Protein AF-0000000078650978 (afdb_homodimer)

Sequence (496 aa):
MYQEQRLNKILELLAEKRQLSAKEMVDYFHVSKDTIRRDFAILSERKLVQRTHGGILPLENKQQILSFNDRSKKFTKEKRKIAQKAYELIEEEQLLYFDVSTIILQLAQLMNQKNTIYSHSLDNAIMISGHEQVDFHLLGGKFYPKNRFYYSLNEAELLEHLQFDIAFFGAASLKNGQVSYEDAEDAYIKKLVMQHSQTKVLLAEQEKWQKNSNYILSDISSFDYWITDQKPTTEIKALLSDTLKILYMYQEQRLNKILELLAEKRQLSAKEMVDYFHVSKDTIRRDFAILSERKLVQRTHGGILPLENKQQILSFNDRSKKFTKEKRKIAQKAYELIEEEQLLYFDVSTIILQLAQLMNQKNTIYSHSLDNAIMISGHEQVDFHLLGGKFYPKNRFYYSLNEAELLEHLQFDIAFFGAASLKNGQVSYEDAEDAYIKKLVMQHSQTKVLLAEQEKWQKNSNYILSDISSFDYWITDQKPTTEIKALLSDTLKILY

Structure (mmCIF, N/CA/C/O backbone):
data_AF-0000000078650978-model_v1
#
loop_
_entity.id
_entity.type
_entity.pdbx_description
1 polymer 'Putative DeoR family transcriptional regulator'
#
loop_
_atom_site.group_PDB
_atom_site.id
_atom_site.type_symbol
_atom_site.label_atom_id
_atom_site.label_alt_id
_atom_site.label_comp_id
_atom_site.label_asym_id
_atom_site.label_entity_id
_atom_site.label_seq_id
_atom_site.pdbx_PDB_ins_code
_atom_site.Cartn_x
_atom_site.Cartn_y
_atom_site.Cartn_z
_atom_site.occupancy
_atom_site.B_iso_or_equiv
_atom_site.auth_seq_id
_atom_site.auth_comp_id
_atom_site.auth_asym_id
_atom_site.auth_atom_id
_atom_site.pdbx_PDB_model_num
ATOM 1 N N . MET A 1 1 ? 0.115 16.391 -36.156 1 66.88 1 MET A N 1
ATOM 2 C CA . MET A 1 1 ? -0.247 15.859 -34.844 1 66.88 1 MET A CA 1
ATOM 3 C C . MET A 1 1 ? -0.655 16.984 -33.906 1 66.88 1 MET A C 1
ATOM 5 O O . MET A 1 1 ? -0.055 18.047 -33.906 1 66.88 1 MET A O 1
ATOM 9 N N . TYR A 1 2 ? -1.814 16.969 -33.344 1 74.06 2 TYR A N 1
ATOM 10 C CA . TYR A 1 2 ? -2.238 17.984 -32.406 1 74.06 2 TYR A CA 1
ATOM 11 C C . TYR A 1 2 ? -1.357 17.969 -31.156 1 74.06 2 TYR A C 1
ATOM 13 O O . TYR A 1 2 ? -0.855 16.922 -30.75 1 74.06 2 TYR A O 1
ATOM 21 N N . GLN A 1 3 ? -1.176 19.297 -30.594 1 81.75 3 GLN A N 1
ATOM 22 C CA . GLN A 1 3 ? -0.234 19.453 -29.484 1 81.75 3 GLN A CA 1
ATOM 23 C C . GLN A 1 3 ? -0.567 18.5 -28.344 1 81.75 3 GLN A C 1
ATOM 25 O O . GLN A 1 3 ? 0.324 17.844 -27.781 1 81.75 3 GLN A O 1
ATOM 30 N N . GLU A 1 4 ? -1.812 18.344 -28.047 1 75.56 4 GLU A N 1
ATOM 31 C CA . GLU A 1 4 ? -2.207 17.5 -26.922 1 75.56 4 GLU A CA 1
ATOM 32 C C . GLU A 1 4 ? -1.889 16.031 -27.188 1 75.56 4 GLU A C 1
ATOM 34 O O . GLU A 1 4 ? -1.498 15.289 -26.281 1 75.56 4 GLU A O 1
ATOM 39 N N . GLN A 1 5 ? -1.983 15.625 -28.375 1 73.38 5 GLN A N 1
ATOM 40 C CA . GLN A 1 5 ? -1.593 14.273 -28.766 1 73.38 5 GLN A CA 1
ATOM 41 C C . GLN A 1 5 ? -0.09 14.07 -28.609 1 73.38 5 GLN A C 1
ATOM 43 O O . GLN A 1 5 ? 0.352 13.008 -28.156 1 73.38 5 GLN A O 1
ATOM 48 N N . ARG A 1 6 ? 0.557 15.078 -29.094 1 85.38 6 ARG A N 1
ATOM 49 C CA . ARG A 1 6 ? 2.01 15.023 -28.984 1 85.38 6 ARG A CA 1
ATOM 50 C C . ARG A 1 6 ? 2.443 14.961 -27.516 1 85.38 6 ARG A C 1
ATOM 52 O O . ARG A 1 6 ? 3.318 14.172 -27.156 1 85.38 6 ARG A O 1
ATOM 59 N N . LEU A 1 7 ? 1.786 15.727 -26.688 1 82.94 7 LEU A N 1
ATOM 60 C CA . LEU A 1 7 ? 2.084 15.727 -25.25 1 82.94 7 LEU A CA 1
ATOM 61 C C . LEU A 1 7 ? 1.846 14.344 -24.656 1 82.94 7 LEU A C 1
ATOM 63 O O . LEU A 1 7 ? 2.678 13.844 -23.891 1 82.94 7 LEU A O 1
ATOM 67 N N . ASN A 1 8 ? 0.839 13.703 -25.016 1 72.5 8 ASN A N 1
ATOM 68 C CA . ASN A 1 8 ? 0.529 12.367 -24.516 1 72.5 8 ASN A CA 1
ATOM 69 C C . ASN A 1 8 ? 1.549 11.336 -24.984 1 72.5 8 ASN A C 1
ATOM 71 O O . ASN A 1 8 ? 1.961 10.461 -24.234 1 72.5 8 ASN A O 1
ATOM 75 N N . LYS A 1 9 ? 1.841 11.461 -26.188 1 80.38 9 LYS A N 1
ATOM 76 C CA . LYS A 1 9 ? 2.834 10.547 -26.734 1 80.38 9 LYS A CA 1
ATOM 77 C C . LYS A 1 9 ? 4.188 10.727 -26.062 1 80.38 9 LYS A C 1
ATOM 79 O O . LYS A 1 9 ? 4.895 9.75 -25.797 1 80.38 9 LYS A O 1
ATOM 84 N N . ILE A 1 10 ? 4.582 11.977 -25.781 1 85.94 10 ILE A N 1
ATOM 85 C CA . ILE A 1 10 ? 5.816 12.258 -25.062 1 85.94 10 ILE A CA 1
ATOM 86 C C . ILE A 1 10 ? 5.793 11.547 -23.719 1 85.94 10 ILE A C 1
ATOM 88 O O . ILE A 1 10 ? 6.777 10.914 -23.312 1 85.94 10 ILE A O 1
ATOM 92 N N . LEU A 1 11 ? 4.602 11.641 -23.109 1 77.38 11 LEU A N 1
ATOM 93 C CA . LEU A 1 11 ? 4.48 11.016 -21.797 1 77.38 11 LEU A CA 1
ATOM 94 C C . LEU A 1 11 ? 4.586 9.492 -21.906 1 77.38 11 LEU A C 1
ATOM 96 O O . LEU A 1 11 ? 5.219 8.852 -21.078 1 77.38 11 LEU A O 1
ATOM 100 N N . GLU A 1 12 ? 4.082 8.953 -22.891 1 70.56 12 GLU A N 1
ATOM 101 C CA . GLU A 1 12 ? 4.188 7.52 -23.156 1 70.56 12 GLU A CA 1
ATOM 102 C C . GLU A 1 12 ? 5.637 7.105 -23.375 1 70.56 12 GLU A C 1
ATOM 104 O O . GLU A 1 12 ? 6.105 6.125 -22.797 1 70.56 12 GLU A O 1
ATOM 109 N N . LEU A 1 13 ? 6.215 7.871 -24.234 1 79.88 13 LEU A N 1
ATOM 110 C CA . LEU A 1 13 ? 7.609 7.57 -24.547 1 79.88 13 LEU A CA 1
ATOM 111 C C . LEU A 1 13 ? 8.492 7.742 -23.312 1 79.88 13 LEU A C 1
ATOM 113 O O . LEU A 1 13 ? 9.414 6.957 -23.094 1 79.88 13 LEU A O 1
ATOM 117 N N . LEU A 1 14 ? 8.164 8.766 -22.547 1 78.69 14 LEU A N 1
ATOM 118 C CA . LEU A 1 14 ? 8.93 9.023 -21.344 1 78.69 14 LEU A CA 1
ATOM 119 C C . LEU A 1 14 ? 8.781 7.879 -20.344 1 78.69 14 LEU A C 1
ATOM 121 O O . LEU A 1 14 ? 9.742 7.512 -19.672 1 78.69 14 LEU A O 1
ATOM 125 N N . ALA A 1 15 ? 7.598 7.375 -20.328 1 65.19 15 ALA A N 1
ATOM 126 C CA . ALA A 1 15 ? 7.34 6.246 -19.438 1 65.19 15 ALA A CA 1
ATOM 127 C C . ALA A 1 15 ? 8.164 5.027 -19.844 1 65.19 15 ALA A C 1
ATOM 129 O O . ALA A 1 15 ? 8.625 4.266 -19 1 65.19 15 ALA A O 1
ATOM 130 N N . GLU A 1 16 ? 8.438 4.93 -21.016 1 64.62 16 GLU A N 1
ATOM 131 C CA . GLU A 1 16 ? 9.18 3.807 -21.578 1 64.62 16 GLU A CA 1
ATOM 132 C C . GLU A 1 16 ? 10.68 4.027 -21.469 1 64.62 16 GLU A C 1
ATOM 134 O O . GLU A 1 16 ? 11.422 3.121 -21.062 1 64.62 16 GLU A O 1
ATOM 139 N N . LYS A 1 17 ? 11.086 5.191 -21.781 1 69.62 17 LYS A N 1
ATOM 140 C CA . LYS A 1 17 ? 12.516 5.445 -21.953 1 69.62 17 LYS A CA 1
ATOM 141 C C . LYS A 1 17 ? 13.125 6.062 -20.703 1 69.62 17 LYS A C 1
ATOM 143 O O . LYS A 1 17 ? 14.344 6.184 -20.594 1 69.62 17 LYS A O 1
ATOM 148 N N . ARG A 1 18 ? 12.234 6.52 -19.812 1 68.19 18 ARG A N 1
ATOM 149 C CA . ARG A 1 18 ? 12.57 7.102 -18.516 1 68.19 18 ARG A CA 1
ATOM 150 C C . ARG A 1 18 ? 13.312 8.43 -18.688 1 68.19 18 ARG A C 1
ATOM 152 O O . ARG A 1 18 ? 13.633 9.094 -17.703 1 68.19 18 ARG A O 1
ATOM 159 N N . GLN A 1 19 ? 13.75 8.68 -19.844 1 79.31 19 GLN A N 1
ATOM 160 C CA . GLN A 1 19 ? 14.305 9.984 -20.203 1 79.31 19 GLN A CA 1
ATOM 161 C C . GLN A 1 19 ? 14.094 10.281 -21.688 1 79.31 19 GLN A C 1
ATOM 163 O O . GLN A 1 19 ? 14.141 9.383 -22.531 1 79.31 19 GLN A O 1
ATOM 168 N N . LEU A 1 20 ? 13.742 11.578 -21.938 1 88.75 20 LEU A N 1
ATOM 169 C CA . LEU A 1 20 ? 13.633 12.008 -23.328 1 88.75 20 LEU A CA 1
ATOM 170 C C . LEU A 1 20 ? 14.422 13.297 -23.562 1 88.75 20 LEU A C 1
ATOM 172 O O . LEU A 1 20 ? 14.352 14.227 -22.75 1 88.75 20 LEU A O 1
ATOM 176 N N . SER A 1 21 ? 15.297 13.289 -24.578 1 89.44 21 SER A N 1
ATOM 177 C CA . SER A 1 21 ? 15.977 14.516 -24.984 1 89.44 21 SER A CA 1
ATOM 178 C C . SER A 1 21 ? 15.164 15.273 -26.031 1 89.44 21 SER A C 1
ATOM 180 O O . SER A 1 21 ? 14.383 14.68 -26.766 1 89.44 21 SER A O 1
ATOM 182 N N . ALA A 1 22 ? 15.352 16.609 -26.031 1 92.06 22 ALA A N 1
ATOM 183 C CA . ALA A 1 22 ? 14.688 17.438 -27.031 1 92.06 22 ALA A CA 1
ATOM 184 C C . ALA A 1 22 ? 15.062 16.984 -28.438 1 92.06 22 ALA A C 1
ATOM 186 O O . ALA A 1 22 ? 14.203 16.922 -29.328 1 92.06 22 ALA A O 1
ATOM 187 N N . LYS A 1 23 ? 16.328 16.609 -28.578 1 90.88 23 LYS A N 1
ATOM 188 C CA . LYS A 1 23 ? 16.812 16.172 -29.891 1 90.88 23 LYS A CA 1
ATOM 189 C C . LYS A 1 23 ? 16.078 14.914 -30.359 1 90.88 23 LYS A C 1
ATOM 191 O O . LYS A 1 23 ? 15.633 14.836 -31.5 1 90.88 23 LYS A O 1
ATOM 196 N N . GLU A 1 24 ? 15.969 13.93 -29.5 1 89.44 24 GLU A N 1
ATOM 197 C CA . GLU A 1 24 ? 15.281 12.672 -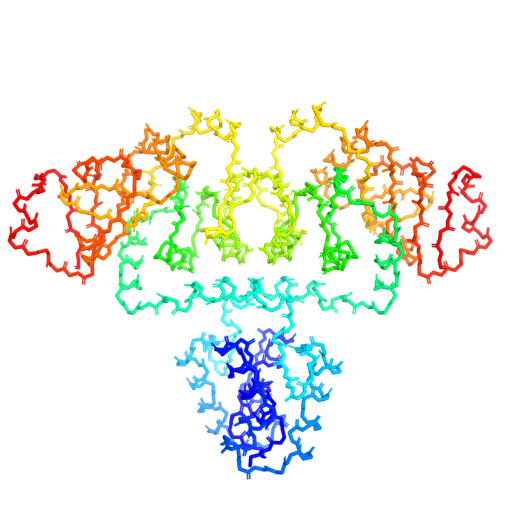29.797 1 89.44 24 GLU A CA 1
ATOM 198 C C . GLU A 1 24 ? 13.836 12.922 -30.203 1 89.44 24 GLU A C 1
ATOM 200 O O . GLU A 1 24 ? 13.32 12.273 -31.125 1 89.44 24 GLU A O 1
ATOM 205 N N . MET A 1 25 ? 13.203 13.836 -29.516 1 92.81 25 MET A N 1
ATOM 206 C CA . MET A 1 25 ? 11.781 14.086 -29.766 1 92.81 25 MET A CA 1
ATOM 207 C C . MET A 1 25 ? 11.586 14.875 -31.047 1 92.81 25 MET A C 1
ATOM 209 O O . MET A 1 25 ? 10.586 14.688 -31.75 1 92.81 25 MET A O 1
ATOM 213 N N . VAL A 1 26 ? 12.523 15.727 -31.391 1 91.94 26 VAL A N 1
ATOM 214 C CA . VAL A 1 26 ? 12.516 16.422 -32.656 1 91.94 26 VAL A CA 1
ATOM 215 C C . VAL A 1 26 ? 12.57 15.414 -33.812 1 91.94 26 VAL A C 1
ATOM 217 O O . VAL A 1 26 ? 11.805 15.508 -34.781 1 91.94 26 VAL A O 1
ATOM 220 N N . ASP A 1 27 ? 13.438 14.445 -33.625 1 90.69 27 ASP A N 1
ATOM 221 C CA . ASP A 1 27 ? 13.617 13.422 -34.656 1 90.69 27 ASP A CA 1
ATOM 222 C C . ASP A 1 27 ? 12.391 12.523 -34.75 1 90.69 27 ASP A C 1
ATOM 224 O O . ASP A 1 27 ? 12 12.109 -35.844 1 90.69 27 ASP A O 1
ATOM 228 N N . TYR A 1 28 ? 11.805 12.234 -33.594 1 88.38 28 TYR A N 1
ATOM 229 C CA . TYR A 1 28 ? 10.68 11.312 -33.531 1 88.38 28 TYR A CA 1
ATOM 230 C C . TYR A 1 28 ? 9.43 11.922 -34.156 1 88.38 28 TYR A C 1
ATOM 232 O O . TYR A 1 28 ? 8.727 11.258 -34.906 1 88.38 28 TYR A O 1
ATOM 240 N N . PHE A 1 29 ? 9.18 13.227 -33.844 1 90.62 29 PHE A N 1
ATOM 241 C CA . PHE A 1 29 ? 7.93 13.859 -34.25 1 90.62 29 PHE A CA 1
ATOM 242 C C . PHE A 1 29 ? 8.117 14.68 -35.5 1 90.62 29 PHE A C 1
ATOM 244 O O . PHE A 1 29 ? 7.141 15.156 -36.094 1 90.62 29 PHE A O 1
ATOM 251 N N . HIS A 1 30 ? 9.359 14.867 -35.875 1 90.56 30 HIS A N 1
ATOM 252 C CA . HIS A 1 30 ? 9.695 15.68 -37.031 1 90.56 30 HIS A CA 1
ATOM 253 C C . HIS A 1 30 ? 9.125 17.094 -36.906 1 90.56 30 HIS A C 1
ATOM 255 O O . HIS A 1 30 ? 8.477 17.594 -37.812 1 90.56 30 HIS A O 1
ATOM 261 N N . VAL A 1 31 ? 9.336 17.719 -35.781 1 91.62 31 VAL A N 1
ATOM 262 C CA . VAL A 1 31 ? 8.969 19.094 -35.5 1 91.62 31 VAL A CA 1
ATOM 263 C C . VAL A 1 31 ? 10.195 19.875 -35.031 1 91.62 31 VAL A C 1
ATOM 265 O O . VAL A 1 31 ? 11.258 19.297 -34.812 1 91.62 31 VAL A O 1
ATOM 268 N N . SER A 1 32 ? 10.023 21.188 -34.906 1 91.06 32 SER A N 1
ATOM 269 C CA . SER A 1 32 ? 11.148 22.047 -34.531 1 91.06 32 SER A CA 1
ATOM 270 C C . SER A 1 32 ? 11.555 21.828 -33.094 1 91.06 32 SER A C 1
ATOM 272 O O . SER A 1 32 ? 10.75 21.375 -32.281 1 91.06 32 SER A O 1
ATOM 274 N N . LYS A 1 33 ? 12.836 22.188 -32.781 1 91.75 33 LYS A N 1
ATOM 275 C CA . LYS A 1 33 ? 13.328 22.141 -31.406 1 91.75 33 LYS A CA 1
ATOM 276 C C . LYS A 1 33 ? 12.492 23.031 -30.484 1 91.75 33 LYS A C 1
ATOM 278 O O . LYS A 1 33 ? 12.234 22.688 -29.328 1 91.75 33 LYS A O 1
ATOM 283 N N . ASP A 1 34 ? 12.047 24.156 -31.094 1 90.06 34 ASP A N 1
ATOM 284 C CA . ASP A 1 34 ? 11.25 25.109 -30.328 1 90.06 34 ASP A CA 1
ATOM 285 C C . ASP A 1 34 ? 9.891 24.531 -29.969 1 90.06 34 ASP A C 1
ATOM 287 O O . ASP A 1 34 ? 9.383 24.734 -28.859 1 90.06 34 ASP A O 1
ATOM 291 N N . THR A 1 35 ? 9.344 23.812 -30.797 1 89.31 35 THR A N 1
ATOM 292 C CA . THR A 1 35 ? 8.07 23.141 -30.562 1 89.31 35 THR A CA 1
ATOM 293 C C . THR A 1 35 ? 8.195 22.141 -29.422 1 89.31 35 THR A C 1
ATOM 295 O O . THR A 1 35 ? 7.363 22.109 -28.516 1 89.31 35 THR A O 1
ATOM 298 N N . ILE A 1 36 ? 9.281 21.312 -29.406 1 92.5 36 ILE A N 1
ATOM 299 C CA . ILE A 1 36 ? 9.5 20.297 -28.391 1 92.5 36 ILE A CA 1
ATOM 300 C C . ILE A 1 36 ? 9.781 20.969 -27.047 1 92.5 36 ILE A C 1
ATOM 302 O O . IL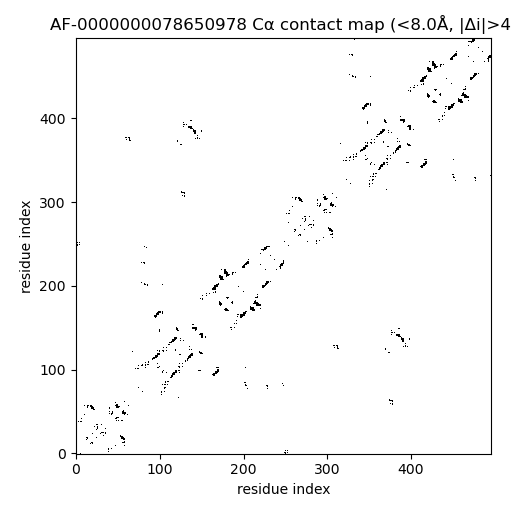E A 1 36 ? 9.281 20.531 -26.016 1 92.5 36 ILE A O 1
ATOM 306 N N . ARG A 1 37 ? 10.539 22.016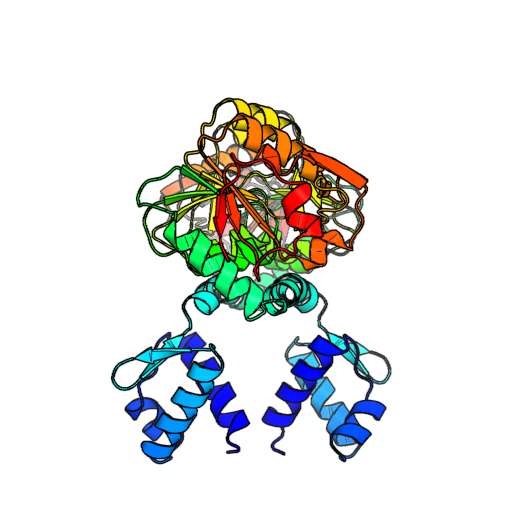 -27.109 1 89.25 37 ARG A N 1
ATOM 307 C CA . ARG A 1 37 ? 10.836 22.75 -25.891 1 89.25 37 ARG A CA 1
ATOM 308 C C . ARG A 1 37 ? 9.562 23.297 -25.25 1 89.25 37 ARG A C 1
ATOM 310 O O . ARG A 1 37 ? 9.414 23.281 -24.031 1 89.25 37 ARG A O 1
ATOM 317 N N . ARG A 1 38 ? 8.672 23.766 -26.062 1 89 38 ARG A N 1
ATOM 318 C CA . ARG A 1 38 ? 7.395 24.266 -25.578 1 89 38 ARG A CA 1
ATOM 319 C C . ARG A 1 38 ? 6.559 23.141 -24.984 1 89 38 ARG A C 1
ATOM 321 O O . ARG A 1 38 ? 5.934 23.297 -23.938 1 89 38 ARG A O 1
ATOM 328 N N . ASP A 1 39 ? 6.574 22.031 -25.641 1 89.56 39 ASP A N 1
ATOM 329 C CA . ASP A 1 39 ? 5.859 20.859 -25.125 1 89.56 39 ASP A CA 1
ATOM 330 C C . ASP A 1 39 ? 6.418 20.438 -23.781 1 89.56 39 ASP A C 1
ATOM 332 O O . ASP A 1 39 ? 5.66 20.156 -22.844 1 89.56 39 ASP A O 1
ATOM 336 N N . PHE A 1 40 ? 7.766 20.375 -23.688 1 88.94 40 PHE A N 1
ATOM 337 C CA . PHE A 1 40 ? 8.414 20 -22.438 1 88.94 40 PHE A CA 1
ATOM 338 C C . PHE A 1 40 ? 8.055 20.984 -21.328 1 88.94 40 PHE A C 1
ATOM 340 O O . PHE A 1 40 ? 7.824 20.578 -20.188 1 88.94 40 PHE A O 1
ATOM 347 N N . ALA A 1 41 ? 7.965 22.234 -21.703 1 84.19 41 ALA A N 1
ATOM 348 C CA . ALA A 1 41 ? 7.609 23.266 -20.734 1 84.19 41 ALA A CA 1
ATOM 349 C C . ALA A 1 41 ? 6.176 23.094 -20.25 1 84.19 41 ALA A C 1
ATOM 351 O O . ALA A 1 41 ? 5.902 23.203 -19.047 1 84.19 41 ALA A O 1
ATOM 352 N N . ILE A 1 42 ? 5.344 22.797 -21.141 1 80.38 42 ILE A N 1
ATOM 353 C CA . ILE A 1 42 ? 3.939 22.578 -20.812 1 80.38 42 ILE A CA 1
ATOM 354 C C . ILE A 1 42 ? 3.82 21.375 -19.875 1 80.38 42 ILE A C 1
ATOM 356 O O . ILE A 1 42 ? 3.145 21.453 -18.844 1 80.38 42 ILE A O 1
ATOM 360 N N . LEU A 1 43 ? 4.457 20.328 -20.172 1 79.31 43 LEU A N 1
ATOM 361 C CA . LEU A 1 43 ? 4.422 19.109 -19.359 1 79.31 43 LEU A CA 1
ATOM 362 C C . LEU A 1 43 ? 5.035 19.359 -17.984 1 79.31 43 LEU A C 1
ATOM 364 O O . LEU A 1 43 ? 4.543 18.859 -16.984 1 79.31 43 LEU A O 1
ATOM 368 N N . SER A 1 44 ? 6.09 20.172 -17.953 1 77.19 44 SER A N 1
ATOM 369 C CA . SER A 1 44 ? 6.727 20.531 -16.703 1 77.19 44 SER A CA 1
ATOM 370 C C . SER A 1 44 ? 5.809 21.422 -15.859 1 77.19 44 SER A C 1
ATOM 372 O O . SER A 1 44 ? 5.699 21.219 -14.641 1 77.19 44 SER A O 1
ATOM 374 N N . GLU A 1 45 ? 5.164 22.312 -16.562 1 71.44 45 GLU A N 1
ATOM 375 C CA . GLU A 1 45 ? 4.23 23.203 -15.875 1 71.44 45 GLU A CA 1
ATOM 376 C C . GLU A 1 45 ? 3.051 22.422 -15.297 1 71.44 45 GLU A C 1
ATOM 378 O O . GLU A 1 45 ? 2.555 22.75 -14.219 1 71.44 45 GLU A O 1
ATOM 383 N N . ARG A 1 46 ? 2.805 21.344 -16.016 1 62.5 46 ARG A N 1
ATOM 384 C CA . ARG A 1 46 ? 1.707 20.5 -15.578 1 62.5 46 ARG A CA 1
ATOM 385 C C . ARG A 1 46 ? 2.184 19.469 -14.547 1 62.5 46 ARG A C 1
ATOM 387 O O . ARG A 1 46 ? 1.429 18.578 -14.148 1 62.5 46 ARG A O 1
ATOM 394 N N . LYS A 1 47 ? 3.439 19.641 -14.211 1 62.22 47 LYS A N 1
ATOM 395 C CA . LYS A 1 47 ? 4.09 18.781 -13.219 1 62.22 47 LYS A CA 1
ATOM 396 C C . LYS A 1 47 ? 3.984 17.312 -13.617 1 62.22 47 LYS A C 1
ATOM 398 O O . LYS A 1 47 ? 3.768 16.438 -12.766 1 62.22 47 LYS A O 1
ATOM 403 N N . LEU A 1 48 ? 4.117 17.078 -14.859 1 64.69 48 LEU A N 1
ATOM 404 C CA . LEU A 1 48 ? 4.066 15.719 -15.375 1 64.69 48 LEU A CA 1
ATOM 405 C C . LEU A 1 48 ? 5.469 15.188 -15.664 1 64.69 48 LEU A C 1
ATOM 407 O O . LEU A 1 48 ? 5.672 13.977 -15.773 1 64.69 48 LEU A O 1
ATOM 411 N N . VAL A 1 49 ? 6.348 16.109 -15.766 1 73 49 VAL A N 1
ATOM 412 C CA . VAL A 1 49 ? 7.723 15.727 -16.062 1 73 49 VAL A CA 1
ATOM 413 C C . VAL A 1 49 ? 8.688 16.672 -15.352 1 73 49 VAL A C 1
ATOM 415 O O . VAL A 1 49 ? 8.289 17.75 -14.891 1 73 49 VAL A O 1
ATOM 418 N N . GLN A 1 50 ? 9.844 16.141 -15.094 1 75.75 50 GLN A N 1
ATOM 419 C CA . GLN A 1 50 ? 10.953 17 -14.656 1 75.75 50 GLN A CA 1
ATOM 420 C C . GLN A 1 50 ? 11.805 17.438 -15.844 1 75.75 50 GLN A C 1
ATOM 422 O O . GLN A 1 50 ? 12.305 16.594 -16.594 1 75.75 50 GLN A O 1
ATOM 427 N N . ARG A 1 51 ? 11.961 18.844 -15.953 1 78 51 ARG A N 1
ATOM 428 C CA . ARG A 1 51 ? 12.797 19.359 -17.031 1 78 51 ARG A CA 1
ATOM 429 C C . ARG A 1 51 ? 14.273 19.25 -16.688 1 78 51 ARG A C 1
ATOM 431 O O . ARG A 1 51 ? 14.656 19.469 -15.531 1 78 51 ARG A O 1
ATOM 438 N N . THR A 1 52 ? 15.062 18.672 -17.609 1 77.44 52 THR A N 1
ATOM 439 C CA . THR A 1 52 ? 16.516 18.688 -17.516 1 77.44 52 THR A CA 1
ATOM 440 C C . THR A 1 52 ? 17.125 19.562 -18.609 1 77.44 52 THR A C 1
ATOM 442 O O . THR A 1 52 ? 16.406 20.125 -19.438 1 77.44 52 THR A O 1
ATOM 445 N N . HIS A 1 53 ? 18.562 19.688 -18.453 1 75.94 53 HIS A N 1
ATOM 446 C CA . HIS A 1 53 ? 19.281 20.359 -19.531 1 75.94 53 HIS A CA 1
ATOM 447 C C . HIS A 1 53 ? 19.109 19.625 -20.844 1 75.94 53 HIS A C 1
ATOM 449 O O . HIS A 1 53 ? 19.547 18.484 -21 1 75.94 53 HIS A O 1
ATOM 455 N N . GLY A 1 54 ? 18.188 20.094 -21.688 1 79 54 GLY A N 1
ATOM 456 C CA . GLY A 1 54 ? 18.016 19.578 -23.047 1 79 54 GLY A CA 1
ATOM 457 C C . GLY A 1 54 ? 16.922 18.531 -23.141 1 79 54 GLY A C 1
ATOM 458 O O . GLY A 1 54 ? 16.766 17.906 -24.203 1 79 54 GLY A O 1
ATOM 459 N N . GLY A 1 55 ? 16.297 18.141 -21.938 1 85.38 55 GLY A N 1
ATOM 460 C CA . GLY A 1 55 ? 15.297 17.078 -22.016 1 85.38 55 GLY A CA 1
ATOM 461 C C . GLY A 1 55 ? 14.344 17.047 -20.844 1 85.38 55 GLY A C 1
ATOM 462 O O . GLY A 1 55 ? 14.133 18.078 -20.188 1 85.38 55 GLY A O 1
ATOM 463 N N . ILE A 1 56 ? 13.539 15.977 -20.781 1 82.75 56 ILE A N 1
ATOM 464 C CA . ILE A 1 56 ? 12.602 15.797 -19.672 1 82.75 56 ILE A CA 1
ATOM 465 C C . ILE A 1 56 ? 12.797 14.422 -19.047 1 82.75 56 ILE A C 1
ATOM 467 O O . ILE A 1 56 ? 13.266 13.492 -19.703 1 82.75 56 ILE A O 1
ATOM 471 N N . LEU A 1 57 ? 12.602 14.383 -17.781 1 73.44 57 LEU A N 1
ATOM 472 C CA . LEU A 1 57 ? 12.562 13.18 -16.953 1 73.44 57 LEU A CA 1
ATOM 473 C C . LEU A 1 57 ? 11.172 12.969 -16.359 1 73.44 57 LEU A C 1
ATOM 475 O O . LEU A 1 57 ? 10.414 13.93 -16.188 1 73.44 57 LEU A O 1
ATOM 479 N N . PRO A 1 58 ? 10.703 11.68 -16.391 1 60.97 58 PRO A N 1
ATOM 480 C CA . PRO A 1 58 ? 9.469 11.484 -15.633 1 60.97 58 PRO A CA 1
ATOM 481 C C . PRO A 1 58 ? 9.516 12.141 -14.25 1 60.97 58 PRO A C 1
ATOM 483 O O . PRO A 1 58 ? 10.594 12.281 -13.672 1 60.97 58 PRO A O 1
ATOM 486 N N . LEU A 1 59 ? 8.375 12.812 -13.992 1 53.31 59 LEU A N 1
ATOM 487 C CA . LEU A 1 59 ? 8.359 13.273 -12.609 1 53.31 59 LEU A CA 1
ATOM 488 C C . LEU A 1 59 ? 8.562 12.109 -11.648 1 53.31 59 LEU A C 1
ATOM 490 O O . LEU A 1 59 ? 8.078 11 -11.891 1 53.31 59 LEU A O 1
ATOM 494 N N . GLU A 1 60 ? 9.516 12.289 -10.883 1 47.78 60 GLU A N 1
ATOM 495 C CA . GLU A 1 60 ? 9.828 11.258 -9.898 1 47.78 60 GLU A CA 1
ATOM 496 C C . GLU A 1 60 ? 8.562 10.625 -9.336 1 47.78 60 GLU A C 1
ATOM 498 O O . GLU A 1 60 ? 8.531 9.422 -9.055 1 47.78 60 GLU A O 1
ATOM 503 N N . ASN A 1 61 ? 7.578 11.359 -9.148 1 43.28 61 ASN A N 1
ATOM 504 C CA . ASN A 1 61 ? 6.383 10.805 -8.516 1 43.28 61 ASN A CA 1
ATOM 505 C C . ASN A 1 61 ? 5.738 9.734 -9.391 1 43.28 61 ASN A C 1
ATOM 507 O O . ASN A 1 61 ? 5.18 8.758 -8.883 1 43.28 61 ASN A O 1
ATOM 511 N N . LYS A 1 62 ? 5.848 9.789 -10.781 1 45.16 62 LYS A N 1
ATOM 512 C CA . LYS A 1 62 ? 5.312 8.898 -11.805 1 45.16 62 LYS A CA 1
ATOM 513 C C . LYS A 1 62 ? 6.062 7.57 -11.828 1 45.16 62 LYS A C 1
ATOM 515 O O . LYS A 1 62 ? 5.555 6.57 -12.344 1 45.16 62 LYS A O 1
ATOM 520 N N . GLN A 1 63 ? 7.316 7.664 -11.43 1 40.69 63 GLN A N 1
ATOM 521 C CA . GLN A 1 63 ? 8.062 6.414 -11.406 1 40.69 63 GLN A CA 1
ATOM 522 C C . GLN A 1 63 ? 7.348 5.355 -10.57 1 40.69 63 GLN A C 1
ATOM 524 O O . GLN A 1 63 ? 7.383 4.168 -10.898 1 40.69 63 GLN A O 1
ATOM 529 N N . GLN A 1 64 ? 6.852 5.805 -9.359 1 45.59 64 GLN A N 1
ATOM 530 C CA . GLN A 1 64 ? 6.293 4.914 -8.344 1 45.59 64 GLN A CA 1
ATOM 531 C C . GLN A 1 64 ? 5.012 4.25 -8.852 1 45.59 64 GLN A C 1
ATOM 533 O O . GLN A 1 64 ? 4.824 3.043 -8.672 1 45.59 64 GLN A O 1
ATOM 538 N N . ILE A 1 65 ? 4.133 5.07 -9.43 1 45.78 65 ILE A N 1
ATOM 539 C CA . ILE A 1 65 ? 2.996 4.586 -10.203 1 45.78 65 ILE A CA 1
ATOM 540 C C . ILE A 1 65 ? 3.49 3.797 -11.414 1 45.78 65 ILE A C 1
ATOM 542 O O . ILE A 1 65 ? 2.91 2.768 -11.766 1 45.78 65 ILE A O 1
ATOM 546 N N . LEU A 1 66 ? 4.668 4.078 -11.586 1 44.69 66 LEU A N 1
ATOM 547 C CA . LEU A 1 66 ? 5.289 3.438 -12.742 1 44.69 66 LEU A CA 1
ATOM 548 C C . LEU A 1 66 ? 5.668 1.994 -12.422 1 44.69 66 LEU A C 1
ATOM 550 O O . LEU A 1 66 ? 5.453 1.098 -13.242 1 44.69 66 LEU A O 1
ATOM 554 N N . SER A 1 67 ? 6.215 1.826 -11.062 1 56.88 67 SER A N 1
ATOM 555 C CA . SER A 1 67 ? 6.66 0.465 -10.781 1 56.88 67 SER A CA 1
ATOM 556 C C . SER A 1 67 ? 5.48 -0.501 -10.727 1 56.88 67 SER A C 1
ATOM 558 O O . SER A 1 67 ? 5.531 -1.59 -11.297 1 56.88 67 SER A O 1
ATOM 560 N N . PHE A 1 68 ? 4.457 0.065 -10.109 1 58.09 68 PHE A N 1
ATOM 561 C CA . PHE A 1 68 ? 3.244 -0.744 -10.141 1 58.09 68 PHE A CA 1
ATOM 562 C C . PHE A 1 68 ? 2.764 -0.94 -11.578 1 58.09 68 PHE A C 1
ATOM 564 O O . PHE A 1 68 ? 2.447 -2.061 -11.984 1 58.09 68 PHE A O 1
ATOM 571 N N . ASN A 1 69 ? 2.826 0.104 -12.219 1 53.22 69 ASN A N 1
ATOM 572 C CA . ASN A 1 69 ? 2.385 0.05 -13.609 1 53.22 69 ASN A CA 1
ATOM 573 C C . ASN A 1 69 ? 3.303 -0.828 -14.453 1 53.22 69 ASN A C 1
ATOM 575 O O . ASN A 1 69 ? 2.834 -1.583 -15.305 1 53.22 69 ASN A O 1
ATOM 579 N N . ASP A 1 70 ? 4.496 -0.69 -14.117 1 59.69 70 ASP A N 1
ATOM 580 C CA . ASP A 1 70 ? 5.445 -1.524 -14.844 1 59.69 70 ASP A CA 1
ATOM 581 C C . ASP A 1 70 ? 5.211 -3.006 -14.562 1 59.69 70 ASP A C 1
ATOM 583 O O . ASP A 1 70 ? 5.305 -3.84 -15.469 1 59.69 70 ASP A O 1
ATOM 587 N N . ARG A 1 71 ? 4.863 -3.254 -13.414 1 66.5 71 ARG A N 1
ATOM 588 C CA . ARG A 1 71 ? 4.598 -4.637 -13.031 1 66.5 71 ARG A CA 1
ATOM 589 C C . ARG A 1 71 ? 3.264 -5.113 -13.594 1 66.5 71 ARG A C 1
ATOM 591 O O . ARG A 1 71 ? 3.143 -6.266 -14.023 1 66.5 71 ARG A O 1
ATOM 598 N N . SER A 1 72 ? 2.408 -4.238 -13.734 1 60.16 72 SER A N 1
ATOM 599 C CA . SER A 1 72 ? 1.101 -4.602 -14.266 1 60.16 72 SER A CA 1
ATOM 600 C C . SER A 1 72 ? 1.151 -4.762 -15.781 1 60.16 72 SER A C 1
ATOM 602 O O . SER A 1 72 ? 0.337 -5.484 -16.359 1 60.16 72 SER A O 1
ATOM 604 N N . LYS A 1 73 ? 2.014 -4.117 -16.344 1 56.78 73 LYS A N 1
ATOM 605 C CA . LYS A 1 73 ? 2.213 -4.273 -17.781 1 56.78 73 LYS A CA 1
ATOM 606 C C . LYS A 1 73 ? 2.795 -5.645 -18.109 1 56.78 73 LYS A C 1
ATOM 608 O O . LYS A 1 73 ? 2.77 -6.074 -19.266 1 56.78 73 LYS A O 1
ATOM 613 N N . LYS A 1 74 ? 3.23 -6.25 -17.125 1 63.72 74 LYS A N 1
ATOM 614 C CA . LYS A 1 74 ? 3.762 -7.594 -17.344 1 63.72 74 LYS A CA 1
ATOM 615 C C . LYS A 1 74 ? 2.637 -8.617 -17.453 1 63.72 74 LYS A C 1
ATOM 617 O O . LYS A 1 74 ? 2.877 -9.82 -17.344 1 63.72 74 LYS A O 1
ATOM 622 N N . PHE A 1 75 ? 1.565 -8.039 -17.734 1 65.19 75 PHE A N 1
ATOM 623 C CA . PHE A 1 75 ? 0.408 -8.891 -17.969 1 65.19 75 PHE A CA 1
ATOM 624 C C . PHE A 1 75 ? 0.433 -9.477 -19.375 1 65.19 75 PHE A C 1
ATOM 626 O O . PHE A 1 75 ? 0.342 -8.734 -20.359 1 65.19 75 PHE A O 1
ATOM 633 N N . THR A 1 76 ? 0.755 -10.773 -19.359 1 73.38 76 THR A N 1
ATOM 634 C CA . THR A 1 76 ? 0.709 -11.508 -20.625 1 73.38 76 THR A CA 1
ATOM 635 C C . THR A 1 76 ? -0.545 -12.375 -20.688 1 73.38 76 THR A C 1
ATOM 637 O O . THR A 1 76 ? -1.23 -12.57 -19.688 1 73.38 76 THR A O 1
ATOM 640 N N . LYS A 1 77 ? -0.822 -12.719 -21.906 1 77.44 77 LYS A N 1
ATOM 641 C CA . LYS A 1 77 ? -1.945 -13.633 -22.109 1 77.44 77 LYS A CA 1
ATOM 642 C C . LYS A 1 77 ? -1.772 -14.898 -21.266 1 77.44 77 LYS A C 1
ATOM 644 O O . LYS A 1 77 ? -2.74 -15.414 -20.703 1 77.44 77 LYS A O 1
ATOM 649 N N . GLU A 1 78 ? -0.584 -15.297 -21.203 1 86.5 78 GLU A N 1
ATOM 650 C CA . GLU A 1 78 ? -0.261 -16.5 -20.438 1 86.5 78 GLU A CA 1
ATOM 651 C C . GLU A 1 78 ? -0.546 -16.297 -18.953 1 86.5 78 GLU A C 1
ATOM 653 O O . GLU A 1 78 ? -1.16 -17.141 -18.312 1 86.5 78 GLU A O 1
ATOM 658 N N . LYS A 1 79 ? -0.164 -15.172 -18.391 1 89 79 LYS A N 1
ATOM 659 C CA . LYS A 1 79 ? -0.389 -14.883 -16.984 1 89 79 LYS A CA 1
ATOM 660 C C . LYS A 1 79 ? -1.877 -14.727 -16.688 1 89 79 LYS A C 1
ATOM 662 O O . LYS A 1 79 ? -2.352 -15.156 -15.625 1 89 79 LYS A O 1
ATOM 667 N N . ARG A 1 80 ? -2.557 -14.203 -17.609 1 86.69 80 ARG A N 1
ATOM 668 C CA . ARG A 1 80 ? -3.996 -14.023 -17.438 1 86.69 80 ARG A CA 1
ATOM 669 C C . ARG A 1 80 ? -4.707 -15.375 -17.375 1 86.69 80 ARG A C 1
ATOM 671 O O . ARG A 1 80 ? -5.629 -15.555 -16.562 1 86.69 80 ARG A O 1
ATOM 678 N N . LYS A 1 81 ? -4.309 -16.234 -18.25 1 90.31 81 LYS A N 1
ATOM 679 C CA . LYS A 1 81 ? -4.902 -17.562 -18.266 1 90.31 81 LYS A CA 1
ATOM 680 C C . LYS A 1 81 ? -4.641 -18.281 -16.938 1 90.31 81 LYS A C 1
ATOM 682 O O . LYS A 1 81 ? -5.535 -18.938 -16.391 1 90.31 81 LYS A O 1
ATOM 687 N N . ILE A 1 82 ? -3.445 -18.188 -16.484 1 96.88 82 ILE A N 1
ATOM 688 C CA . ILE A 1 82 ? -3.08 -18.797 -15.219 1 96.88 82 ILE A CA 1
ATOM 689 C C . ILE A 1 82 ? -3.932 -18.219 -14.094 1 96.88 82 ILE A C 1
ATOM 691 O O . ILE A 1 82 ? -4.492 -18.953 -13.281 1 96.88 82 ILE A O 1
ATOM 695 N N . ALA A 1 83 ? -4.062 -16.906 -14.078 1 95.5 83 ALA A N 1
ATOM 696 C CA . ALA A 1 83 ? -4.832 -16.203 -13.055 1 95.5 83 ALA A CA 1
ATOM 697 C C . ALA A 1 83 ? -6.297 -16.625 -13.086 1 95.5 83 ALA A C 1
ATOM 699 O O . ALA A 1 83 ? -6.918 -16.812 -12.039 1 95.5 83 ALA A O 1
ATOM 700 N N . GLN A 1 84 ? -6.812 -16.781 -14.242 1 93.12 84 GLN A N 1
ATOM 701 C CA . GLN A 1 84 ? -8.203 -17.188 -14.398 1 93.12 84 GLN A CA 1
ATOM 702 C C . GLN A 1 84 ? -8.438 -18.578 -13.812 1 93.12 84 GLN A C 1
ATOM 704 O O . GLN A 1 84 ? -9.422 -18.812 -13.109 1 93.12 84 GLN A O 1
ATOM 709 N N . LYS A 1 85 ? -7.59 -19.484 -14.141 1 96.94 85 LYS A N 1
ATOM 710 C CA . LYS A 1 85 ? -7.699 -20.828 -13.594 1 96.94 85 LYS A CA 1
ATOM 711 C C . LYS A 1 85 ? -7.582 -20.828 -12.07 1 96.94 85 LYS A C 1
ATOM 713 O O . LYS A 1 85 ? -8.25 -21.594 -11.391 1 96.94 85 LYS A O 1
ATOM 718 N N . ALA A 1 86 ? -6.656 -20.047 -11.586 1 98.5 86 ALA A N 1
ATOM 719 C CA . ALA A 1 86 ? -6.512 -19.891 -10.141 1 98.5 86 ALA A CA 1
ATOM 720 C C . ALA A 1 86 ? -7.797 -19.359 -9.508 1 98.5 86 ALA A C 1
ATOM 722 O O . ALA A 1 86 ? -8.242 -19.859 -8.469 1 98.5 86 ALA A O 1
ATOM 723 N N . TYR A 1 87 ? -8.398 -18.359 -10.141 1 96.44 87 TYR A N 1
ATOM 724 C CA . TYR A 1 87 ? -9.633 -17.75 -9.656 1 96.44 87 TYR A CA 1
ATOM 725 C C . TYR A 1 87 ? -10.742 -18.781 -9.523 1 96.44 87 TYR A C 1
ATOM 727 O O . TYR A 1 87 ? -11.547 -18.719 -8.594 1 96.44 87 TYR A O 1
ATOM 735 N N . GLU A 1 88 ? -10.758 -19.703 -10.422 1 97 88 GLU A N 1
ATOM 736 C CA . GLU A 1 88 ? -11.797 -20.734 -10.461 1 97 88 GLU A CA 1
ATOM 737 C C . GLU A 1 88 ? -11.719 -21.641 -9.242 1 97 88 GLU A C 1
ATOM 739 O O . GLU A 1 88 ? -12.688 -22.344 -8.922 1 97 88 GLU A O 1
ATOM 744 N N . LEU A 1 89 ? -10.586 -21.672 -8.578 1 98.38 89 LEU A N 1
ATOM 745 C CA . LEU A 1 89 ? -10.414 -22.516 -7.398 1 98.38 89 LEU A CA 1
ATOM 746 C C . LEU A 1 89 ? -11 -21.844 -6.16 1 98.38 89 LEU A C 1
ATOM 748 O O . LEU A 1 89 ? -11.18 -22.484 -5.121 1 98.38 89 LEU A O 1
ATOM 752 N N . ILE A 1 90 ? -11.305 -20.562 -6.191 1 98.44 90 ILE A N 1
ATOM 753 C CA . ILE A 1 90 ? -11.656 -19.766 -5.02 1 98.44 90 ILE A CA 1
ATOM 754 C C . ILE A 1 90 ? -13.164 -19.812 -4.801 1 98.44 90 ILE A C 1
ATOM 756 O O . ILE A 1 90 ? -13.938 -19.625 -5.742 1 98.44 90 ILE A O 1
ATOM 760 N N . GLU A 1 91 ? -13.57 -19.984 -3.617 1 98.12 91 GLU A N 1
ATOM 761 C CA . GLU A 1 91 ? -14.969 -19.906 -3.195 1 98.12 91 GLU A CA 1
ATOM 762 C C . GLU A 1 91 ? -15.203 -18.703 -2.295 1 98.12 91 GLU A C 1
ATOM 764 O O . GLU A 1 91 ? -14.273 -18.203 -1.65 1 98.12 91 GLU A O 1
ATOM 769 N N . GLU A 1 92 ? -16.422 -18.312 -2.166 1 96.5 92 GLU A N 1
ATOM 770 C CA . GLU A 1 92 ? -16.766 -17.172 -1.327 1 96.5 92 GLU A CA 1
ATOM 771 C C . GLU A 1 92 ? -16.469 -17.453 0.143 1 96.5 92 GLU A C 1
ATOM 773 O O . GLU A 1 92 ? -16.547 -18.609 0.587 1 96.5 92 GLU A O 1
ATOM 778 N N . GLU A 1 93 ? -16.062 -16.438 0.901 1 97.94 93 GLU A N 1
ATOM 779 C CA . GLU A 1 93 ? -15.906 -16.406 2.354 1 97.94 93 GLU A CA 1
ATOM 780 C C . GLU A 1 93 ? -14.648 -17.156 2.793 1 97.94 93 GLU A C 1
ATOM 782 O O . GLU A 1 93 ? -14.445 -17.375 3.986 1 97.94 93 GLU A O 1
ATOM 787 N N . GLN A 1 94 ? -13.828 -17.562 1.812 1 98.56 94 GLN A N 1
ATOM 788 C CA . GLN A 1 94 ? -12.57 -18.219 2.152 1 98.56 94 GLN A CA 1
ATOM 789 C C . GLN A 1 94 ? -11.531 -17.219 2.623 1 98.56 94 GLN A C 1
ATOM 791 O O . GLN A 1 94 ? -11.57 -16.047 2.236 1 98.56 94 GLN A O 1
ATOM 796 N N . LEU A 1 95 ? -10.695 -17.719 3.504 1 98.75 95 LEU A N 1
ATOM 797 C CA . LEU A 1 95 ? -9.484 -16.984 3.895 1 98.75 95 LEU A CA 1
ATOM 798 C C . LEU A 1 95 ? -8.336 -17.297 2.947 1 98.75 95 LEU A C 1
ATOM 800 O O . LEU A 1 95 ? -7.863 -18.438 2.887 1 98.75 95 LEU A O 1
ATOM 804 N N . LEU A 1 96 ? -7.863 -16.25 2.262 1 98.88 96 LEU A N 1
ATOM 805 C CA . LEU A 1 96 ? -6.895 -16.438 1.189 1 98.88 96 LEU A CA 1
ATOM 806 C C . LEU A 1 96 ? -5.594 -15.703 1.494 1 98.88 96 LEU A C 1
ATOM 808 O O . LEU A 1 96 ? -5.59 -14.727 2.238 1 98.88 96 LEU A O 1
ATOM 812 N N . TYR A 1 97 ? -4.5 -16.234 0.934 1 98.81 97 TYR A N 1
ATOM 813 C CA . TYR A 1 97 ? -3.225 -15.531 0.91 1 98.81 97 TYR A CA 1
ATOM 814 C C . TYR A 1 97 ? -2.762 -15.289 -0.522 1 98.81 97 TYR A C 1
ATOM 816 O O . TYR A 1 97 ? -2.756 -16.203 -1.343 1 98.81 97 TYR A O 1
ATOM 824 N N . PHE A 1 98 ? -2.416 -14.039 -0.823 1 98.75 98 PHE A N 1
ATOM 825 C CA . PHE A 1 98 ? -1.88 -13.648 -2.121 1 98.75 98 PHE A CA 1
ATOM 826 C C . PHE A 1 98 ? -0.414 -13.25 -2.002 1 98.75 98 PHE A C 1
ATOM 828 O O . PHE A 1 98 ? -0.095 -12.211 -1.422 1 98.75 98 PHE A O 1
ATOM 835 N N . ASP A 1 99 ? 0.439 -13.977 -2.639 1 98.19 99 ASP A N 1
ATOM 836 C CA . ASP A 1 99 ? 1.884 -13.766 -2.643 1 98.19 99 ASP A CA 1
ATOM 837 C C . ASP A 1 99 ? 2.266 -12.586 -3.527 1 98.19 99 ASP A C 1
ATOM 839 O O . ASP A 1 99 ? 1.41 -12.008 -4.203 1 98.19 99 ASP A O 1
ATOM 843 N N . VAL A 1 100 ? 3.523 -12.234 -3.389 1 96.81 100 VAL A N 1
ATOM 844 C CA . VAL A 1 100 ? 4.129 -11.195 -4.223 1 96.81 100 VAL A CA 1
ATOM 845 C C . VAL A 1 100 ? 4.492 -11.781 -5.586 1 96.81 100 VAL A C 1
ATOM 847 O O . VAL A 1 100 ? 5.535 -12.422 -5.738 1 96.81 100 VAL A O 1
ATOM 850 N N . SER A 1 101 ? 3.672 -11.453 -6.574 1 95.38 101 SER A N 1
ATOM 851 C CA . SER A 1 101 ? 3.873 -11.969 -7.922 1 95.38 101 SER A CA 1
ATOM 852 C C . SER A 1 101 ? 3.018 -11.219 -8.938 1 95.38 101 SER A C 1
ATOM 854 O O . SER A 1 101 ? 1.884 -10.836 -8.641 1 95.38 101 SER A O 1
ATOM 856 N N . THR A 1 102 ? 3.543 -11.086 -10.109 1 92.06 102 THR A N 1
ATOM 857 C CA . THR A 1 102 ? 2.791 -10.398 -11.156 1 92.06 102 THR A CA 1
ATOM 858 C C . THR A 1 102 ? 1.583 -11.234 -11.578 1 92.06 102 THR A C 1
ATOM 860 O O . THR A 1 102 ? 0.54 -10.68 -11.938 1 92.06 102 THR A O 1
ATOM 863 N N . ILE A 1 103 ? 1.665 -12.539 -11.578 1 94.75 103 ILE A N 1
ATOM 864 C CA . ILE A 1 103 ? 0.525 -13.391 -11.906 1 94.75 103 ILE A CA 1
ATOM 865 C C . ILE A 1 103 ? -0.552 -13.25 -10.836 1 94.75 103 ILE A C 1
ATOM 867 O O . ILE A 1 103 ? -1.742 -13.172 -11.148 1 94.75 103 ILE A O 1
ATOM 871 N N . ILE A 1 104 ? -0.13 -13.219 -9.648 1 96.94 104 ILE A N 1
ATOM 872 C CA . ILE A 1 104 ? -1.077 -13.109 -8.547 1 96.94 104 ILE A CA 1
ATOM 873 C C . ILE A 1 104 ? -1.706 -11.711 -8.539 1 96.94 104 ILE A C 1
ATOM 875 O O . ILE A 1 104 ? -2.865 -11.555 -8.156 1 96.94 104 ILE A O 1
ATOM 879 N N . LEU A 1 105 ? -0.955 -10.758 -8.992 1 92.69 105 LEU A N 1
ATOM 880 C CA . LEU A 1 105 ? -1.544 -9.438 -9.18 1 92.69 105 LEU A CA 1
ATOM 881 C C . LEU A 1 105 ? -2.719 -9.5 -10.156 1 92.69 105 LEU A C 1
ATOM 883 O O . LEU A 1 105 ? -3.736 -8.836 -9.945 1 92.69 105 LEU A O 1
ATOM 887 N N . GLN A 1 106 ? -2.566 -10.258 -11.195 1 89.44 106 GLN A N 1
ATOM 888 C CA . GLN A 1 106 ? -3.672 -10.477 -12.125 1 89.44 106 GLN A CA 1
ATOM 889 C C . GLN A 1 106 ? -4.836 -11.188 -11.445 1 89.44 106 GLN A C 1
ATOM 891 O O . GLN A 1 106 ? -6 -10.875 -11.703 1 89.44 106 GLN A O 1
ATOM 896 N N . LEU A 1 107 ? -4.496 -12.125 -10.672 1 94.56 107 LEU A N 1
ATOM 897 C CA . LEU A 1 107 ? -5.531 -12.805 -9.891 1 94.56 107 LEU A CA 1
ATOM 898 C C . LEU A 1 107 ? -6.27 -11.82 -9 1 94.56 107 LEU A C 1
ATOM 900 O O . LEU A 1 107 ? -7.5 -11.852 -8.914 1 94.56 107 LEU A O 1
ATOM 904 N N . ALA A 1 108 ? -5.523 -10.984 -8.312 1 94.12 108 ALA A N 1
ATOM 905 C CA . ALA A 1 108 ? -6.109 -9.953 -7.461 1 94.12 108 ALA A CA 1
ATOM 906 C C . ALA A 1 108 ? -7.09 -9.086 -8.242 1 94.12 108 ALA A C 1
ATOM 908 O O . ALA A 1 108 ? -8.148 -8.727 -7.73 1 94.12 108 ALA A O 1
ATOM 909 N N . GLN A 1 109 ? -6.719 -8.797 -9.406 1 86.94 109 GLN A N 1
ATOM 910 C CA . GLN A 1 109 ? -7.555 -7.973 -10.273 1 86.94 109 GLN A CA 1
ATOM 911 C C . GLN A 1 109 ? -8.891 -8.648 -10.547 1 86.94 109 GLN A C 1
ATOM 913 O O . GLN A 1 109 ? -9.922 -7.973 -10.68 1 86.94 109 GLN A O 1
ATOM 918 N N . LEU A 1 110 ? -8.891 -9.883 -10.609 1 87.31 110 LEU A N 1
ATOM 919 C CA . LEU A 1 110 ? -10.078 -10.648 -10.977 1 87.31 110 LEU A CA 1
ATOM 920 C C . LEU A 1 110 ? -11.031 -10.773 -9.797 1 87.31 110 LEU A C 1
ATOM 922 O O . LEU A 1 110 ? -12.203 -11.125 -9.969 1 87.31 110 LEU A O 1
ATOM 926 N N . MET A 1 111 ? -10.531 -10.531 -8.586 1 91.06 111 MET A N 1
ATOM 927 C CA . MET A 1 111 ? -11.336 -10.789 -7.391 1 91.06 111 MET A CA 1
ATOM 928 C C . MET A 1 111 ? -12.586 -9.922 -7.379 1 91.06 111 MET A C 1
ATOM 930 O O . MET A 1 111 ? -12.5 -8.703 -7.555 1 91.06 111 MET A O 1
ATOM 934 N N . ASN A 1 112 ? -13.766 -10.531 -7.145 1 83.06 112 ASN A N 1
ATOM 935 C CA . ASN A 1 112 ? -15.039 -9.82 -7.156 1 83.06 112 ASN A CA 1
ATOM 936 C C . ASN A 1 112 ? -16.047 -10.461 -6.203 1 83.06 112 ASN A C 1
ATOM 938 O O . ASN A 1 112 ? -17.25 -10.328 -6.391 1 83.06 112 ASN A O 1
ATOM 942 N N . GLN A 1 113 ? -15.562 -11.195 -5.34 1 88 113 GLN A N 1
ATOM 943 C CA . GLN A 1 113 ? -16.422 -11.883 -4.391 1 88 113 GLN A CA 1
ATOM 944 C C . GLN A 1 113 ? -15.961 -11.656 -2.955 1 88 113 GLN A C 1
ATOM 946 O O . GLN A 1 113 ? -14.875 -11.109 -2.729 1 88 113 GLN A O 1
ATOM 951 N N . LYS A 1 114 ? -16.859 -12.125 -2.025 1 95.62 114 LYS A N 1
ATOM 952 C CA . LYS A 1 114 ? -16.594 -11.922 -0.603 1 95.62 114 LYS A CA 1
ATOM 953 C C . LYS A 1 114 ? -15.523 -12.891 -0.102 1 95.62 114 LYS A C 1
ATOM 955 O O . LYS A 1 114 ? -15.812 -14.07 0.133 1 95.62 114 LYS A O 1
ATOM 960 N N . ASN A 1 115 ? -14.328 -12.367 0.05 1 98.19 115 ASN A N 1
ATOM 961 C CA . ASN A 1 115 ? -13.219 -13.117 0.627 1 98.19 115 ASN A CA 1
ATOM 962 C C . ASN A 1 115 ? -12.383 -12.25 1.565 1 98.19 115 ASN A C 1
ATOM 964 O O . ASN A 1 115 ? -12.484 -11.016 1.538 1 98.19 115 ASN A O 1
ATOM 968 N N . THR A 1 116 ? -11.797 -12.906 2.457 1 98.56 116 THR A N 1
ATOM 969 C CA . THR A 1 116 ? -10.734 -12.281 3.234 1 98.56 116 THR A CA 1
ATOM 970 C C . THR A 1 116 ? -9.367 -12.617 2.65 1 98.56 116 THR A C 1
ATOM 972 O O . THR A 1 116 ? -9.047 -13.789 2.426 1 98.56 116 THR A O 1
ATOM 975 N N . ILE A 1 117 ? -8.594 -11.594 2.348 1 98.62 117 ILE A N 1
ATOM 976 C CA . ILE A 1 117 ? -7.309 -11.805 1.694 1 98.62 117 ILE A CA 1
ATOM 977 C C . ILE A 1 117 ? -6.199 -11.164 2.525 1 98.62 117 ILE A C 1
ATOM 979 O O . ILE A 1 117 ? -6.301 -10 2.922 1 98.62 117 ILE A O 1
ATOM 983 N N . TYR A 1 118 ? -5.188 -11.945 2.828 1 98.31 118 TYR A N 1
ATOM 984 C CA . TYR A 1 118 ? -3.943 -11.445 3.396 1 98.31 118 TYR A CA 1
ATOM 985 C C . TYR A 1 118 ? -2.852 -11.367 2.336 1 98.31 118 TYR A C 1
ATOM 987 O O . TYR A 1 118 ? -2.781 -12.219 1.446 1 98.31 118 TYR A O 1
ATOM 995 N N . SER A 1 119 ? -1.999 -10.398 2.416 1 98.06 119 SER A N 1
ATOM 996 C CA . SER A 1 119 ? -0.835 -10.25 1.549 1 98.06 119 SER A CA 1
ATOM 997 C C . SER A 1 119 ? 0.226 -9.359 2.193 1 98.06 119 SER A C 1
ATOM 999 O O . SER A 1 119 ? -0.08 -8.562 3.084 1 98.06 119 SER A O 1
ATOM 1001 N N . HIS A 1 120 ? 1.451 -9.57 1.737 1 97.5 120 HIS A N 1
ATOM 1002 C CA . HIS A 1 120 ? 2.51 -8.648 2.139 1 97.5 120 HIS A CA 1
ATOM 1003 C C . HIS A 1 120 ? 3.018 -7.844 0.95 1 97.5 120 HIS A C 1
ATOM 1005 O O . HIS A 1 120 ? 4.113 -7.281 0.998 1 97.5 120 HIS A O 1
ATOM 1011 N N . SER A 1 121 ? 2.26 -7.801 -0.111 1 97.25 121 SER A N 1
ATOM 1012 C CA . SER A 1 121 ? 2.59 -7.121 -1.361 1 97.25 121 SER A CA 1
ATOM 1013 C C . SER A 1 121 ? 1.948 -5.742 -1.429 1 97.25 121 SER A C 1
ATOM 1015 O O . SER A 1 121 ? 0.727 -5.613 -1.315 1 97.25 121 SER A O 1
ATOM 1017 N N . LEU A 1 122 ? 2.764 -4.742 -1.695 1 96.38 122 LEU A N 1
ATOM 1018 C CA . LEU A 1 122 ? 2.213 -3.414 -1.935 1 96.38 122 LEU A CA 1
ATOM 1019 C C . LEU A 1 122 ? 1.315 -3.412 -3.168 1 96.38 122 LEU A C 1
ATOM 1021 O O . LEU A 1 122 ? 0.251 -2.789 -3.164 1 96.38 122 LEU A O 1
ATOM 1025 N N . ASP A 1 123 ? 1.673 -4.098 -4.16 1 92.94 123 ASP A N 1
ATOM 1026 C CA . ASP A 1 123 ? 0.934 -4.078 -5.418 1 92.94 123 ASP A CA 1
ATOM 1027 C C . ASP A 1 123 ? -0.432 -4.742 -5.266 1 92.94 123 ASP A C 1
ATOM 1029 O O . ASP A 1 123 ? -1.432 -4.25 -5.793 1 92.94 123 ASP A O 1
ATOM 1033 N N . ASN A 1 124 ? -0.434 -5.84 -4.551 1 95.62 124 ASN A N 1
ATOM 1034 C CA . ASN A 1 124 ? -1.73 -6.438 -4.25 1 95.62 124 ASN A CA 1
ATOM 1035 C C . ASN A 1 124 ? -2.621 -5.48 -3.463 1 95.62 124 ASN A C 1
ATOM 1037 O O . ASN A 1 124 ? -3.826 -5.41 -3.705 1 95.62 124 ASN A O 1
ATOM 1041 N N . ALA A 1 125 ? -2.014 -4.836 -2.488 1 95.94 125 ALA A N 1
ATOM 1042 C CA . ALA A 1 125 ? -2.756 -3.875 -1.675 1 95.94 125 ALA A CA 1
ATOM 1043 C C . ALA A 1 125 ? -3.395 -2.799 -2.545 1 95.94 125 ALA A C 1
ATOM 1045 O O . ALA A 1 125 ? -4.574 -2.473 -2.377 1 95.94 125 ALA A O 1
ATOM 1046 N N . ILE A 1 126 ? -2.602 -2.312 -3.445 1 89.62 126 ILE A N 1
ATOM 1047 C CA . ILE A 1 126 ? -3.076 -1.276 -4.355 1 89.62 126 ILE A CA 1
ATOM 1048 C C . ILE A 1 126 ? -4.223 -1.823 -5.207 1 89.62 126 ILE A C 1
ATOM 1050 O O . ILE A 1 126 ? -5.289 -1.211 -5.289 1 89.62 126 ILE A O 1
ATOM 1054 N N . MET A 1 127 ? -4.035 -2.963 -5.746 1 87.25 127 MET A N 1
ATOM 1055 C CA . MET A 1 127 ? -5 -3.555 -6.672 1 87.25 127 MET A CA 1
ATOM 1056 C C . MET A 1 127 ? -6.324 -3.842 -5.969 1 87.25 127 MET A C 1
ATOM 1058 O O . MET A 1 127 ? -7.395 -3.557 -6.508 1 87.25 127 MET A O 1
ATOM 1062 N N . ILE A 1 128 ? -6.234 -4.309 -4.781 1 92.44 128 ILE A N 1
ATOM 1063 C CA . ILE A 1 128 ? -7.418 -4.805 -4.078 1 92.44 128 ILE A CA 1
ATOM 1064 C C . ILE A 1 128 ? -8.125 -3.645 -3.375 1 92.44 128 ILE A C 1
ATOM 1066 O O . ILE A 1 128 ? -9.281 -3.768 -2.975 1 92.44 128 ILE A O 1
ATOM 1070 N N . SER A 1 129 ? -7.445 -2.549 -3.166 1 89.31 129 SER A N 1
ATOM 1071 C CA . SER A 1 129 ? -7.98 -1.411 -2.426 1 89.31 129 SER A CA 1
ATOM 1072 C C . SER A 1 129 ? -9.281 -0.911 -3.043 1 89.31 129 SER A C 1
ATOM 1074 O O . SER A 1 129 ? -10.094 -0.279 -2.363 1 89.31 129 SER A O 1
ATOM 1076 N N . GLY A 1 130 ? -9.508 -1.273 -4.25 1 82.06 130 GLY A N 1
ATOM 1077 C CA . GLY A 1 130 ? -10.719 -0.837 -4.93 1 82.06 130 GLY A CA 1
ATOM 1078 C C . GLY A 1 130 ? -11.828 -1.868 -4.887 1 82.06 130 GLY A C 1
ATOM 1079 O O . GLY A 1 130 ? -12.922 -1.629 -5.398 1 82.06 130 GLY A O 1
ATOM 1080 N N . HIS A 1 131 ? -11.531 -2.93 -4.312 1 84.5 131 HIS A N 1
ATOM 1081 C CA . HIS A 1 131 ? -12.492 -4.02 -4.262 1 84.5 131 HIS A CA 1
ATOM 1082 C C . HIS A 1 131 ? -13.289 -3.994 -2.961 1 84.5 131 HIS A C 1
ATOM 1084 O O . HIS A 1 131 ? -12.836 -4.508 -1.939 1 84.5 131 HIS A O 1
ATOM 1090 N N . GLU A 1 132 ? -14.508 -3.582 -2.963 1 82.5 132 GLU A N 1
ATOM 1091 C CA . GLU A 1 132 ? -15.312 -3.332 -1.772 1 82.5 132 GLU A CA 1
ATOM 1092 C C . GLU A 1 132 ? -15.734 -4.637 -1.103 1 82.5 132 GLU A C 1
ATOM 1094 O O . GLU A 1 132 ? -15.977 -4.672 0.105 1 82.5 132 GLU A O 1
ATOM 1099 N N . GLN A 1 133 ? -15.781 -5.672 -1.877 1 89.06 133 GLN A N 1
ATOM 1100 C CA . GLN A 1 133 ? -16.281 -6.93 -1.333 1 89.06 133 GLN A CA 1
ATOM 1101 C C . GLN A 1 133 ? -15.18 -7.707 -0.622 1 89.06 133 GLN A C 1
ATOM 1103 O O . GLN A 1 133 ? -15.461 -8.664 0.105 1 89.06 133 GLN A O 1
ATOM 1108 N N . VAL A 1 134 ? -13.961 -7.301 -0.827 1 94.75 134 VAL A N 1
ATOM 1109 C CA . VAL A 1 134 ? -12.828 -8.039 -0.272 1 94.75 134 VAL A CA 1
ATOM 1110 C C . VAL A 1 134 ? -12.422 -7.426 1.065 1 94.75 134 VAL A C 1
ATOM 1112 O O . VAL A 1 134 ? -12.273 -6.207 1.177 1 94.75 134 VAL A O 1
ATOM 1115 N N . ASP A 1 135 ? -12.422 -8.234 2.086 1 97.5 135 ASP A N 1
ATOM 1116 C CA . ASP A 1 135 ? -11.805 -7.875 3.357 1 97.5 135 ASP A CA 1
ATOM 1117 C C . ASP A 1 135 ? -10.289 -8.078 3.309 1 97.5 135 ASP A C 1
ATOM 1119 O O . ASP A 1 135 ? -9.805 -9.195 3.488 1 97.5 135 ASP A O 1
ATOM 1123 N N . PHE A 1 136 ? -9.586 -6.984 3.113 1 97.75 136 PHE A N 1
ATOM 1124 C CA . PHE A 1 136 ? -8.156 -7.082 2.83 1 97.75 136 PHE A CA 1
ATOM 1125 C C . PHE A 1 136 ? -7.336 -6.762 4.074 1 97.75 136 PHE A C 1
ATOM 1127 O O . PHE A 1 136 ? -7.652 -5.824 4.809 1 97.75 136 PHE A O 1
ATOM 1134 N N . HIS A 1 137 ? -6.316 -7.586 4.332 1 96.94 137 HIS A N 1
ATOM 1135 C CA . HIS A 1 137 ? -5.359 -7.426 5.422 1 96.94 137 HIS A CA 1
ATOM 1136 C C . HIS A 1 137 ? -3.928 -7.406 4.895 1 96.94 137 HIS A C 1
ATOM 1138 O O . HIS A 1 137 ? -3.492 -8.352 4.23 1 96.94 137 HIS A O 1
ATOM 1144 N N . LEU A 1 138 ? -3.205 -6.375 5.23 1 96.75 138 LEU A N 1
ATOM 1145 C CA . LEU A 1 138 ? -1.819 -6.27 4.785 1 96.75 138 LEU A CA 1
ATOM 1146 C C . LEU A 1 138 ? -0.856 -6.613 5.914 1 96.75 138 LEU A C 1
ATOM 1148 O O . LEU A 1 138 ? -0.989 -6.102 7.027 1 96.75 138 LEU A O 1
ATOM 1152 N N . LEU A 1 139 ? 0.034 -7.535 5.613 1 96.25 139 LEU A N 1
ATOM 1153 C CA . LEU A 1 139 ? 1.178 -7.77 6.488 1 96.25 139 LEU A CA 1
ATOM 1154 C C . LEU A 1 139 ? 2.256 -6.715 6.27 1 96.25 139 LEU A C 1
ATOM 1156 O O . LEU A 1 139 ? 2.953 -6.73 5.254 1 96.25 139 LEU A O 1
ATOM 1160 N N . GLY A 1 140 ? 2.381 -5.84 7.262 1 94.94 140 GLY A N 1
ATOM 1161 C CA . GLY A 1 140 ? 3.23 -4.668 7.109 1 94.94 140 GLY A CA 1
ATOM 1162 C C . GLY A 1 140 ? 4.656 -4.902 7.57 1 94.94 140 GLY A C 1
ATOM 1163 O O . GLY A 1 140 ? 5.117 -6.043 7.633 1 94.94 140 GLY A O 1
ATOM 1164 N N . GLY A 1 141 ? 5.391 -3.77 7.77 1 95.12 141 GLY A N 1
ATOM 1165 C CA . GLY A 1 141 ? 6.797 -3.789 8.141 1 95.12 141 GLY A CA 1
ATOM 1166 C C . GLY A 1 141 ? 7.664 -2.939 7.234 1 95.12 141 GLY A C 1
ATOM 1167 O O . GLY A 1 141 ? 7.203 -1.939 6.684 1 95.12 141 GLY A O 1
ATOM 1168 N N . LYS A 1 142 ? 8.945 -3.359 7.238 1 96.44 142 LYS A N 1
ATOM 1169 C CA . LYS A 1 142 ? 9.898 -2.668 6.375 1 96.44 142 LYS A CA 1
ATOM 1170 C C . LYS A 1 142 ? 9.602 -2.943 4.902 1 96.44 142 LYS A C 1
ATOM 1172 O O . LYS A 1 142 ? 9.312 -4.082 4.523 1 96.44 142 LYS A O 1
ATOM 1177 N N . PHE A 1 143 ? 9.68 -1.845 4.137 1 96.94 143 PHE A N 1
ATOM 1178 C CA . PHE A 1 143 ? 9.414 -1.972 2.709 1 96.94 143 PHE A CA 1
ATOM 1179 C C . PHE A 1 143 ? 10.664 -2.42 1.963 1 96.94 143 PHE A C 1
ATOM 1181 O O . PHE A 1 143 ? 11.75 -1.894 2.195 1 96.94 143 PHE A O 1
ATOM 1188 N N . TYR A 1 144 ? 10.5 -3.398 1.058 1 95.06 144 TYR A N 1
ATOM 1189 C CA . TYR A 1 144 ? 11.531 -3.854 0.129 1 95.06 144 TYR A CA 1
ATOM 1190 C C . TYR A 1 144 ? 11.203 -3.42 -1.297 1 95.06 144 TYR A C 1
ATOM 1192 O O . TYR A 1 144 ? 10.344 -4.012 -1.952 1 95.06 144 TYR A O 1
ATOM 1200 N N . PRO A 1 145 ? 11.945 -2.467 -1.813 1 91.38 145 PRO A N 1
ATOM 1201 C CA . PRO A 1 145 ? 11.508 -1.773 -3.029 1 91.38 145 PRO A CA 1
ATOM 1202 C C . PRO A 1 145 ? 11.68 -2.623 -4.285 1 91.38 145 PRO A C 1
ATOM 1204 O O . PRO A 1 145 ? 10.914 -2.479 -5.242 1 91.38 145 PRO A O 1
ATOM 1207 N N . LYS A 1 146 ? 12.609 -3.48 -4.34 1 88.12 146 LYS A N 1
ATOM 1208 C CA . LYS A 1 146 ? 12.891 -4.23 -5.559 1 88.12 146 LYS A CA 1
ATOM 1209 C C . LYS A 1 146 ? 11.688 -5.082 -5.969 1 88.12 146 LYS A C 1
ATOM 1211 O O . LYS A 1 146 ? 11.219 -4.992 -7.105 1 88.12 146 LYS A O 1
ATOM 1216 N N . ASN A 1 147 ? 11.195 -5.848 -5 1 92.06 147 ASN A N 1
ATOM 1217 C CA . ASN A 1 147 ? 10.07 -6.723 -5.297 1 92.06 147 ASN A CA 1
ATOM 1218 C C . ASN A 1 147 ? 8.789 -6.227 -4.633 1 92.06 147 ASN A C 1
ATOM 1220 O O . ASN A 1 147 ? 7.742 -6.879 -4.723 1 92.06 147 ASN A O 1
ATOM 1224 N N . ARG A 1 148 ? 8.883 -5.082 -3.988 1 94.56 148 ARG A N 1
ATOM 1225 C CA . ARG A 1 148 ? 7.77 -4.266 -3.516 1 94.56 148 ARG A CA 1
ATOM 1226 C C . ARG A 1 148 ? 6.902 -5.039 -2.527 1 94.56 148 ARG A C 1
ATOM 1228 O O . ARG A 1 148 ? 5.68 -5.105 -2.686 1 94.56 148 ARG A O 1
ATOM 1235 N N . PHE A 1 149 ? 7.555 -5.496 -1.482 1 96.19 149 PHE A N 1
ATOM 1236 C CA . PHE A 1 149 ? 6.863 -6.215 -0.419 1 96.19 149 PHE A CA 1
ATOM 1237 C C . PHE A 1 149 ? 7.309 -5.711 0.95 1 96.19 149 PHE A C 1
ATOM 1239 O O . PHE A 1 149 ? 8.242 -4.914 1.053 1 96.19 149 PHE A O 1
ATOM 1246 N N . TYR A 1 150 ? 6.547 -6.105 1.961 1 96.69 150 TYR A N 1
ATOM 1247 C CA . TYR A 1 150 ? 6.855 -5.746 3.34 1 96.69 150 TYR A CA 1
ATOM 1248 C C . TYR A 1 150 ? 7.301 -6.965 4.137 1 96.69 150 TYR A C 1
ATOM 1250 O O . TYR A 1 150 ? 6.887 -8.086 3.846 1 96.69 150 TYR A O 1
ATOM 1258 N N . TYR A 1 151 ? 8.156 -6.684 5.125 1 95.81 151 TYR A N 1
ATOM 1259 C CA . TYR A 1 151 ? 8.578 -7.738 6.043 1 95.81 151 TYR A CA 1
ATOM 1260 C C . TYR A 1 151 ? 8.828 -7.18 7.438 1 95.81 151 TYR A C 1
ATOM 1262 O O . TYR A 1 151 ? 9.391 -6.098 7.59 1 95.81 151 TYR A O 1
ATOM 1270 N N . SER A 1 152 ? 8.312 -7.91 8.438 1 92.56 152 SER A N 1
ATOM 1271 C CA . SER A 1 152 ? 8.695 -7.711 9.836 1 92.56 152 SER A CA 1
ATOM 1272 C C . SER A 1 152 ? 8.727 -9.031 10.594 1 92.56 152 SER A C 1
ATOM 1274 O O . SER A 1 152 ? 8.078 -10 10.195 1 92.56 152 SER A O 1
ATOM 1276 N N . LEU A 1 153 ? 9.477 -9.016 11.641 1 85.19 153 LEU A N 1
ATOM 1277 C CA . LEU A 1 153 ? 9.531 -10.203 12.492 1 85.19 153 LEU A CA 1
ATOM 1278 C C . LEU A 1 153 ? 8.188 -10.469 13.141 1 85.19 153 LEU A C 1
ATOM 1280 O O . LEU A 1 153 ? 7.816 -11.625 13.367 1 85.19 153 LEU A O 1
ATOM 1284 N N . ASN A 1 154 ? 7.5 -9.43 13.359 1 82.38 154 ASN A N 1
ATOM 1285 C CA . ASN A 1 154 ? 6.207 -9.562 14.023 1 82.38 154 ASN A CA 1
ATOM 1286 C C . ASN A 1 154 ? 5.188 -10.266 13.141 1 82.38 154 ASN A C 1
ATOM 1288 O O . ASN A 1 154 ? 4.211 -10.828 13.641 1 82.38 154 ASN A O 1
ATOM 1292 N N . GLU A 1 155 ? 5.363 -10.148 11.844 1 80.38 155 GLU A N 1
ATOM 1293 C CA . GLU A 1 155 ? 4.434 -10.789 10.914 1 80.38 155 GLU A CA 1
ATOM 1294 C C . GLU A 1 155 ? 4.449 -12.305 11.07 1 80.38 155 GLU A C 1
ATOM 1296 O O . GLU A 1 155 ? 3.414 -12.961 10.922 1 80.38 155 GLU A O 1
ATOM 1301 N N . ALA A 1 156 ? 5.645 -12.734 11.352 1 75 156 ALA A N 1
ATOM 1302 C CA . ALA A 1 156 ? 5.801 -14.18 11.523 1 75 156 ALA A CA 1
ATOM 1303 C C . ALA A 1 156 ? 4.902 -14.695 12.641 1 75 156 ALA A C 1
ATOM 1305 O O . ALA A 1 156 ? 4.262 -15.734 12.5 1 75 156 ALA A O 1
ATOM 1306 N N . GLU A 1 157 ? 4.84 -13.93 13.68 1 80.94 157 GLU A N 1
ATOM 1307 C CA . GLU A 1 157 ? 4.008 -14.32 14.812 1 80.94 157 GLU A CA 1
ATOM 1308 C C . GLU A 1 157 ? 2.529 -14.328 14.43 1 80.94 157 GLU A C 1
ATOM 1310 O O . GLU A 1 157 ? 1.79 -15.242 14.805 1 80.94 157 GLU A O 1
ATOM 1315 N N . LEU A 1 158 ? 2.135 -13.398 13.688 1 87.62 158 LEU A N 1
ATOM 1316 C CA . LEU A 1 158 ? 0.75 -13.312 13.234 1 87.62 158 LEU A CA 1
ATOM 1317 C C . LEU A 1 158 ? 0.382 -14.508 12.367 1 87.62 158 LEU A C 1
ATOM 1319 O O . LEU A 1 158 ? -0.692 -15.094 12.523 1 87.62 158 LEU A O 1
ATOM 1323 N N . LEU A 1 159 ? 1.249 -14.875 11.531 1 93.19 159 LEU A N 1
ATOM 1324 C CA . LEU A 1 159 ? 0.995 -15.938 10.57 1 93.19 159 LEU A CA 1
ATOM 1325 C C . LEU A 1 159 ? 0.87 -17.297 11.266 1 93.19 159 LEU A C 1
ATOM 1327 O O . LEU A 1 159 ? 0.173 -18.188 10.781 1 93.19 159 LEU A O 1
ATOM 1331 N N . GLU A 1 160 ? 1.473 -17.391 12.383 1 90.19 160 GLU A N 1
ATOM 1332 C CA . GLU A 1 160 ? 1.398 -18.625 13.148 1 90.19 160 GLU A CA 1
ATOM 1333 C C . GLU A 1 160 ? -0.01 -18.859 13.695 1 90.19 160 GLU A C 1
ATOM 1335 O O . GLU A 1 160 ? -0.37 -19.984 14.047 1 90.19 160 GLU A O 1
ATOM 1340 N N . HIS A 1 161 ? -0.755 -17.875 13.695 1 91.44 161 HIS A N 1
ATOM 1341 C CA . HIS A 1 161 ? -2.092 -17.969 14.266 1 91.44 161 HIS A CA 1
ATOM 1342 C C . HIS A 1 161 ? -3.162 -17.922 13.18 1 91.44 161 HIS A C 1
ATOM 1344 O O . HIS A 1 161 ? -4.348 -17.75 13.477 1 91.44 161 HIS A O 1
ATOM 1350 N N . LEU A 1 162 ? -2.822 -18.047 12.016 1 95.38 162 LEU A N 1
ATOM 1351 C CA . LEU A 1 162 ? -3.74 -18.062 10.883 1 95.38 162 LEU A CA 1
ATOM 1352 C C . LEU A 1 162 ? -3.721 -19.406 10.172 1 95.38 162 LEU A C 1
ATOM 1354 O O . LEU A 1 162 ? -2.717 -20.125 10.219 1 95.38 162 LEU A O 1
ATOM 1358 N N . GLN A 1 163 ? -4.859 -19.719 9.664 1 97.81 163 GLN A N 1
ATOM 1359 C CA . GLN A 1 163 ? -4.977 -20.875 8.789 1 97.81 163 GLN A CA 1
ATOM 1360 C C . GLN A 1 163 ? -5.699 -20.531 7.496 1 97.81 163 GLN A C 1
ATOM 1362 O O . GLN A 1 163 ? -6.922 -20.359 7.488 1 97.81 163 GLN A O 1
ATOM 1367 N N . PHE A 1 164 ? -4.969 -20.547 6.461 1 98.69 164 PHE A N 1
ATOM 1368 C CA . PHE A 1 164 ? -5.555 -20.156 5.184 1 98.69 164 PHE A CA 1
ATOM 1369 C C . PHE A 1 164 ? -6.254 -21.344 4.523 1 98.69 164 PHE A C 1
ATOM 1371 O O . PHE A 1 164 ? -5.758 -22.469 4.566 1 98.69 164 PHE A O 1
ATOM 1378 N N . ASP A 1 165 ? -7.422 -21.016 3.908 1 98.88 165 ASP A N 1
ATOM 1379 C CA . ASP A 1 165 ? -8.062 -22.031 3.076 1 98.88 165 ASP A CA 1
ATOM 1380 C C . ASP A 1 165 ? -7.234 -22.328 1.828 1 98.88 165 ASP A C 1
ATOM 1382 O O . ASP A 1 165 ? -6.992 -23.484 1.493 1 98.88 165 ASP A O 1
ATOM 1386 N N . ILE A 1 166 ? -6.828 -21.266 1.179 1 98.88 166 ILE A N 1
ATOM 1387 C CA . ILE A 1 166 ? -5.98 -21.375 -0.003 1 98.88 166 ILE A CA 1
ATOM 1388 C C . ILE A 1 166 ? -4.902 -20.297 0.025 1 98.88 166 ILE A C 1
ATOM 1390 O O . ILE A 1 166 ? -5.176 -19.141 0.358 1 98.88 166 ILE A O 1
ATOM 1394 N N . ALA A 1 167 ? -3.695 -20.719 -0.286 1 98.94 167 ALA A N 1
ATOM 1395 C CA . ALA A 1 167 ? -2.6 -19.766 -0.513 1 98.94 167 ALA A CA 1
ATOM 1396 C C . ALA A 1 167 ? -2.062 -19.891 -1.937 1 98.94 167 ALA A C 1
ATOM 1398 O O . ALA A 1 167 ? -1.796 -21 -2.418 1 98.94 167 ALA A O 1
ATOM 1399 N N . PHE A 1 168 ? -1.931 -18.719 -2.572 1 98.94 168 PHE A N 1
ATOM 1400 C CA . PHE A 1 168 ? -1.382 -18.656 -3.922 1 98.94 168 PHE A CA 1
ATOM 1401 C C . PHE A 1 168 ? 0.047 -18.125 -3.9 1 98.94 168 PHE A C 1
ATOM 1403 O O . PHE A 1 168 ? 0.314 -17.062 -3.328 1 98.94 168 PHE A O 1
ATOM 1410 N N . PHE A 1 169 ? 0.929 -18.844 -4.539 1 98.88 169 PHE A N 1
ATOM 1411 C CA . PHE A 1 169 ? 2.352 -18.531 -4.543 1 98.88 169 PHE A CA 1
ATOM 1412 C C . PHE A 1 169 ? 2.857 -18.312 -5.965 1 98.88 169 PHE A C 1
ATOM 1414 O O . PHE A 1 169 ? 2.447 -19.031 -6.887 1 98.88 169 PHE A O 1
ATOM 1421 N N . GLY A 1 170 ? 3.686 -17.312 -6.098 1 98.25 170 GLY A N 1
ATOM 1422 C CA . GLY A 1 170 ? 4.504 -17.234 -7.297 1 98.25 170 GLY A CA 1
ATOM 1423 C C . GLY A 1 170 ? 5.836 -17.953 -7.156 1 98.25 170 GLY A C 1
ATOM 1424 O O . GLY A 1 170 ? 6.027 -18.75 -6.234 1 98.25 170 GLY A O 1
ATOM 1425 N N . ALA A 1 171 ? 6.73 -17.734 -8.188 1 97.62 171 ALA A N 1
ATOM 1426 C CA . ALA A 1 171 ? 8.086 -18.281 -8.141 1 97.62 171 ALA A CA 1
ATOM 1427 C C . ALA A 1 171 ? 9.055 -17.438 -8.961 1 97.62 171 ALA A C 1
ATOM 1429 O O . ALA A 1 171 ? 8.703 -16.969 -10.047 1 97.62 171 ALA A O 1
ATOM 1430 N N . ALA A 1 172 ? 10.234 -17.266 -8.375 1 97 172 ALA A N 1
ATOM 1431 C CA . ALA A 1 172 ? 11.312 -16.672 -9.164 1 97 172 ALA A CA 1
ATOM 1432 C C . ALA A 1 172 ? 11.984 -17.719 -10.047 1 97 172 ALA A C 1
ATOM 1434 O O . ALA A 1 172 ? 12.422 -17.406 -11.156 1 97 172 ALA A O 1
ATOM 1435 N N . SER A 1 173 ? 12.031 -18.922 -9.523 1 97.44 173 SER A N 1
ATOM 1436 C CA . SER A 1 173 ? 12.633 -20.031 -10.266 1 97.44 173 SER A CA 1
ATOM 1437 C C . SER A 1 173 ? 12.008 -21.359 -9.875 1 97.44 173 SER A C 1
ATOM 1439 O O . SER A 1 173 ? 11.516 -21.531 -8.758 1 97.44 173 SER A O 1
ATOM 1441 N N . LEU A 1 174 ? 12.031 -22.266 -10.867 1 97.88 174 LEU A N 1
ATOM 1442 C CA . LEU A 1 174 ? 11.602 -23.656 -10.648 1 97.88 174 LEU A CA 1
ATOM 1443 C C . LEU A 1 174 ? 12.711 -24.625 -11.031 1 97.88 174 LEU A C 1
ATOM 1445 O O . LEU A 1 174 ? 12.445 -25.812 -11.25 1 97.88 174 LEU A O 1
ATOM 1449 N N . LYS A 1 175 ? 13.844 -24.156 -11.039 1 95.38 175 LYS A N 1
ATOM 1450 C CA . LYS A 1 175 ? 14.977 -24.984 -11.469 1 95.38 175 LYS A CA 1
ATOM 1451 C C . LYS A 1 175 ? 15.078 -26.25 -10.633 1 95.38 175 LYS A C 1
ATOM 1453 O O . LYS A 1 175 ? 14.938 -26.203 -9.406 1 95.38 175 LYS A O 1
ATOM 1458 N N . ASN A 1 176 ? 15.258 -27.453 -11.352 1 93.5 176 ASN A N 1
ATOM 1459 C CA . ASN A 1 176 ? 15.43 -28.766 -10.727 1 93.5 176 ASN A CA 1
ATOM 1460 C C . ASN A 1 176 ? 14.211 -29.156 -9.898 1 93.5 176 ASN A C 1
ATOM 1462 O O . ASN A 1 176 ? 14.328 -29.938 -8.953 1 93.5 176 ASN A O 1
ATOM 1466 N N . GLY A 1 177 ? 13.062 -28.5 -10.117 1 95.19 177 GLY A N 1
ATOM 1467 C CA . GLY A 1 177 ? 11.844 -28.812 -9.383 1 95.19 177 GLY A CA 1
ATOM 1468 C C . GLY A 1 177 ? 11.781 -28.141 -8.031 1 95.19 177 GLY A C 1
ATOM 1469 O O . GLY A 1 177 ? 10.961 -28.5 -7.188 1 95.19 177 GLY A O 1
ATOM 1470 N N . GLN A 1 178 ? 12.672 -27.188 -7.844 1 96.75 178 GLN A N 1
ATOM 1471 C CA . GLN A 1 178 ? 12.703 -26.438 -6.594 1 96.75 178 GLN A CA 1
ATOM 1472 C C . GLN A 1 178 ? 12.102 -25.047 -6.781 1 96.75 178 GLN A C 1
ATOM 1474 O O . GLN A 1 178 ? 12.453 -24.344 -7.727 1 96.75 178 GLN A O 1
ATOM 1479 N N . VAL A 1 179 ? 11.219 -24.672 -5.836 1 98.38 179 VAL A N 1
ATOM 1480 C CA . VAL A 1 179 ? 10.641 -23.344 -5.844 1 98.38 179 VAL A CA 1
ATOM 1481 C C . VAL A 1 179 ? 11.523 -22.391 -5.035 1 98.38 179 VAL A C 1
ATOM 1483 O O . VAL A 1 179 ? 11.758 -22.609 -3.848 1 98.38 179 VAL A O 1
ATOM 1486 N N . SER A 1 180 ? 12.016 -21.297 -5.746 1 98.12 180 SER A N 1
ATOM 1487 C CA . SER A 1 180 ? 12.953 -20.422 -5.055 1 98.12 180 SER A CA 1
ATOM 1488 C C . SER A 1 180 ? 12.656 -18.953 -5.355 1 98.12 180 SER A C 1
ATOM 1490 O O . SER A 1 180 ? 11.859 -18.641 -6.242 1 98.12 180 SER A O 1
ATOM 1492 N N . TYR A 1 181 ? 13.25 -18.109 -4.512 1 97.62 181 TYR A N 1
ATOM 1493 C CA . TYR A 1 181 ? 12.992 -16.672 -4.531 1 97.62 181 TYR A CA 1
ATOM 1494 C C . TYR A 1 181 ? 14.297 -15.883 -4.418 1 97.62 181 TYR A C 1
ATOM 1496 O O . TYR A 1 181 ? 15.359 -16.469 -4.188 1 97.62 181 TYR A O 1
ATOM 1504 N N . GLU A 1 182 ? 14.172 -14.586 -4.574 1 95.38 182 GLU A N 1
ATOM 1505 C CA . GLU A 1 182 ? 15.359 -13.734 -4.625 1 95.38 182 GLU A CA 1
ATOM 1506 C C . GLU A 1 182 ? 15.688 -13.164 -3.25 1 95.38 182 GLU A C 1
ATOM 1508 O O . GLU A 1 182 ? 16.844 -12.852 -2.963 1 95.38 182 GLU A O 1
ATOM 1513 N N . ASP A 1 183 ? 14.656 -13.016 -2.451 1 95.81 183 ASP A N 1
ATOM 1514 C CA . ASP A 1 183 ? 14.82 -12.383 -1.148 1 95.81 183 ASP A CA 1
ATOM 1515 C C . ASP A 1 183 ? 14.602 -13.375 -0.014 1 95.81 183 ASP A C 1
ATOM 1517 O O . ASP A 1 183 ? 13.586 -14.078 0.011 1 95.81 183 ASP A O 1
ATOM 1521 N N . ALA A 1 184 ? 15.539 -13.344 0.935 1 96.5 184 ALA A N 1
ATOM 1522 C CA . ALA A 1 184 ? 15.422 -14.25 2.074 1 96.5 184 ALA A CA 1
ATOM 1523 C C . ALA A 1 184 ? 14.164 -13.945 2.891 1 96.5 184 ALA A C 1
ATOM 1525 O O . ALA A 1 184 ? 13.453 -14.859 3.311 1 96.5 184 ALA A O 1
ATOM 1526 N N . GLU A 1 185 ? 13.922 -12.656 3.152 1 95.38 185 GLU A N 1
ATOM 1527 C CA . GLU A 1 185 ? 12.766 -12.219 3.922 1 95.38 185 GLU A CA 1
ATOM 1528 C C . GLU A 1 185 ? 11.461 -12.664 3.262 1 95.38 185 GLU A C 1
ATOM 1530 O O . GLU A 1 185 ? 10.547 -13.141 3.938 1 95.38 185 GLU A O 1
ATOM 1535 N N . ASP A 1 186 ? 11.43 -12.531 1.992 1 96 186 ASP A N 1
ATOM 1536 C CA . ASP A 1 186 ? 10.258 -12.93 1.209 1 96 186 ASP A CA 1
ATOM 1537 C C . ASP A 1 186 ? 10.031 -14.438 1.289 1 96 186 ASP A C 1
ATOM 1539 O O . ASP A 1 186 ? 8.906 -14.883 1.536 1 96 186 ASP A O 1
ATOM 1543 N N . ALA A 1 187 ? 11.086 -15.195 1.119 1 97 187 ALA A N 1
ATOM 1544 C CA . ALA A 1 187 ? 11.016 -16.656 1.182 1 97 187 ALA A CA 1
ATOM 1545 C C . ALA A 1 187 ? 10.562 -17.125 2.561 1 97 187 ALA A C 1
ATOM 1547 O O . A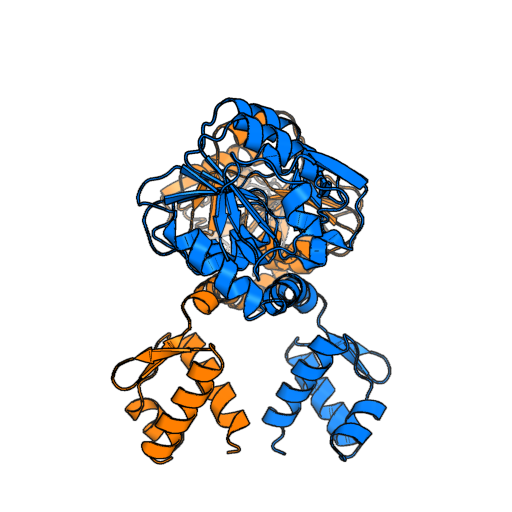LA A 1 187 ? 9.805 -18.094 2.678 1 97 187 ALA A O 1
ATOM 1548 N N . TYR A 1 188 ? 10.992 -16.422 3.521 1 95.94 188 TYR A N 1
ATOM 1549 C CA . TYR A 1 188 ? 10.648 -16.797 4.887 1 95.94 188 TYR A CA 1
ATOM 1550 C C . TYR A 1 188 ? 9.156 -16.625 5.137 1 95.94 188 TYR A C 1
ATOM 1552 O O . TYR A 1 188 ? 8.516 -17.5 5.734 1 95.94 188 TYR A O 1
ATOM 1560 N N . ILE A 1 189 ? 8.562 -15.531 4.73 1 96.31 189 ILE A N 1
ATOM 1561 C CA . ILE A 1 189 ? 7.125 -15.312 4.875 1 96.31 189 ILE A CA 1
ATOM 1562 C C . ILE A 1 189 ? 6.359 -16.422 4.164 1 96.31 189 ILE A C 1
ATOM 1564 O O . ILE A 1 189 ? 5.41 -16.984 4.715 1 96.31 189 ILE A O 1
ATOM 1568 N N . LYS A 1 190 ? 6.797 -16.734 3.014 1 97.44 190 LYS A N 1
ATOM 1569 C CA . LYS A 1 190 ? 6.129 -17.75 2.209 1 97.44 190 LYS A CA 1
ATOM 1570 C C . LYS A 1 190 ? 6.23 -19.125 2.865 1 97.44 190 LYS A C 1
ATOM 1572 O O . LYS A 1 190 ? 5.316 -19.938 2.752 1 97.44 190 LYS A O 1
ATOM 1577 N N . LYS A 1 191 ? 7.355 -19.359 3.498 1 96.94 191 LYS A N 1
ATOM 1578 C CA . LYS A 1 191 ? 7.512 -20.594 4.246 1 96.94 191 LYS A CA 1
ATOM 1579 C C . LYS A 1 191 ? 6.469 -20.703 5.355 1 96.94 191 LYS A C 1
ATOM 1581 O O . LYS A 1 191 ? 5.836 -21.75 5.523 1 96.94 191 LYS A O 1
ATOM 1586 N N . LEU A 1 192 ? 6.316 -19.656 6.078 1 96.81 192 LEU A N 1
ATOM 1587 C CA . LEU A 1 192 ? 5.332 -19.625 7.152 1 96.81 192 LEU A CA 1
ATOM 1588 C C . LEU A 1 192 ? 3.92 -19.812 6.598 1 96.81 192 LEU A C 1
ATOM 1590 O O . LEU A 1 192 ? 3.127 -20.578 7.148 1 96.81 192 LEU A O 1
ATOM 1594 N N . VAL A 1 193 ? 3.588 -19.172 5.516 1 98.06 193 VAL A N 1
ATOM 1595 C CA . VAL A 1 193 ? 2.268 -19.266 4.902 1 98.06 193 VAL A CA 1
ATOM 1596 C C . VAL A 1 193 ? 2.01 -20.703 4.441 1 98.06 193 VAL A C 1
ATOM 1598 O O . VAL A 1 193 ? 0.922 -21.25 4.656 1 98.06 193 VAL A O 1
ATOM 1601 N N . MET A 1 194 ? 3.018 -21.25 3.83 1 97.94 194 MET A N 1
ATOM 1602 C CA . MET A 1 194 ? 2.881 -22.625 3.338 1 97.94 194 MET A CA 1
ATOM 1603 C C . MET A 1 194 ? 2.543 -23.578 4.477 1 97.94 194 MET A C 1
ATOM 1605 O O . MET A 1 194 ? 1.727 -24.484 4.309 1 97.94 194 MET A O 1
ATOM 1609 N N . GLN A 1 195 ? 3.146 -23.328 5.629 1 96.75 195 GLN A N 1
ATOM 1610 C CA . GLN A 1 195 ? 2.951 -24.188 6.793 1 96.75 195 GLN A CA 1
ATOM 1611 C C . GLN A 1 195 ? 1.546 -24.031 7.367 1 96.75 195 GLN A C 1
ATOM 1613 O O . GLN A 1 195 ? 1.057 -24.906 8.078 1 96.75 195 GLN A O 1
ATOM 1618 N N . HIS A 1 196 ? 0.904 -22.984 7.004 1 97.62 196 HIS A N 1
ATOM 1619 C CA . HIS A 1 196 ? -0.386 -22.672 7.609 1 97.62 196 HIS A CA 1
ATOM 1620 C C . HIS A 1 196 ? -1.468 -22.516 6.547 1 97.62 196 HIS A C 1
ATOM 1622 O O . HIS A 1 196 ? -2.287 -21.594 6.625 1 97.62 196 HIS A O 1
ATOM 1628 N N . SER A 1 197 ? -1.41 -23.297 5.527 1 98.56 197 SER A N 1
ATOM 1629 C CA . SER A 1 197 ? -2.404 -23.281 4.457 1 98.56 197 SER A CA 1
ATOM 1630 C C . SER A 1 197 ? -2.959 -24.672 4.195 1 98.56 197 SER A C 1
ATOM 1632 O O . SER A 1 197 ? -2.207 -25.641 4.168 1 98.56 197 SER A O 1
ATOM 1634 N N . GLN A 1 198 ? -4.254 -24.719 4.055 1 98.62 198 GLN A N 1
ATOM 1635 C CA . GLN A 1 198 ? -4.887 -26 3.734 1 98.62 198 GLN A CA 1
ATOM 1636 C C . GLN A 1 198 ? -4.578 -26.422 2.301 1 98.62 198 GLN A C 1
ATOM 1638 O O . GLN A 1 198 ? -4.227 -27.562 2.049 1 98.62 198 GLN A O 1
ATOM 1643 N N . THR A 1 199 ? -4.75 -25.531 1.433 1 98.81 199 THR A N 1
ATOM 1644 C CA . THR A 1 199 ? -4.453 -25.766 0.024 1 98.81 199 THR A CA 1
ATOM 1645 C C . THR A 1 199 ? -3.371 -24.812 -0.47 1 98.81 199 THR A C 1
ATOM 1647 O O . THR A 1 199 ? -3.471 -23.594 -0.272 1 98.81 199 THR A O 1
ATOM 1650 N N . LYS A 1 200 ? -2.318 -25.344 -1.068 1 98.88 200 LYS A N 1
ATOM 1651 C CA . LYS A 1 200 ? -1.192 -24.562 -1.592 1 98.88 200 LYS A CA 1
ATOM 1652 C C . LYS A 1 200 ? -1.158 -24.609 -3.117 1 98.88 200 LYS A C 1
ATOM 1654 O O . LYS A 1 200 ? -1.01 -25.688 -3.709 1 98.88 200 LYS A O 1
ATOM 1659 N N . VAL A 1 201 ? -1.267 -23.391 -3.752 1 98.94 201 VAL A N 1
ATOM 1660 C CA . VAL A 1 201 ? -1.347 -23.312 -5.207 1 98.94 201 VAL A CA 1
ATOM 1661 C C . VAL A 1 201 ? -0.172 -22.5 -5.746 1 98.94 201 VAL A C 1
ATOM 1663 O O . VAL A 1 201 ? -0.005 -21.328 -5.395 1 98.94 201 VAL A O 1
ATOM 1666 N N . LEU A 1 202 ? 0.619 -23.109 -6.602 1 98.88 202 LEU A N 1
ATOM 1667 C CA . LEU A 1 202 ? 1.73 -22.438 -7.266 1 98.88 202 LEU A CA 1
ATOM 1668 C C . LEU A 1 202 ? 1.312 -21.922 -8.641 1 98.88 202 LEU A C 1
ATOM 1670 O O . LEU A 1 202 ? 0.796 -22.672 -9.461 1 98.88 202 LEU A O 1
ATOM 1674 N N . LEU A 1 203 ? 1.45 -20.609 -8.812 1 98.75 203 LEU A N 1
ATOM 1675 C CA . LEU A 1 203 ? 1.223 -19.969 -10.102 1 98.75 203 LEU A CA 1
ATOM 1676 C C . LEU A 1 203 ? 2.543 -19.578 -10.75 1 98.75 203 LEU A C 1
ATOM 1678 O O . LEU A 1 203 ? 3.148 -18.562 -10.367 1 98.75 203 LEU A O 1
ATOM 1682 N N . ALA A 1 204 ? 2.953 -20.281 -11.812 1 98 204 ALA A N 1
ATOM 1683 C CA . ALA A 1 204 ? 4.238 -20.016 -12.445 1 98 204 ALA A CA 1
ATOM 1684 C C . ALA A 1 204 ? 4.285 -20.578 -13.859 1 98 204 ALA A C 1
ATOM 1686 O O . ALA A 1 204 ? 3.869 -21.719 -14.094 1 98 204 ALA A O 1
ATOM 1687 N N . GLU A 1 205 ? 4.836 -19.797 -14.727 1 96.31 205 GLU A N 1
ATOM 1688 C CA . GLU A 1 205 ? 5.055 -20.266 -16.094 1 96.31 205 GLU A CA 1
ATOM 1689 C C . GLU A 1 205 ? 6.188 -21.281 -16.156 1 96.31 205 GLU A C 1
ATOM 1691 O O . GLU A 1 205 ? 7.066 -21.297 -15.289 1 96.31 205 GLU A O 1
ATOM 1696 N N . GLN A 1 206 ? 6.137 -22.047 -17.219 1 94.88 206 GLN A N 1
ATOM 1697 C CA . GLN A 1 206 ? 7.152 -23.094 -17.375 1 94.88 206 GLN A CA 1
ATOM 1698 C C . GLN A 1 206 ? 8.539 -22.469 -17.578 1 94.88 206 GLN A C 1
ATOM 1700 O O . GLN A 1 206 ? 9.547 -23.094 -17.25 1 94.88 206 GLN A O 1
ATOM 1705 N N . GLU A 1 207 ? 8.609 -21.25 -18.062 1 93.62 207 GLU A N 1
ATOM 1706 C CA . GLU A 1 207 ? 9.891 -20.594 -18.328 1 93.62 207 GLU A CA 1
ATOM 1707 C C . GLU A 1 207 ? 10.695 -20.438 -17.031 1 93.62 207 GLU A C 1
ATOM 1709 O O . GLU A 1 207 ? 11.922 -20.312 -17.078 1 93.62 207 GLU A O 1
ATOM 1714 N N . LYS A 1 208 ? 10.062 -20.516 -15.898 1 96 208 LYS A N 1
ATOM 1715 C CA . LYS A 1 208 ? 10.734 -20.375 -14.609 1 96 208 LYS A CA 1
ATOM 1716 C C . LYS A 1 208 ? 11.688 -21.547 -14.359 1 96 208 LYS A C 1
ATOM 1718 O O . LYS A 1 208 ? 12.555 -21.469 -13.492 1 96 208 LYS A O 1
ATOM 1723 N N . TRP A 1 209 ? 11.562 -22.625 -15.148 1 95.62 209 TRP A N 1
ATOM 1724 C CA . TRP A 1 209 ? 12.469 -23.766 -15.023 1 95.62 209 TRP A CA 1
ATOM 1725 C C . TRP A 1 209 ? 13.875 -23.391 -15.492 1 95.62 209 TRP A C 1
ATOM 1727 O O . TRP A 1 209 ? 14.836 -24.094 -15.18 1 95.62 209 TRP A O 1
ATOM 1737 N N . GLN A 1 210 ? 13.945 -22.312 -16.266 1 93.81 210 GLN A N 1
ATOM 1738 C CA . GLN A 1 210 ? 15.211 -21.906 -16.859 1 93.81 210 GLN A CA 1
ATOM 1739 C C . GLN A 1 210 ? 15.836 -20.75 -16.078 1 93.81 210 GLN A C 1
ATOM 1741 O O . GLN A 1 210 ? 16.875 -20.203 -16.484 1 93.81 210 GLN A O 1
ATOM 1746 N N . LYS A 1 211 ? 15.211 -20.359 -15.023 1 93.94 211 LYS A N 1
ATOM 1747 C CA . LYS A 1 211 ? 15.688 -19.25 -14.211 1 93.94 211 LYS A CA 1
ATOM 1748 C C . LYS A 1 211 ? 16.391 -19.75 -12.945 1 93.94 211 LYS A C 1
ATOM 1750 O O . LYS A 1 211 ? 16.219 -20.906 -12.555 1 93.94 211 LYS A O 1
ATOM 1755 N N . ASN A 1 212 ? 17.203 -18.828 -12.414 1 93.25 212 ASN A N 1
ATOM 1756 C CA . ASN A 1 212 ? 17.906 -19.109 -11.164 1 93.25 212 ASN A CA 1
ATOM 1757 C C . ASN A 1 212 ? 17.531 -18.109 -10.07 1 93.25 212 ASN A C 1
ATOM 1759 O O . ASN A 1 212 ? 17.203 -16.969 -10.367 1 93.25 212 ASN A O 1
ATOM 1763 N N . SER A 1 213 ? 17.453 -18.641 -8.906 1 93.75 213 SER A N 1
ATOM 1764 C CA . SER A 1 213 ? 17.297 -17.797 -7.723 1 93.75 213 SER A CA 1
ATOM 1765 C C . SER A 1 213 ? 17.906 -18.453 -6.488 1 93.75 213 SER A C 1
ATOM 1767 O O . SER A 1 213 ? 18.25 -19.641 -6.512 1 93.75 213 SER A O 1
ATOM 1769 N N . ASN A 1 214 ? 18 -17.703 -5.398 1 93.38 214 ASN A N 1
ATOM 1770 C CA . ASN A 1 214 ? 18.938 -18.109 -4.355 1 93.38 214 ASN A CA 1
ATOM 1771 C C . ASN A 1 214 ? 18.219 -18.75 -3.174 1 93.38 214 ASN A C 1
ATOM 1773 O O . ASN A 1 214 ? 18.781 -19.594 -2.469 1 93.38 214 ASN A O 1
ATOM 1777 N N . TYR A 1 215 ? 17.078 -18.406 -2.836 1 97.5 215 TYR A N 1
ATOM 1778 C CA . TYR A 1 215 ? 16.438 -18.844 -1.597 1 97.5 215 TYR A CA 1
ATOM 1779 C C . TYR A 1 215 ? 15.336 -19.859 -1.876 1 97.5 215 TYR A C 1
ATOM 1781 O O . TYR A 1 215 ? 14.258 -19.484 -2.344 1 97.5 215 TYR A O 1
ATOM 1789 N N . ILE A 1 216 ? 15.625 -21.094 -1.493 1 97.56 216 ILE A N 1
ATOM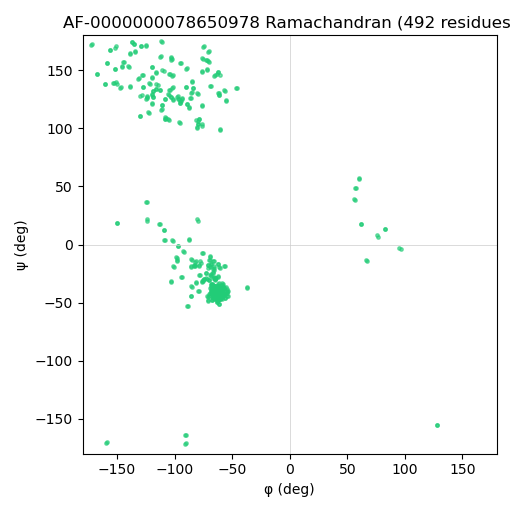 1790 C CA . ILE A 1 216 ? 14.727 -22.188 -1.811 1 97.56 216 ILE A CA 1
ATOM 1791 C C . ILE A 1 216 ? 13.625 -22.281 -0.76 1 97.56 216 ILE A C 1
ATOM 1793 O O . ILE A 1 216 ? 13.898 -22.281 0.442 1 97.56 216 ILE A O 1
ATOM 1797 N N . LEU A 1 217 ? 12.383 -22.375 -1.24 1 98.06 217 LEU A N 1
ATOM 1798 C CA . LEU A 1 217 ? 11.242 -22.578 -0.357 1 98.06 217 LEU A CA 1
ATOM 1799 C C . LEU A 1 217 ? 10.977 -24.062 -0.139 1 98.06 217 LEU A C 1
ATOM 1801 O O . LEU A 1 217 ? 10.898 -24.516 1.002 1 98.06 217 LEU A O 1
ATOM 1805 N N . SER A 1 218 ? 10.859 -24.75 -1.213 1 97.31 218 SER A N 1
ATOM 1806 C CA . SER A 1 218 ? 10.469 -26.156 -1.175 1 97.31 218 SER A CA 1
ATOM 1807 C C . SER A 1 218 ? 10.578 -26.812 -2.553 1 97.31 218 SER A C 1
ATOM 1809 O O . SER A 1 218 ? 10.844 -26.125 -3.543 1 97.31 218 SER A O 1
ATOM 1811 N N . ASP A 1 219 ? 10.375 -28.141 -2.422 1 96.5 219 ASP A N 1
ATOM 1812 C CA . ASP A 1 219 ? 10.094 -28.828 -3.672 1 96.5 219 ASP A CA 1
ATOM 1813 C C . ASP A 1 219 ? 8.695 -28.484 -4.188 1 96.5 219 ASP A C 1
ATOM 1815 O O . ASP A 1 219 ? 7.781 -28.25 -3.402 1 96.5 219 ASP A O 1
ATOM 1819 N N . ILE A 1 220 ? 8.555 -28.531 -5.516 1 97.06 220 ILE A N 1
ATOM 1820 C CA . ILE A 1 220 ? 7.273 -28.219 -6.129 1 97.06 220 ILE A CA 1
ATOM 1821 C C . ILE A 1 220 ? 6.219 -29.219 -5.668 1 97.06 220 ILE A C 1
ATOM 1823 O O . ILE A 1 220 ? 5.031 -28.906 -5.602 1 97.06 220 ILE A O 1
ATOM 1827 N N . SER A 1 221 ? 6.641 -30.359 -5.34 1 93.88 221 SER A N 1
ATOM 1828 C CA . SER A 1 221 ? 5.738 -31.422 -4.926 1 93.88 221 SER A CA 1
ATOM 1829 C C . SER A 1 221 ? 5.113 -31.125 -3.568 1 93.88 221 SER A C 1
ATOM 1831 O O . SER A 1 221 ? 4.168 -31.797 -3.152 1 93.88 221 SER A O 1
ATOM 1833 N N . SER A 1 222 ? 5.59 -30.125 -2.852 1 96.56 222 SER A N 1
ATOM 1834 C CA . SER A 1 222 ? 4.992 -29.688 -1.593 1 96.56 222 SER A CA 1
ATOM 1835 C C . SER A 1 222 ? 3.707 -28.906 -1.83 1 96.56 222 SER A C 1
ATOM 1837 O O . SER A 1 222 ? 2.959 -28.625 -0.889 1 96.56 222 SER A O 1
ATOM 1839 N N . PHE A 1 223 ? 3.393 -28.609 -3.035 1 98.5 223 PHE A N 1
ATOM 1840 C CA . PHE A 1 223 ? 2.176 -27.906 -3.406 1 98.5 223 PHE A CA 1
ATOM 1841 C C . PHE A 1 223 ? 1.075 -28.875 -3.799 1 98.5 223 PHE A C 1
ATOM 1843 O O . PHE A 1 223 ? 1.355 -30.016 -4.195 1 98.5 223 PHE A O 1
ATOM 1850 N N . ASP A 1 224 ? -0.102 -28.422 -3.674 1 98.56 224 ASP A N 1
ATOM 1851 C CA . ASP A 1 224 ? -1.248 -29.219 -4.109 1 98.56 224 ASP A CA 1
ATOM 1852 C C . ASP A 1 224 ? -1.523 -29.016 -5.598 1 98.56 224 ASP A C 1
ATOM 1854 O O . ASP A 1 224 ? -1.928 -29.953 -6.289 1 98.56 224 ASP A O 1
ATOM 1858 N N . TYR A 1 225 ? -1.309 -27.797 -6.055 1 98.62 225 TYR A N 1
ATOM 1859 C CA . TYR A 1 225 ? -1.533 -27.438 -7.449 1 98.62 225 TYR A CA 1
ATOM 1860 C C . TYR A 1 225 ? -0.342 -26.672 -8.016 1 98.62 225 TYR A C 1
ATOM 1862 O O . TYR A 1 225 ? 0.265 -25.859 -7.324 1 98.62 225 TYR A O 1
ATOM 1870 N N . TRP A 1 226 ? -0.073 -26.953 -9.227 1 98.69 226 TRP A N 1
ATOM 1871 C CA . TRP A 1 226 ? 0.734 -26.094 -10.078 1 98.69 226 TRP A CA 1
ATOM 1872 C C . TRP A 1 226 ? -0.04 -25.672 -11.328 1 98.69 226 TRP A C 1
ATOM 1874 O O . TRP A 1 226 ? -0.419 -26.531 -12.141 1 98.69 226 TRP A O 1
ATOM 1884 N N . ILE A 1 227 ? -0.327 -24.406 -11.391 1 98.75 227 ILE A N 1
ATOM 1885 C CA . ILE A 1 227 ? -0.985 -23.875 -12.578 1 98.75 227 ILE A CA 1
ATOM 1886 C C . ILE A 1 227 ? 0.042 -23.172 -13.461 1 98.75 227 ILE A C 1
ATOM 1888 O O . ILE A 1 227 ? 0.758 -22.266 -13.008 1 98.75 227 ILE A O 1
ATOM 1892 N N . THR A 1 228 ? 0.121 -23.578 -14.734 1 98.12 228 THR A N 1
ATOM 1893 C CA . THR A 1 228 ? 1.172 -23.094 -15.625 1 98.12 228 THR A CA 1
ATOM 1894 C C . THR A 1 228 ? 0.605 -22.766 -17 1 98.12 228 THR A C 1
ATOM 1896 O O . THR A 1 228 ? -0.605 -22.859 -17.219 1 98.12 228 THR A O 1
ATOM 1899 N N . ASP A 1 229 ? 1.452 -22.219 -17.828 1 95.69 229 ASP A N 1
ATOM 1900 C CA . ASP A 1 229 ? 1.008 -21.609 -19.094 1 95.69 229 ASP A CA 1
ATOM 1901 C C . ASP A 1 229 ? 0.839 -22.672 -20.172 1 95.69 229 ASP A C 1
ATOM 1903 O O . ASP A 1 229 ? 0.17 -22.438 -21.188 1 95.69 229 ASP A O 1
ATOM 1907 N N . GLN A 1 230 ? 1.424 -23.859 -19.984 1 95.56 230 GLN A N 1
ATOM 1908 C CA . GLN A 1 230 ? 1.37 -24.906 -20.984 1 95.56 230 GLN A CA 1
ATOM 1909 C C . GLN A 1 230 ? 1.57 -26.281 -20.359 1 95.56 230 GLN A C 1
ATOM 1911 O O . GLN A 1 230 ? 1.979 -26.391 -19.203 1 95.56 230 GLN A O 1
ATOM 1916 N N . LYS A 1 231 ? 1.26 -27.297 -21.188 1 96.19 231 LYS A N 1
ATOM 1917 C CA . LYS A 1 231 ? 1.5 -28.672 -20.734 1 96.19 231 LYS A CA 1
ATOM 1918 C C . LYS A 1 231 ? 2.982 -28.906 -20.453 1 96.19 231 LYS A C 1
ATOM 1920 O O . LYS A 1 231 ? 3.834 -28.609 -21.297 1 96.19 231 LYS A O 1
ATOM 1925 N N . PRO A 1 232 ? 3.271 -29.422 -19.297 1 95.56 232 PRO A N 1
ATOM 1926 C CA . PRO A 1 232 ? 4.688 -29.672 -19 1 95.56 232 PRO A CA 1
ATOM 1927 C C . PRO A 1 232 ? 5.32 -30.688 -19.953 1 95.56 232 PRO A C 1
ATOM 1929 O O . PRO A 1 232 ? 4.672 -31.656 -20.359 1 95.56 232 PRO A O 1
ATOM 1932 N N . THR A 1 233 ? 6.57 -30.5 -20.188 1 94.19 233 THR A N 1
ATOM 1933 C CA . THR A 1 233 ? 7.316 -31.438 -21 1 94.19 233 THR A CA 1
ATOM 1934 C C . THR A 1 233 ? 7.516 -32.75 -20.25 1 94.19 233 THR A C 1
ATOM 1936 O O . THR A 1 233 ? 7.348 -32.812 -19.031 1 94.19 233 THR A O 1
ATOM 1939 N N . THR A 1 234 ? 7.922 -33.75 -21 1 93.69 234 THR A N 1
ATOM 1940 C CA . THR A 1 234 ? 8.18 -35.062 -20.391 1 93.69 234 THR A CA 1
ATOM 1941 C C . THR A 1 234 ? 9.297 -34.969 -19.359 1 93.69 234 THR A C 1
ATOM 1943 O O . THR A 1 234 ? 9.25 -35.625 -18.328 1 93.69 234 THR A O 1
ATOM 1946 N N . GLU A 1 235 ? 10.266 -34.156 -19.672 1 92.75 235 GLU A N 1
ATOM 1947 C CA . GLU A 1 235 ? 11.398 -33.969 -18.781 1 92.75 235 GLU A CA 1
ATOM 1948 C C . GLU A 1 235 ? 10.953 -33.375 -17.453 1 92.75 235 GLU A C 1
ATOM 1950 O O . GLU A 1 235 ? 11.398 -33.781 -16.375 1 92.75 235 GLU A O 1
ATOM 1955 N N . ILE A 1 236 ? 10.086 -32.438 -17.547 1 94.25 236 ILE A N 1
ATOM 1956 C CA . ILE A 1 236 ? 9.578 -31.766 -16.359 1 94.25 236 ILE A CA 1
ATOM 1957 C C . ILE A 1 236 ? 8.672 -32.719 -15.57 1 94.25 236 ILE A C 1
ATOM 1959 O O . ILE A 1 236 ? 8.789 -32.812 -14.352 1 94.25 236 ILE A O 1
ATOM 1963 N N . LYS A 1 237 ? 7.836 -33.375 -16.266 1 92.69 237 LYS A N 1
ATOM 1964 C CA . LYS A 1 237 ? 6.883 -34.281 -15.625 1 92.69 237 LYS A CA 1
ATOM 1965 C C . LYS A 1 237 ? 7.602 -35.375 -14.828 1 92.69 237 LYS A C 1
ATOM 1967 O O . LYS A 1 237 ? 7.109 -35.812 -13.781 1 92.69 237 LYS A O 1
ATOM 1972 N N . ALA A 1 238 ? 8.703 -35.781 -15.266 1 91.94 238 ALA A N 1
ATOM 1973 C CA . ALA A 1 238 ? 9.469 -36.844 -14.625 1 91.94 238 ALA A CA 1
ATOM 1974 C C . ALA A 1 238 ? 9.953 -36.406 -13.242 1 91.94 238 ALA A C 1
ATOM 1976 O O . ALA A 1 238 ? 10.219 -37.25 -12.383 1 91.94 238 ALA A O 1
ATOM 1977 N N . LEU A 1 239 ? 10.008 -35.125 -13.055 1 90.94 239 LEU A N 1
ATOM 1978 C CA . LEU A 1 239 ? 10.523 -34.594 -11.797 1 90.94 239 LEU A CA 1
ATOM 1979 C C . LEU A 1 239 ? 9.391 -34.375 -10.805 1 90.94 239 LEU A C 1
ATOM 1981 O O . LEU A 1 239 ? 9.641 -34.062 -9.633 1 90.94 239 LEU A O 1
ATOM 1985 N N . LEU A 1 240 ? 8.211 -34.531 -11.188 1 92.62 240 LEU A N 1
ATOM 1986 C CA . LEU A 1 240 ? 7.07 -34.125 -10.383 1 92.62 240 LEU A CA 1
ATOM 1987 C C . LEU A 1 240 ? 6.391 -35.312 -9.727 1 92.62 240 LEU A C 1
ATOM 1989 O O . LEU A 1 240 ? 6.406 -36.438 -10.281 1 92.62 240 LEU A O 1
ATOM 1993 N N . SER A 1 241 ? 5.879 -35.062 -8.578 1 91.75 241 SER A N 1
ATOM 1994 C CA . SER A 1 241 ? 5.137 -36.094 -7.875 1 91.75 241 SER A CA 1
ATOM 1995 C C . SER A 1 241 ? 3.748 -36.312 -8.469 1 91.75 241 SER A C 1
ATOM 1997 O O . SER A 1 241 ? 3.174 -35.375 -9.031 1 91.75 241 SER A O 1
ATOM 1999 N N . ASP A 1 242 ? 3.125 -37.469 -8.211 1 89.88 242 ASP A N 1
ATOM 2000 C CA . ASP A 1 242 ? 1.785 -37.781 -8.695 1 89.88 242 ASP A CA 1
ATOM 2001 C C . ASP A 1 242 ? 0.72 -37.062 -7.867 1 89.88 242 ASP A C 1
ATOM 2003 O O . ASP A 1 242 ? -0.433 -36.969 -8.289 1 89.88 242 ASP A O 1
ATOM 2007 N N . THR A 1 243 ? 1.148 -36.594 -6.734 1 93.94 243 THR A N 1
ATOM 2008 C CA . THR A 1 243 ? 0.182 -35.969 -5.855 1 93.94 243 THR A CA 1
ATOM 2009 C C . THR A 1 243 ? -0.04 -34.5 -6.273 1 93.94 243 THR A C 1
ATOM 2011 O O . THR A 1 243 ? -1.02 -33.875 -5.863 1 93.94 243 THR A O 1
ATOM 2014 N N . LEU A 1 244 ? 0.855 -33.969 -7.004 1 97.19 244 LEU A N 1
ATOM 2015 C CA . LEU A 1 244 ? 0.729 -32.625 -7.512 1 97.19 244 LEU A CA 1
ATOM 2016 C C . LEU A 1 244 ? -0.258 -32.562 -8.672 1 97.19 244 LEU A C 1
ATOM 2018 O O . LEU A 1 244 ? -0.081 -33.25 -9.68 1 97.19 244 LEU A O 1
ATOM 2022 N N . LYS A 1 245 ? -1.3 -31.797 -8.547 1 98 245 LYS A N 1
ATOM 2023 C CA . LYS A 1 245 ? -2.227 -31.578 -9.648 1 98 245 LYS A CA 1
ATOM 2024 C C . LYS A 1 245 ? -1.755 -30.422 -10.539 1 98 245 LYS A C 1
ATOM 2026 O O . LYS A 1 245 ? -1.525 -29.312 -10.062 1 98 245 LYS A O 1
ATOM 2031 N N . ILE A 1 246 ? -1.649 -30.719 -11.82 1 97.75 246 ILE A N 1
ATOM 2032 C CA . ILE A 1 246 ? -1.156 -29.719 -12.758 1 97.75 246 ILE A CA 1
ATOM 2033 C C . ILE A 1 246 ? -2.301 -29.234 -13.641 1 97.75 246 ILE A C 1
ATOM 2035 O O . ILE A 1 246 ? -2.994 -30.047 -14.266 1 97.75 246 ILE A O 1
ATOM 2039 N N . LEU A 1 247 ? -2.494 -27.906 -13.648 1 97.81 247 LEU A N 1
ATOM 2040 C CA . LEU A 1 247 ? -3.494 -27.297 -14.516 1 97.81 247 LEU A CA 1
ATOM 2041 C C . LEU A 1 247 ? -2.834 -26.375 -15.539 1 97.81 247 LEU A C 1
ATOM 2043 O O . LEU A 1 247 ? -1.882 -25.656 -15.219 1 97.81 247 LEU A O 1
ATOM 2047 N N . TYR A 1 248 ? -3.27 -26.516 -16.812 1 95.5 248 TYR A N 1
ATOM 2048 C CA . TYR A 1 248 ? -2.729 -25.656 -17.859 1 95.5 248 TYR A CA 1
ATOM 2049 C C . TYR A 1 248 ? -3.787 -25.359 -18.922 1 95.5 248 TYR A C 1
ATOM 2051 O O . TYR A 1 248 ? -4.766 -26.094 -19.047 1 95.5 248 TYR A O 1
ATOM 2059 N N . MET B 1 1 ? -10.57 17.047 -34.188 1 67 1 MET B N 1
ATOM 2060 C CA . MET B 1 1 ? -9.836 16.422 -33.094 1 67 1 MET B CA 1
ATOM 2061 C C . MET B 1 1 ? -9.344 15.031 -33.469 1 67 1 MET B C 1
ATOM 2063 O O . MET B 1 1 ? -10.047 14.289 -34.156 1 67 1 MET B O 1
ATOM 2067 N N . TYR B 1 2 ? -8.094 14.773 -33.438 1 74.31 2 TYR B N 1
ATOM 2068 C CA . TYR B 1 2 ? -7.57 13.445 -33.75 1 74.31 2 TYR B CA 1
ATOM 2069 C C . TYR B 1 2 ? -8.109 12.398 -32.781 1 74.31 2 TYR B C 1
ATOM 2071 O O . TYR B 1 2 ? -8.367 12.703 -31.625 1 74.31 2 TYR B O 1
ATOM 2079 N N . GLN B 1 3 ? -8.305 11.109 -33.406 1 81.88 3 GLN B N 1
ATOM 2080 C CA . GLN B 1 3 ? -8.961 10.055 -32.656 1 81.88 3 GLN B CA 1
ATOM 2081 C C . GLN B 1 3 ? -8.242 9.82 -31.312 1 81.88 3 GLN B C 1
ATOM 2083 O O . GLN B 1 3 ? -8.891 9.695 -30.266 1 81.88 3 GLN B O 1
ATOM 2088 N N . GLU B 1 4 ? -6.961 9.836 -31.328 1 75.88 4 GLU B N 1
ATOM 2089 C CA . GLU B 1 4 ? -6.207 9.555 -30.109 1 75.88 4 GLU B CA 1
ATOM 2090 C C . GLU B 1 4 ? -6.41 10.656 -29.078 1 75.88 4 GLU B C 1
ATOM 2092 O O . GLU B 1 4 ? -6.48 10.383 -27.875 1 75.88 4 GLU B O 1
ATOM 2097 N N . GLN B 1 5 ? -6.551 11.836 -29.5 1 73.94 5 GLN B N 1
ATOM 2098 C CA . GLN B 1 5 ? -6.859 12.945 -28.609 1 73.94 5 GLN B CA 1
ATOM 2099 C C . GLN B 1 5 ? -8.242 12.773 -27.984 1 73.94 5 GLN B C 1
ATOM 2101 O O . GLN B 1 5 ? -8.43 13.047 -26.797 1 73.94 5 GLN B O 1
ATOM 2106 N N . ARG B 1 6 ? -9.102 12.43 -28.875 1 85.56 6 ARG B N 1
ATOM 2107 C CA . ARG B 1 6 ? -10.469 12.211 -28.406 1 85.56 6 ARG B CA 1
ATOM 2108 C C . ARG B 1 6 ? -10.523 11.078 -27.391 1 85.56 6 ARG B C 1
ATOM 2110 O O . ARG B 1 6 ? -11.188 11.203 -26.344 1 85.56 6 ARG B O 1
ATOM 2117 N N . LEU B 1 7 ? -9.781 10.039 -27.625 1 83.38 7 LEU B N 1
ATOM 2118 C CA . LEU B 1 7 ? -9.719 8.914 -26.703 1 83.38 7 LEU B CA 1
ATOM 2119 C C . LEU B 1 7 ? -9.18 9.352 -25.344 1 83.38 7 LEU B C 1
ATOM 2121 O O . LEU B 1 7 ? -9.734 8.992 -24.312 1 83.38 7 LEU B O 1
ATOM 2125 N N . ASN B 1 8 ? -8.219 10.141 -25.312 1 72.81 8 ASN B N 1
ATOM 2126 C CA . ASN B 1 8 ? -7.645 10.641 -24.078 1 72.81 8 ASN B CA 1
ATOM 2127 C C . ASN B 1 8 ? -8.625 11.539 -23.328 1 72.81 8 ASN B C 1
ATOM 2129 O O . ASN B 1 8 ? -8.734 11.461 -22.094 1 72.81 8 ASN B O 1
ATOM 2133 N N . LYS B 1 9 ? -9.219 12.336 -24.062 1 80.62 9 LYS B N 1
ATOM 2134 C CA . LYS B 1 9 ? -10.203 13.227 -23.453 1 80.62 9 LYS B CA 1
ATOM 2135 C C . LYS B 1 9 ? -11.359 12.43 -22.844 1 80.62 9 LYS B C 1
ATOM 2137 O O . LYS B 1 9 ? -11.859 12.766 -21.781 1 80.62 9 LYS B O 1
ATOM 2142 N N . ILE B 1 10 ? -11.82 11.383 -23.531 1 86.12 10 ILE B N 1
ATOM 2143 C CA . ILE B 1 10 ? -12.859 10.508 -23.016 1 86.12 10 ILE B CA 1
ATOM 2144 C C . ILE B 1 10 ? -12.43 9.93 -21.672 1 86.12 10 ILE B C 1
ATOM 2146 O O . ILE B 1 10 ? -13.203 9.914 -20.719 1 86.12 10 ILE B O 1
ATOM 2150 N N . LEU B 1 11 ? -11.148 9.555 -21.672 1 77.5 11 LEU B N 1
ATOM 2151 C CA . LEU B 1 11 ? -10.641 8.961 -20.453 1 77.5 11 LEU B CA 1
ATOM 2152 C C . LEU B 1 11 ? -10.586 9.992 -19.328 1 77.5 11 LEU B C 1
ATOM 2154 O O . LEU B 1 11 ? -10.914 9.688 -18.172 1 77.5 11 LEU B O 1
ATOM 2158 N N . GLU B 1 12 ? -10.281 11.141 -19.625 1 70.69 12 GLU B N 1
ATOM 2159 C CA . GLU B 1 12 ? -10.273 12.242 -18.656 1 70.69 12 GLU B CA 1
ATOM 2160 C C . GLU B 1 12 ? -11.68 12.5 -18.109 1 70.69 12 GLU B C 1
ATOM 2162 O O . GLU B 1 12 ? -11.867 12.617 -16.906 1 70.69 12 GLU B O 1
ATOM 2167 N N . LEU B 1 13 ? -12.523 12.602 -19.062 1 80 13 LEU B N 1
ATOM 2168 C CA . LEU B 1 13 ? -13.906 12.867 -18.688 1 80 13 LEU B CA 1
ATOM 2169 C C . LEU B 1 13 ? -14.477 11.711 -17.875 1 80 13 LEU B C 1
ATOM 2171 O O . LEU B 1 13 ? -15.219 11.938 -16.906 1 80 13 LEU B O 1
ATOM 2175 N N . LEU B 1 14 ? -14.094 10.531 -18.281 1 78.94 14 LEU B N 1
ATOM 2176 C CA . LEU B 1 14 ? -14.57 9.344 -17.562 1 78.94 14 LEU B CA 1
ATOM 2177 C C . LEU B 1 14 ? -14.047 9.328 -16.141 1 78.94 14 LEU B C 1
ATOM 2179 O O . LEU B 1 14 ? -14.766 8.93 -15.211 1 78.94 14 LEU B O 1
ATOM 2183 N N . ALA B 1 15 ? -12.852 9.773 -16.031 1 65.81 15 ALA B N 1
ATOM 2184 C CA . ALA B 1 15 ? -12.258 9.836 -14.695 1 65.81 15 ALA B CA 1
ATOM 2185 C C . ALA B 1 15 ? -13.008 10.828 -13.805 1 65.81 15 ALA B C 1
ATOM 2187 O O . ALA B 1 15 ? -13.156 10.594 -12.602 1 65.81 15 ALA B O 1
ATOM 2188 N N . GLU B 1 16 ? -13.539 11.75 -14.352 1 64.88 16 GLU B N 1
ATOM 2189 C CA . GLU B 1 16 ? -14.258 12.812 -13.648 1 64.88 16 GLU B CA 1
ATOM 2190 C C . GLU B 1 16 ? -15.711 12.414 -13.383 1 64.88 16 GLU B C 1
ATOM 2192 O O . GLU B 1 16 ? -16.219 12.594 -12.273 1 64.88 16 GLU B O 1
ATOM 2197 N N . LYS B 1 17 ? -16.297 11.867 -14.367 1 69.56 17 LYS B N 1
ATOM 2198 C CA . LYS B 1 17 ? -17.75 11.664 -14.32 1 69.56 17 LYS B CA 1
ATOM 2199 C C . LYS B 1 17 ? -18.094 10.242 -13.898 1 69.56 17 LYS B C 1
ATOM 2201 O O . LYS B 1 17 ? -19.266 9.938 -13.625 1 69.56 17 LYS B O 1
ATOM 2206 N N . ARG B 1 18 ? -17.078 9.375 -13.945 1 68.5 18 ARG B N 1
ATOM 2207 C CA . ARG B 1 18 ? -17.156 7.977 -13.539 1 68.5 18 ARG B CA 1
ATOM 2208 C C . ARG B 1 18 ? -18.062 7.188 -14.469 1 68.5 18 ARG B C 1
ATOM 2210 O O . ARG B 1 18 ? -18.219 5.969 -14.32 1 68.5 18 ARG B O 1
ATOM 2217 N N . GLN B 1 19 ? -18.812 7.867 -15.242 1 79 19 GLN B N 1
ATOM 2218 C CA . GLN B 1 19 ? -19.594 7.25 -16.312 1 79 19 GLN B CA 1
ATOM 2219 C C . GLN B 1 19 ? -19.781 8.219 -17.484 1 79 19 GLN B C 1
ATOM 2221 O O . GLN B 1 19 ? -19.922 9.422 -17.281 1 79 19 GLN B O 1
ATOM 2226 N N . LEU B 1 20 ? -19.641 7.629 -18.688 1 88.69 20 LEU B N 1
ATOM 2227 C CA . LEU B 1 20 ? -19.938 8.43 -19.891 1 88.69 20 LEU B CA 1
ATOM 2228 C C . LEU B 1 20 ? -20.906 7.695 -20.812 1 88.69 20 LEU B C 1
ATOM 2230 O O . LEU B 1 20 ? -20.75 6.496 -21.062 1 88.69 20 LEU B O 1
ATOM 2234 N N . SER B 1 21 ? -21.984 8.391 -21.203 1 89.19 21 SER B N 1
ATOM 2235 C CA . SER B 1 21 ? -22.875 7.84 -22.219 1 89.19 21 SER B CA 1
ATOM 2236 C C . SER B 1 21 ? -22.453 8.258 -23.625 1 89.19 21 SER B C 1
ATOM 2238 O O . SER B 1 21 ? -21.797 9.297 -23.797 1 89.19 21 SER B O 1
ATOM 2240 N N . ALA B 1 22 ? -22.781 7.379 -24.594 1 92.12 22 ALA B N 1
ATOM 2241 C CA . ALA B 1 22 ? -22.484 7.711 -25.984 1 92.12 22 ALA B CA 1
ATOM 2242 C C . ALA B 1 22 ? -23.141 9.031 -26.391 1 92.12 22 ALA B C 1
ATOM 2244 O O . ALA B 1 22 ? -22.516 9.852 -27.078 1 92.12 22 ALA B O 1
ATOM 2245 N N . LYS B 1 23 ? -24.344 9.219 -25.875 1 91.06 23 LYS B N 1
ATOM 2246 C CA . LYS B 1 23 ? -25.078 10.445 -26.188 1 91.06 23 LYS B CA 1
ATOM 2247 C C . LYS B 1 23 ? -24.344 11.68 -25.688 1 91.06 23 LYS B C 1
ATOM 2249 O O . LYS B 1 23 ? -24.172 12.648 -26.422 1 91.06 23 LYS B O 1
ATOM 2254 N N . GLU B 1 24 ? -23.906 11.656 -24.453 1 89.44 24 GLU B N 1
ATOM 2255 C CA . GLU B 1 24 ? -23.172 12.758 -23.844 1 89.44 24 GLU B CA 1
ATOM 2256 C C . GLU B 1 24 ? -21.906 13.086 -24.625 1 89.44 24 GLU B C 1
ATOM 2258 O O . GLU B 1 24 ? -21.547 14.258 -24.797 1 89.44 24 GLU B O 1
ATOM 2263 N N . MET B 1 25 ? -21.234 12.055 -25.078 1 92.75 25 MET B N 1
ATOM 2264 C CA . MET B 1 25 ? -19.953 12.25 -25.766 1 92.75 25 MET B CA 1
ATOM 2265 C C . MET B 1 25 ? -20.172 12.766 -27.188 1 92.75 25 MET B C 1
ATOM 2267 O O . MET B 1 25 ? -19.359 13.539 -27.703 1 92.75 25 MET B O 1
ATOM 2271 N N . VAL B 1 26 ? -21.25 12.375 -27.797 1 91.88 26 VAL B N 1
ATOM 2272 C CA . VAL B 1 26 ? -21.625 12.914 -29.094 1 91.88 26 VAL B CA 1
ATOM 2273 C C . VAL B 1 26 ? -21.844 14.422 -28.984 1 91.88 26 VAL B C 1
ATOM 2275 O O . VAL B 1 26 ? -21.359 15.188 -29.812 1 91.88 26 VAL B O 1
ATOM 2278 N N . ASP B 1 27 ? -22.547 14.789 -27.938 1 90.81 27 ASP B N 1
ATOM 2279 C CA . ASP B 1 27 ? -22.844 16.203 -27.719 1 90.81 27 ASP B CA 1
ATOM 2280 C C . ASP B 1 27 ? -21.578 16.984 -27.391 1 90.81 27 ASP B C 1
ATOM 2282 O O . ASP B 1 27 ? -21.422 18.125 -27.812 1 90.81 27 ASP B O 1
ATOM 2286 N N . TYR B 1 28 ? -20.703 16.359 -26.625 1 88.31 28 TYR B N 1
ATOM 2287 C CA . TYR B 1 28 ? -19.484 17.016 -26.141 1 88.31 28 TYR B CA 1
ATOM 2288 C C . TYR B 1 28 ? -18.516 17.25 -27.297 1 88.31 28 TYR B C 1
ATOM 2290 O O . TYR B 1 28 ? -17.938 18.344 -27.406 1 88.31 28 TYR B O 1
ATOM 2298 N N . PHE B 1 29 ? -18.344 16.219 -28.156 1 90.62 29 PHE B N 1
ATOM 2299 C CA . PHE B 1 29 ? -17.312 16.266 -29.188 1 90.62 29 PHE B CA 1
ATOM 2300 C C . PHE B 1 29 ? -17.906 16.688 -30.531 1 90.62 29 PHE B C 1
ATOM 2302 O O . PHE B 1 29 ? -17.156 16.953 -31.484 1 90.62 29 PHE B O 1
ATOM 2309 N N . HIS B 1 30 ? -19.203 16.703 -30.578 1 90.56 30 HIS B N 1
ATOM 2310 C CA . HIS B 1 30 ? -19.906 17.047 -31.812 1 90.56 30 HIS B CA 1
ATOM 2311 C C . HIS B 1 30 ? -19.5 16.109 -32.938 1 90.56 30 HIS B C 1
ATOM 2313 O O . HIS B 1 30 ? -19.156 16.578 -34.031 1 90.56 30 HIS B O 1
ATOM 2319 N N . VAL B 1 31 ? -19.5 14.836 -32.719 1 91.69 31 VAL B N 1
ATOM 2320 C CA . VAL B 1 31 ? -19.234 13.789 -33.688 1 91.69 31 VAL B CA 1
ATOM 2321 C C . VAL B 1 31 ? -20.391 12.789 -33.719 1 91.69 31 VAL B C 1
ATOM 2323 O O . VAL B 1 31 ? -21.297 12.867 -32.875 1 91.69 31 VAL B O 1
ATOM 2326 N N . SER B 1 32 ? -20.359 11.891 -34.688 1 90.94 32 SER B N 1
ATOM 2327 C CA . SER B 1 32 ? -21.453 10.945 -34.844 1 90.94 32 SER B CA 1
ATOM 2328 C C . SER B 1 32 ? -21.469 9.914 -33.719 1 90.94 32 SER B C 1
ATOM 2330 O O . SER B 1 32 ? -20.438 9.672 -33.094 1 90.94 32 SER B O 1
ATOM 2332 N N . LYS B 1 33 ? -22.656 9.305 -33.5 1 91.62 33 LYS B N 1
ATOM 2333 C CA . LYS B 1 33 ? -22.797 8.227 -32.531 1 91.62 33 LYS B CA 1
ATOM 2334 C C . LYS B 1 33 ? -21.875 7.055 -32.875 1 91.62 33 LYS B C 1
ATOM 2336 O O . LYS B 1 33 ? -21.312 6.426 -31.984 1 91.62 33 LYS B O 1
ATOM 2341 N N . ASP B 1 34 ? -21.719 6.863 -34.188 1 89.81 34 ASP B N 1
ATOM 2342 C CA . ASP B 1 34 ? -20.875 5.766 -34.656 1 89.81 34 ASP B CA 1
ATOM 2343 C C . ASP B 1 34 ? -19.406 6.023 -34.312 1 89.81 34 ASP B C 1
ATOM 2345 O O . ASP B 1 34 ? -18.672 5.102 -33.938 1 89.81 34 ASP B O 1
ATOM 2349 N N . THR B 1 35 ? -19 7.172 -34.406 1 89.06 35 THR B N 1
ATOM 2350 C CA . THR B 1 35 ? -17.641 7.562 -34.062 1 89.06 35 THR B CA 1
ATOM 2351 C C . THR B 1 35 ? -17.375 7.316 -32.594 1 89.06 35 THR B C 1
ATOM 2353 O O . THR B 1 35 ? -16.344 6.734 -32.219 1 89.06 35 THR B O 1
ATOM 2356 N N . ILE B 1 36 ? -18.312 7.703 -31.688 1 92.44 36 ILE B N 1
ATOM 2357 C CA . ILE B 1 36 ? -18.156 7.543 -30.25 1 92.44 36 ILE B CA 1
ATOM 2358 C C . ILE B 1 36 ? -18.188 6.059 -29.891 1 92.44 36 ILE B C 1
ATOM 2360 O O . ILE B 1 36 ? -17.391 5.598 -29.062 1 92.44 36 ILE B O 1
ATOM 2364 N N . ARG B 1 37 ? -19.047 5.352 -30.547 1 89.06 37 ARG B N 1
ATOM 2365 C CA . ARG B 1 37 ? -19.109 3.916 -30.312 1 89.06 37 ARG B CA 1
ATOM 2366 C C . ARG B 1 37 ? -17.797 3.23 -30.672 1 89.06 37 ARG B C 1
ATOM 2368 O O . ARG B 1 37 ? -17.359 2.324 -29.969 1 89.06 37 ARG B O 1
ATOM 2375 N N . ARG B 1 38 ? -17.219 3.66 -31.719 1 88.94 38 ARG B N 1
ATOM 2376 C CA . ARG B 1 38 ? -15.914 3.123 -32.125 1 88.94 38 ARG B CA 1
ATOM 2377 C C . ARG B 1 38 ? -14.836 3.482 -31.109 1 88.94 38 ARG B C 1
ATOM 2379 O O . ARG B 1 38 ? -14 2.648 -30.766 1 88.94 38 ARG B O 1
ATOM 2386 N N . ASP B 1 39 ? -14.891 4.688 -30.656 1 89.56 39 ASP B N 1
ATOM 2387 C CA . ASP B 1 39 ? -13.938 5.117 -29.641 1 89.56 39 ASP B CA 1
ATOM 2388 C C . ASP B 1 39 ? -14.094 4.293 -28.359 1 89.56 39 ASP B C 1
ATOM 2390 O O . ASP B 1 39 ? -13.102 3.836 -27.797 1 89.56 39 ASP B O 1
ATOM 2394 N N . PHE B 1 40 ? -15.352 4.098 -27.922 1 88.88 40 PHE B N 1
ATOM 2395 C CA . PHE B 1 40 ? -15.625 3.301 -26.734 1 88.88 40 PHE B CA 1
ATOM 2396 C C . PHE B 1 40 ? -15.125 1.873 -26.922 1 88.88 40 PHE B C 1
ATOM 2398 O O . PHE B 1 40 ? -14.578 1.279 -25.984 1 88.88 40 PHE B O 1
ATOM 2405 N N . ALA B 1 41 ? -15.273 1.384 -28.125 1 83.94 41 ALA B N 1
ATOM 2406 C CA . ALA B 1 41 ? -14.812 0.029 -28.422 1 83.94 41 ALA B CA 1
ATOM 2407 C C . ALA B 1 41 ? -13.297 -0.067 -28.359 1 83.94 41 ALA B C 1
ATOM 2409 O O . ALA B 1 41 ? -12.75 -1.025 -27.797 1 83.94 41 ALA B O 1
ATOM 2410 N N . ILE B 1 42 ? -12.688 0.899 -28.875 1 80.38 42 ILE B N 1
ATOM 2411 C CA . ILE B 1 42 ? -11.227 0.945 -28.844 1 80.38 42 ILE B CA 1
ATOM 2412 C C . ILE B 1 42 ? -10.742 1 -27.391 1 80.38 42 ILE B C 1
ATOM 2414 O O . ILE B 1 42 ? -9.852 0.243 -27 1 80.38 42 ILE B O 1
ATOM 2418 N N . LEU B 1 43 ? -11.305 1.815 -26.609 1 79.44 43 LEU B N 1
ATOM 2419 C CA . LEU B 1 43 ? -10.93 1.963 -25.203 1 79.44 43 LEU B CA 1
ATOM 2420 C C . LEU B 1 43 ? -11.219 0.682 -24.422 1 79.44 43 LEU B C 1
ATOM 2422 O O . LEU B 1 43 ? -10.438 0.291 -23.562 1 79.44 43 LEU B O 1
ATOM 2426 N N . SER B 1 44 ? -12.312 0.037 -24.766 1 77.19 44 SER B N 1
ATOM 2427 C CA . SER B 1 44 ? -12.664 -1.235 -24.141 1 77.19 44 SER B CA 1
ATOM 2428 C C . SER B 1 44 ? -11.688 -2.334 -24.531 1 77.19 44 SER B C 1
ATOM 2430 O O . SER B 1 44 ? -11.258 -3.127 -23.688 1 77.19 44 SER B O 1
ATOM 2432 N N . GLU B 1 45 ? -11.344 -2.283 -25.797 1 71.81 45 GLU B N 1
ATOM 2433 C CA . GLU B 1 45 ? -10.383 -3.264 -26.297 1 71.81 45 GLU B CA 1
ATOM 2434 C C . GLU B 1 45 ? -9.016 -3.076 -25.656 1 71.81 45 GLU B C 1
ATOM 2436 O O . GLU B 1 45 ? -8.312 -4.055 -25.375 1 71.81 45 GLU B O 1
ATOM 2441 N N . ARG B 1 46 ? -8.828 -1.821 -25.312 1 62.72 46 ARG B N 1
ATOM 2442 C CA . ARG B 1 46 ? -7.562 -1.485 -24.672 1 62.72 46 ARG B CA 1
ATOM 2443 C C . ARG B 1 46 ? -7.652 -1.687 -23.156 1 62.72 46 ARG B C 1
ATOM 2445 O O . ARG B 1 46 ? -6.723 -1.341 -22.422 1 62.72 46 ARG B O 1
ATOM 2452 N N . LYS B 1 47 ? -8.789 -2.184 -22.766 1 62.44 47 LYS B N 1
ATOM 2453 C CA . LYS B 1 47 ? -9.07 -2.471 -21.359 1 62.44 47 LYS B CA 1
ATOM 2454 C C . LYS B 1 47 ? -8.898 -1.224 -20.5 1 62.44 47 LYS B C 1
ATOM 2456 O O . LYS B 1 47 ? -8.375 -1.303 -19.391 1 62.44 47 LYS B O 1
ATOM 2461 N N . LEU B 1 48 ? -9.305 -0.154 -21.047 1 64.81 48 LEU B N 1
ATOM 2462 C CA . LEU B 1 48 ? -9.227 1.111 -20.328 1 64.81 48 LEU B CA 1
ATOM 2463 C C . LEU B 1 48 ? -10.586 1.494 -19.734 1 64.81 48 LEU B C 1
ATOM 2465 O O . LEU B 1 48 ? -10.664 2.32 -18.828 1 64.81 48 LEU B O 1
ATOM 2469 N N . VAL B 1 49 ? -11.562 0.9 -20.281 1 73.12 49 VAL B N 1
ATOM 2470 C CA . VAL B 1 49 ? -12.922 1.206 -19.828 1 73.12 49 VAL B CA 1
ATOM 2471 C C . VAL B 1 49 ? -13.781 -0.05 -19.906 1 73.12 49 VAL B C 1
ATOM 2473 O O . VAL B 1 49 ? -13.414 -1.032 -20.547 1 73.12 49 VAL B O 1
ATOM 2476 N N . GLN B 1 50 ? -14.766 -0.058 -19.062 1 75.69 50 GLN B N 1
ATOM 2477 C CA . GLN B 1 50 ? -15.82 -1.054 -19.188 1 75.69 50 GLN B CA 1
ATOM 2478 C C . GLN B 1 50 ? -16.984 -0.518 -20.016 1 75.69 50 GLN B C 1
ATOM 2480 O O . GLN B 1 50 ? -17.547 0.533 -19.703 1 75.69 50 GLN B O 1
ATOM 2485 N N . ARG B 1 51 ? -17.328 -1.362 -21.125 1 77.94 51 ARG B N 1
ATOM 2486 C CA . ARG B 1 51 ? -18.453 -0.951 -21.953 1 77.94 51 ARG B CA 1
ATOM 2487 C C . ARG B 1 51 ? -19.781 -1.338 -21.297 1 77.94 51 ARG B C 1
ATOM 2489 O O . ARG B 1 51 ? -19.891 -2.402 -20.688 1 77.94 51 ARG B O 1
ATOM 2496 N N . THR B 1 52 ? -20.688 -0.346 -21.219 1 77 52 THR B N 1
ATOM 2497 C CA . THR B 1 52 ? -22.062 -0.6 -20.812 1 77 52 THR B CA 1
ATOM 2498 C C . THR B 1 52 ? -23.031 -0.385 -21.984 1 77 52 THR B C 1
ATOM 2500 O O . THR B 1 52 ? -22.609 -0.016 -23.078 1 77 52 THR B O 1
ATOM 2503 N N . HIS B 1 53 ? -24.391 -0.745 -21.641 1 75.88 53 HIS B N 1
ATOM 2504 C CA . HIS B 1 53 ? -25.422 -0.433 -22.625 1 75.88 53 HIS B CA 1
ATOM 2505 C C . HIS B 1 53 ? -25.484 1.067 -22.891 1 75.88 53 HIS B C 1
ATOM 2507 O O . HIS B 1 53 ? -25.828 1.844 -22 1 75.88 53 HIS B O 1
ATOM 2513 N N . GLY B 1 54 ? -24.875 1.526 -23.984 1 78.94 54 GLY B N 1
ATOM 2514 C CA . GLY B 1 54 ? -24.969 2.904 -24.438 1 78.94 54 GLY B CA 1
ATOM 2515 C C . GLY B 1 54 ? -23.828 3.779 -23.953 1 78.94 54 GLY B C 1
ATOM 2516 O O . GLY B 1 54 ? -23.859 4.996 -24.141 1 78.94 54 GLY B O 1
ATOM 2517 N N . GLY B 1 55 ? -22.875 3.17 -23.078 1 85.06 55 GLY B N 1
ATOM 2518 C CA . GLY B 1 55 ? -21.812 4.023 -22.562 1 85.06 55 GLY B CA 1
ATOM 2519 C C . GLY B 1 55 ? -20.594 3.248 -22.078 1 85.06 55 GLY B C 1
ATOM 2520 O O . GLY B 1 55 ? -20.359 2.123 -22.516 1 85.06 55 GLY B O 1
ATOM 2521 N N . ILE B 1 56 ? -19.703 3.975 -21.406 1 82.81 56 ILE B N 1
ATOM 2522 C CA . ILE B 1 56 ? -18.5 3.352 -20.844 1 82.81 56 ILE B CA 1
ATOM 2523 C C . ILE B 1 56 ? -18.375 3.717 -19.375 1 82.81 56 ILE B C 1
ATOM 2525 O O . ILE B 1 56 ? -18.875 4.762 -18.938 1 82.81 56 ILE B O 1
ATOM 2529 N N . LEU B 1 57 ? -17.859 2.795 -18.641 1 73.19 57 LEU B N 1
ATOM 2530 C CA . LEU B 1 57 ? -17.484 2.938 -17.234 1 73.19 57 LEU B CA 1
ATOM 2531 C C . LEU B 1 57 ? -15.977 2.779 -17.062 1 73.19 57 LEU B C 1
ATOM 2533 O O . LEU B 1 57 ? -15.32 2.121 -17.875 1 73.19 57 LEU B O 1
ATOM 2537 N N . PRO B 1 58 ? -15.398 3.666 -16.203 1 60.72 58 PRO B N 1
ATOM 2538 C CA . PRO B 1 58 ? -14 3.348 -15.898 1 60.72 58 PRO B CA 1
ATOM 2539 C C . PRO B 1 58 ? -13.789 1.874 -15.562 1 60.72 58 PRO B C 1
ATOM 2541 O O . PRO B 1 58 ? -14.703 1.213 -15.062 1 60.72 58 PRO B O 1
ATOM 2544 N N . LEU B 1 59 ? -12.711 1.373 -16.188 1 53.28 59 LEU B N 1
ATOM 2545 C CA . LEU B 1 59 ? -12.414 0.026 -15.719 1 53.28 59 LEU B CA 1
ATOM 2546 C C . LEU B 1 59 ? -12.25 0.005 -14.203 1 53.28 59 LEU B C 1
ATOM 2548 O O . LEU B 1 59 ? -11.719 0.951 -13.617 1 53.28 59 LEU B O 1
ATOM 2552 N N . GLU B 1 60 ? -13.016 -0.791 -13.656 1 47.78 60 GLU B N 1
ATOM 2553 C CA . GLU B 1 60 ? -12.977 -0.926 -12.203 1 47.78 60 GLU B CA 1
ATOM 2554 C C . GLU B 1 60 ? -11.547 -0.812 -11.688 1 47.78 60 GLU B C 1
ATOM 2556 O O . GLU B 1 60 ? -11.312 -0.268 -10.602 1 47.78 60 GLU B O 1
ATOM 2561 N N . ASN B 1 61 ? -10.641 -1.302 -12.367 1 43.19 61 ASN B N 1
ATOM 2562 C CA . ASN B 1 61 ? -9.281 -1.294 -11.852 1 43.19 61 ASN B CA 1
ATOM 2563 C C . ASN B 1 61 ? -8.742 0.127 -11.703 1 43.19 61 ASN B C 1
ATOM 2565 O O . ASN B 1 61 ? -7.973 0.413 -10.781 1 43.19 61 ASN B O 1
ATOM 2569 N N . LYS B 1 62 ? -9.18 1.134 -12.539 1 44.97 62 LYS B N 1
ATOM 2570 C CA . LYS B 1 62 ? -8.805 2.543 -12.586 1 44.97 62 LYS B CA 1
ATOM 2571 C C . LYS B 1 62 ? -9.367 3.309 -11.391 1 44.97 62 LYS B C 1
ATOM 2573 O O . LYS B 1 62 ? -8.898 4.398 -11.07 1 44.97 62 LYS B O 1
ATOM 2578 N N . GLN B 1 63 ? -10.5 2.801 -10.93 1 40.59 63 GLN B N 1
ATOM 2579 C CA . GLN B 1 63 ? -11.062 3.492 -9.773 1 40.59 63 GLN B CA 1
ATOM 2580 C C . GLN B 1 63 ? -10.039 3.617 -8.648 1 40.59 63 GLN B C 1
ATOM 2582 O O . GLN B 1 63 ? -10.008 4.621 -7.938 1 40.59 63 GLN B O 1
ATOM 2587 N N . GLN B 1 64 ? -9.305 2.467 -8.383 1 45.28 64 GLN B N 1
ATOM 2588 C CA . GLN B 1 64 ? -8.414 2.332 -7.238 1 45.28 64 GLN B CA 1
ATOM 2589 C C . GLN B 1 64 ? -7.215 3.271 -7.352 1 45.28 64 GLN B C 1
ATOM 2591 O O . GLN B 1 64 ? -6.844 3.93 -6.379 1 45.28 64 GLN B O 1
ATOM 2596 N N . ILE B 1 65 ? -6.617 3.295 -8.555 1 45.47 65 ILE B N 1
ATOM 2597 C CA . ILE B 1 65 ? -5.652 4.32 -8.938 1 45.47 65 ILE B CA 1
ATOM 2598 C C . ILE B 1 65 ? -6.328 5.691 -8.938 1 45.47 65 ILE B C 1
ATOM 2600 O O . ILE B 1 65 ? -5.734 6.684 -8.516 1 45.47 65 ILE B O 1
ATOM 2604 N N . LEU B 1 66 ? -7.535 5.516 -8.953 1 43.97 66 LEU B N 1
ATOM 2605 C CA . LEU B 1 66 ? -8.344 6.73 -8.992 1 43.97 66 LEU B CA 1
ATOM 2606 C C . LEU B 1 66 ? -8.445 7.363 -7.609 1 43.97 66 LEU B C 1
ATOM 2608 O O . LEU B 1 66 ? -8.336 8.578 -7.469 1 43.97 66 LEU B O 1
ATOM 2612 N N . SER B 1 67 ? -8.617 6.348 -6.523 1 57 67 SER B N 1
ATOM 2613 C CA . SER B 1 67 ? -8.805 6.949 -5.207 1 57 67 SER B CA 1
ATOM 2614 C C . SER B 1 67 ? -7.535 7.656 -4.738 1 57 67 SER B C 1
ATOM 2616 O O . SER B 1 67 ? -7.594 8.781 -4.23 1 57 67 SER B O 1
ATOM 2618 N N . PHE B 1 68 ? -6.469 6.969 -5.066 1 59.03 68 PHE B N 1
ATOM 2619 C CA . PHE B 1 68 ? -5.211 7.648 -4.777 1 59.03 68 PHE B CA 1
ATOM 2620 C C . PHE B 1 68 ? -5.086 8.922 -5.598 1 59.03 68 PHE B C 1
ATOM 2622 O O . PHE B 1 68 ? -4.746 9.984 -5.062 1 59.03 68 PHE B O 1
ATOM 2629 N N . ASN B 1 69 ? -5.438 8.734 -6.766 1 53.09 69 ASN B N 1
ATOM 2630 C CA . ASN B 1 69 ? -5.363 9.883 -7.664 1 53.09 69 ASN B CA 1
ATOM 2631 C C . ASN B 1 69 ? -6.348 10.977 -7.262 1 53.09 69 ASN B C 1
ATOM 2633 O O . ASN B 1 69 ? -6.02 12.164 -7.32 1 53.09 69 ASN B O 1
ATOM 2637 N N . ASP B 1 70 ? -7.426 10.484 -6.855 1 59.94 70 ASP B N 1
ATOM 2638 C CA . ASP B 1 70 ? -8.414 11.453 -6.41 1 59.94 70 ASP B CA 1
ATOM 2639 C C . ASP B 1 70 ? -7.93 12.203 -5.172 1 59.94 70 ASP B C 1
ATOM 2641 O O . ASP B 1 70 ? -8.148 13.414 -5.047 1 59.94 70 ASP B O 1
ATOM 2645 N N . ARG B 1 71 ? -7.27 11.531 -4.391 1 66.75 71 ARG B N 1
ATOM 2646 C CA . ARG B 1 71 ? -6.746 12.141 -3.176 1 66.75 71 ARG B CA 1
ATOM 2647 C C . ARG B 1 71 ? -5.551 13.039 -3.488 1 66.75 71 ARG B C 1
ATOM 2649 O O . ARG B 1 71 ? -5.398 14.109 -2.9 1 66.75 71 ARG B O 1
ATOM 2656 N N . SER B 1 72 ? -4.871 12.68 -4.445 1 60.47 72 SER B N 1
ATOM 2657 C CA . SER B 1 72 ? -3.709 13.477 -4.82 1 60.47 72 SER B CA 1
ATOM 2658 C C . SER B 1 72 ? -4.121 14.734 -5.586 1 60.47 72 SER B C 1
ATOM 2660 O O . SER B 1 72 ? -3.398 15.727 -5.59 1 60.47 72 SER B O 1
ATOM 2662 N N . LYS B 1 73 ? -5.176 14.648 -6.188 1 56.56 73 LYS B N 1
ATOM 2663 C CA . LYS B 1 73 ? -5.715 15.82 -6.875 1 56.56 73 LYS B CA 1
ATOM 2664 C C . LYS B 1 73 ? -6.191 16.875 -5.875 1 56.56 73 LYS B C 1
ATOM 2666 O O . LYS B 1 73 ? -6.402 18.031 -6.238 1 56.56 73 LYS B O 1
ATOM 2671 N N . LYS B 1 74 ? -6.277 16.422 -4.711 1 63.53 74 LYS B N 1
ATOM 2672 C CA . LYS B 1 74 ? -6.684 17.391 -3.686 1 63.53 74 LYS B CA 1
ATOM 2673 C C . LYS B 1 74 ? -5.504 18.25 -3.248 1 63.53 74 LYS B C 1
ATOM 2675 O O . LYS B 1 74 ? -5.566 18.906 -2.207 1 63.53 74 LYS B O 1
ATOM 2680 N N . PHE B 1 75 ? -4.609 18.25 -4.129 1 65.31 75 PHE B N 1
ATOM 2681 C CA . PHE B 1 75 ? -3.455 19.109 -3.898 1 65.31 75 PHE B CA 1
ATOM 2682 C C . PHE B 1 75 ? -3.764 20.547 -4.285 1 65.31 75 PHE B C 1
ATOM 2684 O O . PHE B 1 75 ? -4.02 20.844 -5.453 1 65.31 75 PHE B O 1
ATOM 2691 N N . THR B 1 76 ? -3.912 21.312 -3.209 1 73.25 76 THR B N 1
ATOM 2692 C CA . THR B 1 76 ? -4.102 22.75 -3.406 1 73.25 76 THR B CA 1
ATOM 2693 C C . THR B 1 76 ? -2.812 23.516 -3.104 1 73.25 76 THR B C 1
ATOM 2695 O O . THR B 1 76 ? -1.876 22.953 -2.527 1 73.25 76 THR B O 1
ATOM 2698 N N . LYS B 1 77 ? -2.809 24.688 -3.629 1 77.56 77 LYS B N 1
ATOM 2699 C CA . LYS B 1 77 ? -1.671 25.547 -3.326 1 77.56 77 LYS B CA 1
ATOM 2700 C C . LYS B 1 77 ? -1.478 25.703 -1.82 1 77.56 77 LYS B C 1
ATOM 2702 O O . LYS B 1 77 ? -0.345 25.719 -1.333 1 77.56 77 LYS B O 1
ATOM 2707 N N . GLU B 1 78 ? -2.555 25.75 -1.179 1 86.31 78 GLU B N 1
ATOM 2708 C CA . GLU B 1 78 ? -2.527 25.891 0.275 1 86.31 78 GLU B CA 1
ATOM 2709 C C . GLU B 1 78 ? -1.904 24.656 0.929 1 86.31 78 GLU B C 1
ATOM 2711 O O . GLU B 1 78 ? -1.051 24.781 1.811 1 86.31 78 GLU B O 1
ATOM 2716 N N . LYS B 1 79 ? -2.262 23.469 0.497 1 88.94 79 LYS B N 1
ATOM 2717 C CA . LYS B 1 79 ? -1.726 22.234 1.062 1 88.94 79 LYS B CA 1
ATOM 2718 C C . LYS B 1 79 ? -0.241 22.094 0.744 1 88.94 79 LYS B C 1
ATOM 2720 O O . LYS B 1 79 ? 0.533 21.609 1.575 1 88.94 79 LYS B O 1
ATOM 2725 N N . ARG B 1 80 ? 0.113 22.547 -0.38 1 86.75 80 ARG B N 1
ATOM 2726 C CA . ARG B 1 80 ? 1.517 22.484 -0.775 1 86.75 80 ARG B CA 1
ATOM 2727 C C . ARG B 1 80 ? 2.381 23.359 0.118 1 86.75 80 ARG B C 1
ATOM 2729 O O . ARG B 1 80 ? 3.49 22.984 0.495 1 86.75 80 ARG B O 1
ATOM 2736 N N . LYS B 1 81 ? 1.878 24.531 0.344 1 90.5 81 LYS B N 1
ATOM 2737 C CA . LYS B 1 81 ? 2.609 25.453 1.209 1 90.5 81 LYS B CA 1
ATOM 2738 C C . LYS B 1 81 ? 2.773 24.875 2.611 1 90.5 81 LYS B C 1
ATOM 2740 O O . LYS B 1 81 ? 3.852 24.969 3.205 1 90.5 81 LYS B O 1
ATOM 2745 N N . ILE B 1 82 ? 1.732 24.312 3.111 1 96.88 82 ILE B N 1
ATOM 2746 C CA . ILE B 1 82 ? 1.775 23.688 4.43 1 96.88 82 ILE B CA 1
ATOM 2747 C C . ILE B 1 82 ? 2.803 22.562 4.43 1 96.88 82 ILE B C 1
ATOM 2749 O O . ILE B 1 82 ? 3.635 22.469 5.336 1 96.88 82 ILE B O 1
ATOM 2753 N N . ALA B 1 83 ? 2.777 21.734 3.396 1 95.56 83 ALA B N 1
ATOM 2754 C CA . ALA B 1 83 ? 3.688 20.594 3.275 1 95.56 83 ALA B CA 1
ATOM 2755 C C . ALA B 1 83 ? 5.141 21.062 3.211 1 95.56 83 ALA B C 1
ATOM 2757 O O . ALA B 1 83 ? 6.023 20.453 3.82 1 95.56 83 ALA B O 1
ATOM 2758 N N . GLN B 1 84 ? 5.359 22.109 2.512 1 93.19 84 GLN B N 1
ATOM 2759 C CA . GLN B 1 84 ? 6.707 22.656 2.383 1 93.19 84 GLN B CA 1
ATOM 2760 C C . GLN B 1 84 ? 7.246 23.125 3.732 1 93.19 84 GLN B C 1
ATOM 2762 O O . GLN B 1 84 ? 8.398 22.844 4.074 1 93.19 84 GLN B O 1
ATOM 2767 N N . LYS B 1 85 ? 6.453 23.828 4.445 1 96.94 85 LYS B N 1
ATOM 2768 C CA . LYS B 1 85 ? 6.859 24.281 5.77 1 96.94 85 LYS B CA 1
ATOM 2769 C C . LYS B 1 85 ? 7.129 23.094 6.699 1 96.94 85 LYS B C 1
ATOM 2771 O O . LYS B 1 85 ? 8.039 23.156 7.527 1 96.94 85 LYS B O 1
ATOM 2776 N N . ALA B 1 86 ? 6.273 22.125 6.625 1 98.5 86 ALA B N 1
ATOM 2777 C CA . ALA B 1 86 ? 6.48 20.906 7.41 1 98.5 86 ALA B CA 1
ATOM 2778 C C . ALA B 1 86 ? 7.809 20.25 7.051 1 98.5 86 ALA B C 1
ATOM 2780 O O . ALA B 1 86 ? 8.555 19.812 7.934 1 98.5 86 ALA B O 1
ATOM 2781 N N . TYR B 1 87 ? 8.109 20.172 5.754 1 96.56 87 TYR B N 1
ATOM 2782 C CA . TYR B 1 87 ? 9.336 19.562 5.258 1 96.56 87 TYR B CA 1
ATOM 2783 C C . TYR B 1 87 ? 10.562 20.234 5.848 1 96.56 87 TYR B C 1
ATOM 2785 O O . TYR B 1 87 ? 11.562 19.578 6.145 1 96.56 87 TYR B O 1
ATOM 2793 N N . GLU B 1 88 ? 10.461 21.531 6.02 1 97 88 GLU B N 1
ATOM 2794 C CA . GLU B 1 88 ? 11.57 22.328 6.516 1 97 88 GLU B CA 1
ATOM 2795 C C . GLU B 1 88 ? 11.914 21.969 7.957 1 97 88 GLU B C 1
ATOM 2797 O O . GLU B 1 88 ? 13.008 22.281 8.438 1 97 88 GLU B O 1
ATOM 2802 N N . LEU B 1 89 ? 11 21.328 8.664 1 98.38 89 LEU B N 1
ATOM 2803 C CA . LEU B 1 89 ? 11.234 20.938 10.047 1 98.38 89 LEU B CA 1
ATOM 2804 C C . LEU B 1 89 ? 12.031 19.641 10.117 1 98.38 89 LEU B C 1
ATOM 2806 O O . LEU B 1 89 ? 12.539 19.281 11.18 1 98.38 89 LEU B O 1
ATOM 2810 N N . ILE B 1 90 ? 12.148 18.906 9.047 1 98.44 90 ILE B N 1
ATOM 2811 C CA . ILE B 1 90 ? 12.688 17.547 9.039 1 98.44 90 ILE B CA 1
ATOM 2812 C C . ILE B 1 90 ? 14.195 17.594 8.82 1 98.44 90 ILE B C 1
ATOM 2814 O O . ILE B 1 90 ? 14.68 18.281 7.922 1 98.44 90 ILE B O 1
ATOM 2818 N N . GLU B 1 91 ? 14.914 16.844 9.555 1 98.19 91 GLU B N 1
ATOM 2819 C CA . GLU B 1 91 ? 16.344 16.641 9.383 1 98.19 91 GLU B CA 1
ATOM 2820 C C . GLU B 1 91 ? 16.656 15.219 8.938 1 98.19 91 GLU B C 1
ATOM 2822 O O . GLU B 1 91 ? 15.867 14.305 9.18 1 98.19 91 GLU B O 1
ATOM 2827 N N . GLU B 1 92 ? 17.797 15.031 8.422 1 96.62 92 GLU B N 1
ATOM 2828 C CA . GLU B 1 92 ? 18.219 13.711 7.949 1 96.62 92 GLU B CA 1
ATOM 2829 C C . GLU B 1 92 ? 18.344 12.727 9.109 1 96.62 92 GLU B C 1
ATOM 2831 O O . GLU B 1 92 ? 18.656 13.117 10.234 1 96.62 92 GLU B O 1
ATOM 2836 N N . GLU B 1 93 ? 18.016 11.461 8.883 1 97.94 93 GLU B N 1
ATOM 2837 C CA . GLU B 1 93 ? 18.234 10.312 9.758 1 97.94 93 GLU B CA 1
ATOM 2838 C C . GLU B 1 93 ? 17.219 10.289 10.906 1 97.94 93 GLU B C 1
ATOM 2840 O O . GLU B 1 93 ? 17.359 9.492 11.836 1 97.94 93 GLU B O 1
ATOM 2845 N N . GLN B 1 94 ? 16.25 11.195 10.852 1 98.56 94 GLN B N 1
ATOM 2846 C CA . GLN B 1 94 ? 15.211 11.203 11.883 1 98.56 94 GLN B CA 1
ATOM 2847 C C . GLN B 1 94 ? 14.203 10.07 11.648 1 98.56 94 GLN B C 1
ATOM 2849 O O . GLN B 1 94 ? 14.008 9.633 10.516 1 98.56 94 GLN B O 1
ATOM 2854 N N . LEU B 1 95 ? 13.672 9.617 12.766 1 98.75 95 LEU B N 1
ATOM 2855 C CA . LEU B 1 95 ? 12.531 8.711 12.75 1 98.75 95 LEU B CA 1
ATOM 2856 C C . LEU B 1 95 ? 11.219 9.492 12.719 1 98.75 95 LEU B C 1
ATOM 2858 O O . LEU B 1 95 ? 10.891 10.203 13.672 1 98.75 95 LEU B O 1
ATOM 2862 N N . LEU B 1 96 ? 10.477 9.289 11.633 1 98.88 96 LEU B N 1
ATOM 2863 C CA . LEU B 1 96 ? 9.297 10.117 11.383 1 98.88 96 LEU B CA 1
ATOM 2864 C C . LEU B 1 96 ? 8.039 9.258 11.328 1 98.88 96 LEU B C 1
ATOM 2866 O O . LEU B 1 96 ? 8.102 8.07 11.023 1 98.88 96 LEU B O 1
ATOM 2870 N N . TYR B 1 97 ? 6.906 9.898 11.672 1 98.81 97 TYR B N 1
ATOM 2871 C CA . TYR B 1 97 ? 5.594 9.305 11.438 1 98.81 97 TYR B CA 1
ATOM 2872 C C . TYR B 1 97 ? 4.754 10.188 10.516 1 98.81 97 TYR B C 1
ATOM 2874 O O . TYR B 1 97 ? 4.648 11.398 10.734 1 98.81 97 TYR B O 1
ATOM 2882 N N . PHE B 1 98 ? 4.203 9.586 9.484 1 98.75 98 PHE B N 1
ATOM 2883 C CA . PHE B 1 98 ? 3.314 10.266 8.547 1 98.75 98 PHE B CA 1
ATOM 2884 C C . PHE B 1 98 ? 1.89 9.742 8.68 1 98.75 98 PHE B C 1
ATOM 2886 O O . PHE B 1 98 ? 1.602 8.602 8.305 1 98.75 98 PHE B O 1
ATOM 2893 N N . ASP B 1 99 ? 1.001 10.586 9.086 1 98.19 99 ASP B N 1
ATOM 2894 C CA . ASP B 1 99 ? -0.413 10.281 9.281 1 98.19 99 ASP B CA 1
ATOM 2895 C C . ASP B 1 99 ? -1.144 10.164 7.949 1 98.19 99 ASP B C 1
ATOM 2897 O O . ASP B 1 99 ? -0.562 10.414 6.891 1 98.19 99 ASP B O 1
ATOM 2901 N N . VAL B 1 100 ? -2.367 9.695 8.078 1 96.81 100 VAL B N 1
ATOM 2902 C CA . VAL B 1 100 ? -3.281 9.609 6.941 1 96.81 100 VAL B CA 1
ATOM 2903 C C . VAL B 1 100 ? -3.9 10.977 6.668 1 96.81 100 VAL B C 1
ATOM 2905 O O . VAL B 1 100 ? -4.855 11.375 7.34 1 96.81 100 VAL B O 1
ATOM 2908 N N . SER B 1 101 ? -3.408 11.617 5.629 1 95.31 101 SER B N 1
ATOM 2909 C CA . SER B 1 101 ? -3.877 12.953 5.277 1 95.31 101 SER B CA 1
ATOM 2910 C C . SER B 1 101 ? -3.404 13.352 3.883 1 95.31 101 SER B C 1
ATOM 2912 O O . SER B 1 101 ? -2.289 13.023 3.479 1 95.31 101 SER B O 1
ATOM 2914 N N . THR B 1 102 ? -4.215 14.102 3.211 1 91.94 102 THR B N 1
ATOM 2915 C CA . THR B 1 102 ? -3.838 14.562 1.88 1 91.94 102 THR B CA 1
ATOM 2916 C C . THR B 1 102 ? -2.684 15.555 1.959 1 91.94 102 THR B C 1
ATOM 2918 O O . THR B 1 102 ? -1.839 15.609 1.063 1 91.94 102 THR B O 1
ATOM 2921 N N . ILE B 1 103 ? -2.611 16.375 2.982 1 94.81 103 ILE B N 1
ATOM 2922 C CA . ILE B 1 103 ? -1.497 17.297 3.15 1 94.81 103 ILE B CA 1
ATOM 2923 C C . ILE B 1 103 ? -0.21 16.516 3.408 1 94.81 103 ILE B C 1
ATOM 2925 O O . ILE B 1 103 ? 0.844 16.859 2.861 1 94.81 103 ILE B O 1
ATOM 2929 N N . ILE B 1 104 ? -0.317 15.539 4.195 1 97 104 ILE B N 1
ATOM 2930 C CA . ILE B 1 104 ? 0.859 14.742 4.527 1 97 104 ILE B CA 1
ATOM 2931 C C . ILE B 1 104 ? 1.296 13.938 3.307 1 97 104 ILE B C 1
ATOM 2933 O O . ILE B 1 104 ? 2.488 13.68 3.117 1 97 104 ILE B O 1
ATOM 2937 N N . LEU B 1 105 ? 0.341 13.578 2.492 1 92.81 105 LEU B N 1
ATOM 2938 C CA . LEU B 1 105 ? 0.698 12.961 1.22 1 92.81 105 LEU B CA 1
ATOM 2939 C C . LEU B 1 105 ? 1.587 13.891 0.396 1 92.81 105 LEU B C 1
ATOM 2941 O O . LEU B 1 105 ? 2.533 13.438 -0.251 1 92.81 105 LEU B O 1
ATOM 2945 N N . GLN B 1 106 ? 1.263 15.156 0.394 1 89.5 106 GLN B N 1
ATOM 2946 C CA . GLN B 1 106 ? 2.115 16.125 -0.274 1 89.5 106 GLN B CA 1
ATOM 2947 C C . GLN B 1 106 ? 3.49 16.203 0.382 1 89.5 106 GLN B C 1
ATOM 2949 O O . GLN B 1 106 ? 4.504 16.344 -0.304 1 89.5 106 GLN B O 1
ATOM 2954 N N . LEU B 1 107 ? 3.479 16.156 1.652 1 94.75 107 LEU B N 1
ATOM 2955 C CA . LEU B 1 107 ? 4.746 16.125 2.369 1 94.75 107 LEU B CA 1
ATOM 2956 C C . LEU B 1 107 ? 5.566 14.898 1.961 1 94.75 107 LEU B C 1
ATOM 2958 O O . LEU B 1 107 ? 6.77 15.008 1.724 1 94.75 107 LEU B O 1
ATOM 2962 N N . ALA B 1 108 ? 4.918 13.758 1.924 1 94.19 108 ALA B N 1
ATOM 2963 C CA . ALA B 1 108 ? 5.57 12.523 1.489 1 94.19 108 ALA B CA 1
ATOM 2964 C C . ALA B 1 108 ? 6.211 12.695 0.115 1 94.19 108 ALA B C 1
ATOM 2966 O O . ALA B 1 108 ? 7.312 12.203 -0.129 1 94.19 108 ALA B O 1
ATOM 2967 N N . GLN B 1 109 ? 5.531 13.359 -0.707 1 87.12 109 GLN B N 1
ATOM 2968 C CA . GLN B 1 109 ? 6.016 13.602 -2.061 1 87.12 109 GLN B CA 1
ATOM 2969 C C . GLN B 1 109 ? 7.312 14.406 -2.045 1 87.12 109 GLN B C 1
ATOM 2971 O O . GLN B 1 109 ? 8.188 14.203 -2.893 1 87.12 109 GLN B O 1
ATOM 2976 N N . LEU B 1 110 ? 7.445 15.242 -1.146 1 87.44 110 LEU B N 1
ATOM 2977 C CA . LEU B 1 110 ? 8.586 16.156 -1.078 1 87.44 110 LEU B CA 1
ATOM 2978 C C . LEU B 1 110 ? 9.812 15.445 -0.52 1 87.44 110 LEU B C 1
ATOM 2980 O O . LEU B 1 110 ? 10.93 15.945 -0.652 1 87.44 110 LEU B O 1
ATOM 2984 N N . MET B 1 111 ? 9.602 14.312 0.146 1 91.19 111 MET B N 1
ATOM 2985 C CA . MET B 1 111 ? 10.703 13.656 0.85 1 91.19 111 MET B CA 1
ATOM 2986 C C . MET B 1 111 ? 11.805 13.258 -0.122 1 91.19 111 MET B C 1
ATOM 2988 O O . MET B 1 111 ? 11.539 12.609 -1.136 1 91.19 111 MET B O 1
ATOM 2992 N N . ASN B 1 112 ? 13.07 13.609 0.183 1 83.12 112 ASN B N 1
ATOM 2993 C CA . ASN B 1 112 ? 14.203 13.328 -0.688 1 83.12 112 ASN B CA 1
ATOM 2994 C C . ASN B 1 112 ? 15.484 13.125 0.113 1 83.12 112 ASN B C 1
ATOM 2996 O O . ASN B 1 112 ? 16.578 13.344 -0.404 1 83.12 112 ASN B O 1
ATOM 3000 N N . GLN B 1 113 ? 15.32 12.867 1.298 1 88.12 113 GLN B N 1
ATOM 3001 C CA . GLN B 1 113 ? 16.469 12.68 2.166 1 88.12 113 GLN B CA 1
ATOM 3002 C C . GLN B 1 113 ? 16.359 11.383 2.961 1 88.12 113 GLN B C 1
ATOM 3004 O O . GLN B 1 113 ? 15.32 10.727 2.949 1 88.12 113 GLN B O 1
ATOM 3009 N N . LYS B 1 114 ? 17.516 11.062 3.637 1 95.81 114 LYS B N 1
ATOM 3010 C CA . LYS B 1 114 ? 17.594 9.82 4.391 1 95.81 114 LYS B CA 1
ATOM 3011 C C . LYS B 1 114 ? 16.828 9.922 5.699 1 95.81 114 LYS B C 1
ATOM 3013 O O . LYS B 1 114 ? 17.297 10.523 6.668 1 95.81 114 LYS B O 1
ATOM 3018 N N . ASN B 1 115 ? 15.648 9.312 5.711 1 98.25 115 ASN B N 1
ATOM 3019 C CA . ASN B 1 115 ? 14.82 9.211 6.91 1 98.25 115 ASN B CA 1
ATOM 3020 C C . ASN B 1 115 ? 14.148 7.844 7.012 1 98.25 115 ASN B C 1
ATOM 3022 O O . ASN B 1 115 ? 14.102 7.098 6.031 1 98.25 115 ASN B O 1
ATOM 3026 N N . THR B 1 116 ? 13.883 7.516 8.188 1 98.56 116 THR B N 1
ATOM 3027 C CA . THR B 1 116 ? 12.984 6.395 8.438 1 98.56 116 THR B CA 1
ATOM 3028 C C . THR B 1 116 ? 11.562 6.887 8.695 1 98.56 116 THR B C 1
ATOM 3030 O O . THR B 1 116 ? 11.344 7.754 9.539 1 98.56 116 THR B O 1
ATOM 3033 N N . ILE B 1 117 ? 10.633 6.375 7.922 1 98.62 117 ILE B N 1
ATOM 3034 C CA . ILE B 1 117 ? 9.258 6.852 8.023 1 98.62 117 ILE B CA 1
ATOM 3035 C C . ILE B 1 117 ? 8.32 5.676 8.305 1 98.62 117 ILE B C 1
ATOM 3037 O O . ILE B 1 117 ? 8.383 4.652 7.625 1 98.62 117 ILE B O 1
ATOM 3041 N N . TYR B 1 118 ? 7.531 5.816 9.344 1 98.31 118 TYR B N 1
ATOM 3042 C CA . TYR B 1 118 ? 6.418 4.914 9.609 1 98.31 118 TYR B CA 1
ATOM 3043 C C . TYR B 1 118 ? 5.094 5.543 9.195 1 98.31 118 TYR B C 1
ATOM 3045 O O . TYR B 1 118 ? 4.906 6.754 9.336 1 98.31 118 TYR B O 1
ATOM 3053 N N . SER B 1 119 ? 4.176 4.75 8.727 1 98.12 119 SER B N 1
ATOM 3054 C CA . SER B 1 119 ? 2.822 5.18 8.383 1 98.12 119 SER B CA 1
ATOM 3055 C C . SER B 1 119 ? 1.857 4 8.359 1 98.12 119 SER B C 1
ATOM 3057 O O . SER B 1 119 ? 2.277 2.852 8.211 1 98.12 119 SER B O 1
ATOM 3059 N N . HIS B 1 120 ? 0.596 4.34 8.555 1 97.62 120 HIS B N 1
ATOM 3060 C CA . HIS B 1 120 ? -0.429 3.32 8.359 1 97.62 120 HIS B CA 1
ATOM 3061 C C . HIS B 1 120 ? -1.312 3.656 7.16 1 97.62 120 HIS B C 1
ATOM 3063 O O . HIS B 1 120 ? -2.416 3.121 7.027 1 97.62 120 HIS B O 1
ATOM 3069 N N . SER B 1 121 ? -0.858 4.535 6.309 1 97.31 121 SER B N 1
ATOM 3070 C CA . SER B 1 121 ? -1.574 5.02 5.133 1 97.31 121 SER B CA 1
ATOM 3071 C C . SER B 1 121 ? -1.141 4.277 3.873 1 97.31 121 SER B C 1
ATOM 3073 O O . SER B 1 121 ? 0.044 4.258 3.535 1 97.31 121 SER B O 1
ATOM 3075 N N . LEU B 1 122 ? -2.113 3.752 3.146 1 96.31 122 LEU B N 1
ATOM 3076 C CA . LEU B 1 122 ? -1.806 3.162 1.849 1 96.31 122 LEU B CA 1
ATOM 3077 C C . LEU B 1 122 ? -1.255 4.215 0.891 1 96.31 122 LEU B C 1
ATOM 3079 O O . LEU B 1 122 ? -0.307 3.947 0.149 1 96.31 122 LEU B O 1
ATOM 3083 N N . ASP B 1 123 ? -1.766 5.359 0.921 1 92.88 123 ASP B N 1
ATOM 3084 C CA . ASP B 1 123 ? -1.375 6.398 -0.024 1 92.88 123 ASP B CA 1
ATOM 3085 C C . ASP B 1 123 ? 0.055 6.867 0.236 1 92.88 123 ASP B C 1
ATOM 3087 O O . ASP B 1 123 ? 0.823 7.082 -0.704 1 92.88 123 ASP B O 1
ATOM 3091 N N . ASN B 1 124 ? 0.364 7.016 1.495 1 95.69 124 ASN B N 1
ATOM 3092 C CA . ASN B 1 124 ? 1.755 7.324 1.808 1 95.69 124 ASN B CA 1
ATOM 3093 C C . ASN B 1 124 ? 2.695 6.227 1.319 1 95.69 124 ASN B C 1
ATOM 3095 O O . ASN B 1 124 ? 3.783 6.512 0.817 1 95.69 124 ASN B O 1
ATOM 3099 N N . ALA B 1 125 ? 2.279 4.996 1.56 1 95.94 125 ALA B N 1
ATOM 3100 C CA . ALA B 1 125 ? 3.082 3.857 1.121 1 95.94 125 ALA B CA 1
ATOM 3101 C C . ALA B 1 125 ? 3.348 3.922 -0.381 1 95.94 125 ALA B C 1
ATOM 3103 O O . ALA B 1 125 ? 4.484 3.734 -0.825 1 95.94 125 ALA B O 1
ATOM 3104 N N . ILE B 1 126 ? 2.305 4.203 -1.091 1 89.69 126 ILE B N 1
ATOM 3105 C CA . ILE B 1 126 ? 2.406 4.301 -2.543 1 89.69 126 ILE B CA 1
ATOM 3106 C C . ILE B 1 126 ? 3.357 5.434 -2.918 1 89.69 126 ILE B C 1
ATOM 3108 O O . ILE B 1 126 ? 4.285 5.238 -3.705 1 89.69 126 ILE B O 1
ATOM 3112 N N . MET B 1 127 ? 3.18 6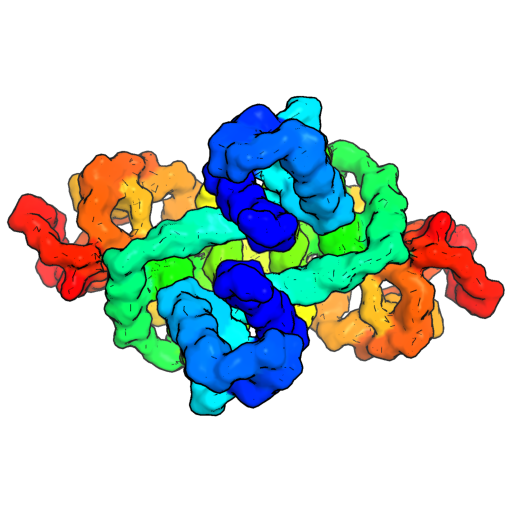.547 -2.316 1 87.38 127 MET B N 1
ATOM 3113 C CA . MET B 1 127 ? 3.945 7.746 -2.654 1 87.38 127 MET B CA 1
ATOM 3114 C C . MET B 1 127 ? 5.426 7.547 -2.35 1 87.38 127 MET B C 1
ATOM 3116 O O . MET B 1 127 ? 6.285 7.914 -3.156 1 87.38 127 MET B O 1
ATOM 3120 N N . ILE B 1 128 ? 5.699 6.93 -1.265 1 92.62 128 ILE B N 1
ATOM 3121 C CA . ILE B 1 128 ? 7.066 6.844 -0.769 1 92.62 128 ILE B CA 1
ATOM 3122 C C . ILE B 1 128 ? 7.781 5.66 -1.419 1 92.62 128 ILE B C 1
ATOM 3124 O O . ILE B 1 128 ? 9.008 5.574 -1.384 1 92.62 128 ILE B O 1
ATOM 3128 N N . SER B 1 129 ? 7.047 4.723 -1.962 1 89.56 129 SER B N 1
ATOM 3129 C CA . SER B 1 129 ? 7.605 3.502 -2.529 1 89.56 129 SER B CA 1
ATOM 3130 C C . SER B 1 129 ? 8.633 3.816 -3.613 1 89.56 129 SER B C 1
ATOM 3132 O O . SER B 1 129 ? 9.508 2.996 -3.906 1 89.56 129 SER B O 1
ATOM 3134 N N . GLY B 1 130 ? 8.586 5 -4.105 1 82.38 130 GLY B N 1
ATOM 3135 C CA . GLY B 1 130 ? 9.516 5.391 -5.152 1 82.38 130 GLY B CA 1
ATOM 3136 C C . GLY B 1 130 ? 10.719 6.148 -4.625 1 82.38 130 GLY B C 1
ATOM 3137 O O . GLY B 1 130 ? 11.609 6.527 -5.391 1 82.38 130 GLY B O 1
ATOM 3138 N N . HIS B 1 131 ? 10.719 6.336 -3.398 1 84.75 131 HIS B N 1
ATOM 3139 C CA . HIS B 1 131 ? 11.797 7.109 -2.783 1 84.75 131 HIS B CA 1
ATOM 3140 C C . HIS B 1 131 ? 12.883 6.199 -2.232 1 84.75 131 HIS B C 1
ATOM 3142 O O . HIS B 1 131 ? 12.766 5.68 -1.12 1 84.75 131 HIS B O 1
ATOM 3148 N N . GLU B 1 132 ? 14.008 6.09 -2.852 1 82.81 132 GLU B N 1
ATOM 3149 C CA . GLU B 1 132 ? 15.055 5.125 -2.539 1 82.81 132 GLU B CA 1
ATOM 3150 C C . GLU B 1 132 ? 15.781 5.492 -1.246 1 82.81 132 GLU B C 1
ATOM 3152 O O . GLU B 1 132 ? 16.328 4.625 -0.569 1 82.81 132 GLU B O 1
ATOM 3157 N N . GLN B 1 133 ? 15.742 6.746 -0.919 1 89.25 133 GLN B N 1
ATOM 3158 C CA . GLN B 1 133 ? 16.516 7.188 0.237 1 89.25 133 GLN B CA 1
ATOM 3159 C C . GLN B 1 133 ? 15.727 7 1.53 1 89.25 133 GLN B C 1
ATOM 3161 O O . GLN B 1 133 ? 16.281 7.09 2.625 1 89.25 133 GLN B O 1
ATOM 3166 N N . VAL B 1 134 ? 14.453 6.738 1.405 1 94.94 134 VAL B N 1
ATOM 3167 C CA . VAL B 1 134 ? 13.602 6.645 2.582 1 94.94 134 VAL B CA 1
ATOM 3168 C C . VAL B 1 134 ? 13.469 5.184 3.01 1 94.94 134 VAL B C 1
ATOM 3170 O O . VAL B 1 134 ? 13.203 4.309 2.182 1 94.94 134 VAL B O 1
ATOM 3173 N N . ASP B 1 135 ? 13.828 4.922 4.234 1 97.56 135 ASP B N 1
ATOM 3174 C CA . ASP B 1 135 ? 13.508 3.645 4.867 1 97.56 135 ASP B CA 1
ATOM 3175 C C . ASP B 1 135 ? 12.07 3.625 5.375 1 97.56 135 ASP B C 1
ATOM 3177 O O . ASP B 1 135 ? 11.781 4.141 6.457 1 97.56 135 ASP B O 1
ATOM 3181 N N . PHE B 1 136 ? 11.211 2.988 4.609 1 97.75 136 PHE B N 1
ATOM 3182 C CA . PHE B 1 136 ? 9.781 3.096 4.879 1 97.75 136 PHE B CA 1
ATOM 3183 C C . PHE B 1 136 ? 9.266 1.842 5.578 1 97.75 136 PHE B C 1
ATOM 3185 O O . PHE B 1 136 ? 9.648 0.725 5.223 1 97.75 136 PHE B O 1
ATOM 3192 N N . HIS B 1 137 ? 8.461 2.045 6.617 1 97 137 HIS B N 1
ATOM 3193 C CA . HIS B 1 137 ? 7.797 0.993 7.379 1 97 137 HIS B CA 1
ATOM 3194 C C . HIS B 1 137 ? 6.285 1.208 7.41 1 97 137 HIS B C 1
ATOM 3196 O O . HIS B 1 137 ? 5.812 2.262 7.848 1 97 137 HIS B O 1
ATOM 3202 N N . LEU B 1 138 ? 5.551 0.202 7.004 1 96.75 138 LEU B N 1
ATOM 3203 C CA . LEU B 1 138 ? 4.098 0.307 7.008 1 96.75 138 LEU B CA 1
ATOM 3204 C C . LEU B 1 138 ? 3.498 -0.46 8.18 1 96.75 138 LEU B C 1
ATOM 3206 O O . LEU B 1 138 ? 3.842 -1.621 8.406 1 96.75 138 LEU B O 1
ATOM 3210 N N . LEU B 1 139 ? 2.678 0.248 8.938 1 96.31 139 LEU B N 1
ATOM 3211 C CA . LEU B 1 139 ? 1.83 -0.415 9.922 1 96.31 139 LEU B CA 1
ATOM 3212 C C . LEU B 1 139 ? 0.613 -1.046 9.258 1 96.31 139 LEU B C 1
ATOM 3214 O O . LEU B 1 139 ? -0.318 -0.341 8.859 1 96.31 139 LEU B O 1
ATOM 3218 N N . GLY B 1 140 ? 0.639 -2.369 9.195 1 95 140 GLY B N 1
ATOM 3219 C CA . GLY B 1 140 ? -0.361 -3.092 8.43 1 95 140 GLY B CA 1
ATOM 3220 C C . GLY B 1 140 ? -1.585 -3.467 9.242 1 95 140 GLY B C 1
ATOM 3221 O O . GLY B 1 140 ? -1.865 -2.85 10.273 1 95 140 GLY B O 1
ATOM 3222 N N . GLY B 1 141 ? -2.387 -4.422 8.68 1 95.25 141 GLY B N 1
ATOM 3223 C CA . GLY B 1 141 ? -3.639 -4.863 9.273 1 95.25 141 GLY B CA 1
ATOM 3224 C C . GLY B 1 141 ? -4.805 -4.816 8.305 1 95.25 141 GLY B C 1
ATOM 3225 O O . GLY B 1 141 ? -4.625 -4.98 7.098 1 95.25 141 GLY B O 1
ATOM 3226 N N . LYS B 1 142 ? -5.988 -4.703 8.953 1 96.5 142 LYS B N 1
ATOM 3227 C CA . LYS B 1 142 ? -7.199 -4.594 8.148 1 96.5 142 LYS B CA 1
ATOM 3228 C C . LYS B 1 142 ? -7.254 -3.258 7.41 1 96.5 142 LYS B C 1
ATOM 3230 O O . LYS B 1 142 ? -6.941 -2.213 7.984 1 96.5 142 LYS B O 1
ATOM 3235 N N . PHE B 1 143 ? -7.652 -3.377 6.129 1 96.88 143 PHE B N 1
ATOM 3236 C CA . PHE B 1 143 ? -7.734 -2.172 5.312 1 96.88 143 PHE B CA 1
ATOM 3237 C C . PHE B 1 143 ? -9.07 -1.467 5.523 1 96.88 143 PHE B C 1
ATOM 3239 O O . PHE B 1 143 ? -10.125 -2.107 5.535 1 96.88 143 PHE B O 1
ATOM 3246 N N . TYR B 1 144 ? -9.023 -0.145 5.699 1 95 144 TYR B N 1
ATOM 3247 C CA . TYR B 1 144 ? -10.188 0.73 5.75 1 95 144 TYR B CA 1
ATOM 3248 C C . TYR B 1 144 ? -10.289 1.582 4.492 1 95 144 TYR B C 1
ATOM 3250 O O . TYR B 1 144 ? -9.547 2.559 4.336 1 95 144 TYR B O 1
ATOM 3258 N N . PRO B 1 145 ? -11.234 1.293 3.641 1 91.19 145 PRO B N 1
ATOM 3259 C CA . PRO B 1 145 ? -11.203 1.833 2.281 1 91.19 145 PRO B CA 1
ATOM 3260 C C . PRO B 1 145 ? -11.578 3.312 2.225 1 91.19 145 PRO B C 1
ATOM 3262 O O . PRO B 1 145 ? -11.102 4.043 1.351 1 91.19 145 PRO B O 1
ATOM 3265 N N . LYS B 1 146 ? -12.383 3.791 3.084 1 88.06 146 LYS B N 1
ATOM 3266 C CA . LYS B 1 146 ? -12.859 5.164 3.002 1 88.06 146 LYS B CA 1
ATOM 3267 C C . LYS B 1 146 ? -11.711 6.16 3.113 1 88.06 146 LYS B C 1
ATOM 3269 O O . LYS B 1 146 ? -11.539 7.023 2.248 1 88.06 146 LYS B O 1
ATOM 3274 N N . ASN B 1 147 ? -10.914 5.965 4.156 1 92 147 ASN B N 1
ATOM 3275 C CA . ASN B 1 147 ? -9.797 6.879 4.367 1 92 147 ASN B CA 1
ATOM 3276 C C . ASN B 1 147 ? -8.461 6.211 4.062 1 92 147 ASN B C 1
ATOM 3278 O O . ASN B 1 147 ? -7.402 6.816 4.246 1 92 147 ASN B O 1
ATOM 3282 N N . ARG B 1 148 ? -8.523 4.98 3.596 1 94.5 148 ARG B N 1
ATOM 3283 C CA . ARG B 1 148 ? -7.434 4.234 2.973 1 94.5 148 ARG B CA 1
ATOM 3284 C C . ARG B 1 148 ? -6.262 4.07 3.934 1 94.5 148 ARG B C 1
ATOM 3286 O O . ARG B 1 148 ? -5.117 4.379 3.584 1 94.5 148 ARG B O 1
ATOM 3293 N N . PHE B 1 149 ? -6.574 3.488 5.074 1 96.31 149 PHE B N 1
ATOM 3294 C CA . PHE B 1 149 ? -5.555 3.211 6.078 1 96.31 149 PHE B CA 1
ATOM 3295 C C . PHE B 1 149 ? -5.699 1.792 6.617 1 96.31 149 PHE B C 1
ATOM 3297 O O . PHE B 1 149 ? -6.672 1.102 6.309 1 96.31 149 PHE B O 1
ATOM 3304 N N . TYR B 1 150 ? -4.664 1.35 7.305 1 96.81 150 TYR B N 1
ATOM 3305 C CA . TYR B 1 150 ? -4.656 0.029 7.926 1 96.81 150 TYR B CA 1
ATOM 3306 C C . TYR B 1 150 ? -4.742 0.139 9.445 1 96.81 150 TYR B C 1
ATOM 3308 O O . TYR B 1 150 ? -4.273 1.119 10.031 1 96.81 150 TYR B O 1
ATOM 3316 N N . TYR B 1 151 ? -5.359 -0.893 10.031 1 96 151 TYR B N 1
ATOM 3317 C CA . TYR B 1 151 ? -5.414 -0.979 11.484 1 96 151 TYR B CA 1
ATOM 3318 C C . TYR B 1 151 ? -5.367 -2.43 11.945 1 96 151 TYR B C 1
ATOM 3320 O O . TYR B 1 151 ? -5.996 -3.301 11.344 1 96 151 TYR B O 1
ATOM 3328 N N . SER B 1 152 ? -4.535 -2.664 12.977 1 92.75 152 SER B N 1
ATOM 3329 C CA . SER B 1 152 ? -4.578 -3.906 13.742 1 92.75 152 SER B CA 1
ATOM 3330 C C . SER B 1 152 ? -4.289 -3.656 15.219 1 92.75 152 SER B C 1
ATOM 3332 O O . SER B 1 152 ? -3.678 -2.648 15.578 1 92.75 152 SER B O 1
ATOM 3334 N N . LEU B 1 153 ? -4.746 -4.566 15.992 1 85.38 153 LEU B N 1
ATOM 3335 C CA . LEU B 1 153 ? -4.488 -4.465 17.422 1 85.38 153 LEU B CA 1
ATOM 3336 C C . LEU B 1 153 ? -3 -4.621 17.719 1 85.38 153 LEU B C 1
ATOM 3338 O O . LEU B 1 153 ? -2.486 -4.027 18.672 1 85.38 153 LEU B O 1
ATOM 3342 N N . ASN B 1 154 ? -2.391 -5.348 16.875 1 81.94 154 ASN B N 1
ATOM 3343 C CA . ASN B 1 154 ? -0.973 -5.617 17.094 1 81.94 154 ASN B CA 1
ATOM 3344 C C . ASN B 1 154 ? -0.121 -4.371 16.859 1 81.94 154 ASN B C 1
ATOM 3346 O O . ASN B 1 154 ? 1.024 -4.309 17.312 1 81.94 154 ASN B O 1
ATOM 3350 N N . GLU B 1 155 ? -0.649 -3.434 16.141 1 80.19 155 GLU B N 1
ATOM 3351 C CA . GLU B 1 155 ? 0.091 -2.209 15.852 1 80.19 155 GLU B CA 1
ATOM 3352 C C . GLU B 1 155 ? 0.372 -1.419 17.125 1 80.19 155 GLU B C 1
ATOM 3354 O O . GLU B 1 155 ? 1.415 -0.772 17.25 1 80.19 155 GLU B O 1
ATOM 3359 N N . ALA B 1 156 ? -0.615 -1.522 17.969 1 75.62 156 ALA B N 1
ATOM 3360 C CA . ALA B 1 156 ? -0.468 -0.804 19.234 1 75.62 156 ALA B CA 1
ATOM 3361 C C . ALA B 1 156 ? 0.794 -1.242 19.969 1 75.62 156 ALA B C 1
ATOM 3363 O O . ALA B 1 156 ? 1.54 -0.408 20.484 1 75.62 156 ALA B O 1
ATOM 3364 N N . GLU B 1 157 ? 1.004 -2.51 19.953 1 81.06 157 GLU B N 1
ATOM 3365 C CA . GLU B 1 157 ? 2.176 -3.045 20.641 1 81.06 157 GLU B CA 1
ATOM 3366 C C . GLU B 1 157 ? 3.467 -2.547 20 1 81.06 157 GLU B C 1
ATOM 3368 O O . GLU B 1 157 ? 4.414 -2.182 20.688 1 81.06 157 GLU B O 1
ATOM 3373 N N . LEU B 1 158 ? 3.488 -2.484 18.75 1 87.56 158 LEU B N 1
ATOM 3374 C CA . LEU B 1 158 ? 4.66 -2.01 18.031 1 87.56 158 LEU B CA 1
ATOM 3375 C C . LEU B 1 158 ? 4.934 -0.542 18.344 1 87.56 158 LEU B C 1
ATOM 3377 O O . LEU B 1 158 ? 6.082 -0.158 18.594 1 87.56 158 LEU B O 1
ATOM 3381 N N . LEU B 1 159 ? 3.924 0.214 18.375 1 93.31 159 LEU B N 1
ATOM 3382 C CA . LEU B 1 159 ? 4.051 1.656 18.562 1 93.31 159 LEU B CA 1
ATOM 3383 C C . LEU B 1 159 ? 4.523 1.988 19.969 1 93.31 159 LEU B C 1
ATOM 3385 O O . LEU B 1 159 ? 5.184 3.01 20.188 1 93.31 159 LEU B O 1
ATOM 3389 N N . GLU B 1 160 ? 4.246 1.126 20.859 1 90.5 160 GLU B N 1
ATOM 3390 C CA . GLU B 1 160 ? 4.68 1.329 22.234 1 90.5 160 GLU B CA 1
ATOM 3391 C C . GLU B 1 160 ? 6.195 1.228 22.359 1 90.5 160 GLU B C 1
ATOM 3393 O O . GLU B 1 160 ? 6.777 1.712 23.344 1 90.5 160 GLU B O 1
ATOM 3398 N N . HIS B 1 161 ? 6.785 0.701 21.422 1 91.56 161 HIS B N 1
ATOM 3399 C CA . HIS B 1 161 ? 8.227 0.482 21.484 1 91.56 161 HIS B CA 1
ATOM 3400 C C . HIS B 1 161 ? 8.969 1.42 20.531 1 91.56 161 HIS B C 1
ATOM 3402 O O . HIS B 1 161 ? 10.156 1.229 20.266 1 91.56 161 HIS B O 1
ATOM 3408 N N . LEU B 1 162 ? 8.344 2.355 20.031 1 95.38 162 LEU B N 1
ATOM 3409 C CA . LEU B 1 162 ? 8.938 3.344 19.141 1 95.38 162 LEU B CA 1
ATOM 3410 C C . LEU B 1 162 ? 8.898 4.734 19.766 1 95.38 162 LEU B C 1
ATOM 3412 O O . LEU B 1 162 ? 8.031 5.023 20.594 1 95.38 162 LEU B O 1
ATOM 3416 N N . GLN B 1 163 ? 9.898 5.465 19.406 1 97.81 163 GLN B N 1
ATOM 3417 C CA . GLN B 1 163 ? 9.93 6.883 19.75 1 97.81 163 GLN B CA 1
ATOM 3418 C C . GLN B 1 163 ? 10.25 7.742 18.531 1 97.81 163 GLN B C 1
ATOM 3420 O O . GLN B 1 163 ? 11.398 7.797 18.094 1 97.81 163 GLN B O 1
ATOM 3425 N N . PHE B 1 164 ? 9.281 8.445 18.125 1 98.69 164 PHE B N 1
ATOM 3426 C CA . PHE B 1 164 ? 9.469 9.242 16.922 1 98.69 164 PHE B CA 1
ATOM 3427 C C . PHE B 1 164 ? 10.109 10.586 17.25 1 98.69 164 PHE B C 1
ATOM 3429 O O . PHE B 1 164 ? 9.781 11.203 18.266 1 98.69 164 PHE B O 1
ATOM 3436 N N . ASP B 1 165 ? 11.039 11 16.359 1 98.88 165 ASP B N 1
ATOM 3437 C CA . ASP B 1 165 ? 11.562 12.359 16.484 1 98.88 165 ASP B CA 1
ATOM 3438 C C . ASP B 1 165 ? 10.484 13.398 16.172 1 98.88 165 ASP B C 1
ATOM 3440 O O . ASP B 1 165 ? 10.305 14.359 16.922 1 98.88 165 ASP B O 1
ATOM 3444 N N . ILE B 1 166 ? 9.805 13.172 15.078 1 98.88 166 ILE B N 1
ATOM 3445 C CA . ILE B 1 166 ? 8.703 14.047 14.68 1 98.88 166 ILE B CA 1
ATOM 3446 C C . ILE B 1 166 ? 7.547 13.203 14.148 1 98.88 166 ILE B C 1
ATOM 3448 O O . ILE B 1 166 ? 7.758 12.258 13.391 1 98.88 166 ILE B O 1
ATOM 3452 N N . ALA B 1 167 ? 6.359 13.555 14.57 1 98.94 167 ALA B N 1
ATOM 3453 C CA . ALA B 1 167 ? 5.137 13 13.992 1 98.94 167 ALA B CA 1
ATOM 3454 C C . ALA B 1 167 ? 4.277 14.102 13.375 1 98.94 167 ALA B C 1
ATOM 3456 O O . ALA B 1 167 ? 4.031 15.133 14.008 1 98.94 167 ALA B O 1
ATOM 3457 N N . PHE B 1 168 ? 3.848 13.82 12.148 1 98.94 168 PHE B N 1
ATOM 3458 C CA . PHE B 1 168 ? 2.973 14.75 11.438 1 98.94 168 PHE B CA 1
ATOM 3459 C C . PHE B 1 168 ? 1.543 14.227 11.406 1 98.94 168 PHE B C 1
ATOM 3461 O O . PHE B 1 168 ? 1.303 13.086 11.008 1 98.94 168 PHE B O 1
ATOM 3468 N N . PHE B 1 169 ? 0.625 15.078 11.789 1 98.88 169 PHE B N 1
ATOM 3469 C CA . PHE B 1 169 ? -0.781 14.703 11.898 1 98.88 169 PHE B CA 1
ATOM 3470 C C . PHE B 1 169 ? -1.648 15.594 11.023 1 98.88 169 PHE B C 1
ATOM 3472 O O . PHE B 1 169 ? -1.402 16.797 10.914 1 98.88 169 PHE B O 1
ATOM 3479 N N . GLY B 1 170 ? -2.6 14.961 10.391 1 98.25 170 GLY B N 1
ATOM 3480 C CA . GLY B 1 170 ? -3.697 15.734 9.828 1 98.25 170 GLY B CA 1
ATOM 3481 C C . GLY B 1 170 ? -4.859 15.906 10.789 1 98.25 170 GLY B C 1
ATOM 3482 O O . GLY B 1 170 ? -4.719 15.664 11.992 1 98.25 170 GLY B O 1
ATOM 3483 N N . ALA B 1 171 ? -5.996 16.469 10.234 1 97.62 171 ALA B N 1
ATOM 3484 C CA . ALA B 1 171 ? -7.219 16.609 11.023 1 97.62 171 ALA B CA 1
ATOM 3485 C C . ALA B 1 171 ? -8.453 16.594 10.133 1 97.62 171 ALA B C 1
ATOM 3487 O O . ALA B 1 171 ? -8.453 17.172 9.039 1 97.62 171 ALA B O 1
ATOM 3488 N N . ALA B 1 172 ? -9.461 15.883 10.648 1 96.94 172 ALA B N 1
ATOM 3489 C CA . ALA B 1 172 ? -10.766 15.984 9.992 1 96.94 172 ALA B CA 1
ATOM 3490 C C . ALA B 1 172 ? -11.508 17.234 10.445 1 96.94 172 ALA B C 1
ATOM 3492 O O . ALA B 1 172 ? -12.25 17.844 9.664 1 96.94 172 ALA B O 1
ATOM 3493 N N . SER B 1 173 ? -11.266 17.594 11.688 1 97.44 173 SER B N 1
ATOM 3494 C CA . SER B 1 173 ? -11.898 18.781 12.25 1 97.44 173 SER B CA 1
ATOM 3495 C C . SER B 1 173 ? -11.039 19.406 13.344 1 97.44 173 SER B C 1
ATOM 3497 O O . SER B 1 173 ? -10.273 18.703 14.008 1 97.44 173 SER B O 1
ATOM 3499 N N . LEU B 1 174 ? -11.203 20.719 13.461 1 97.88 174 LEU B N 1
ATOM 3500 C CA . LEU B 1 174 ? -10.57 21.484 14.539 1 97.88 174 LEU B CA 1
ATOM 3501 C C . LEU B 1 174 ? -11.609 22.25 15.344 1 97.88 174 LEU B C 1
ATOM 3503 O O . LEU B 1 174 ? -11.273 23.203 16.047 1 97.88 174 LEU B O 1
ATOM 3507 N N . LYS B 1 175 ? -12.766 21.844 15.266 1 95.38 175 LYS B N 1
ATOM 3508 C CA . LYS B 1 175 ? -13.852 22.547 15.922 1 95.38 175 LYS B CA 1
ATOM 3509 C C . LYS B 1 175 ? -13.594 22.703 17.422 1 95.38 175 LYS B C 1
ATOM 3511 O O . LYS B 1 175 ? -13.156 21.75 18.078 1 95.38 175 LYS B O 1
ATOM 3516 N N . ASN B 1 176 ? -13.797 24 17.953 1 93.5 176 ASN B N 1
ATOM 3517 C CA . ASN B 1 176 ? -13.656 24.328 19.375 1 93.5 176 ASN B CA 1
ATOM 3518 C C . ASN B 1 176 ? -12.227 24.078 19.859 1 93.5 176 ASN B C 1
ATOM 3520 O O . ASN B 1 176 ? -12.008 23.844 21.047 1 93.5 176 ASN B O 1
ATOM 3524 N N . GLY B 1 177 ? -11.258 23.969 18.938 1 95.25 177 GLY B N 1
ATOM 3525 C CA . GLY B 1 177 ? -9.867 23.75 19.312 1 95.25 177 GLY B CA 1
ATOM 3526 C C . GLY B 1 177 ? -9.547 22.297 19.578 1 95.25 177 GLY B C 1
ATOM 3527 O O . GLY B 1 177 ? -8.5 21.984 20.156 1 95.25 177 GLY B O 1
ATOM 3528 N N . GLN B 1 178 ? -10.469 21.453 19.172 1 96.81 178 GLN B N 1
ATOM 3529 C CA . GLN B 1 178 ? -10.273 20.016 19.344 1 96.81 178 GLN B CA 1
ATOM 3530 C C . GLN B 1 178 ? -9.914 19.344 18.016 1 96.81 178 GLN B C 1
ATOM 3532 O O . GLN B 1 178 ? -10.578 19.578 17 1 96.81 178 GLN B O 1
ATOM 3537 N N . VAL B 1 179 ? -8.875 18.5 18.078 1 98.38 179 VAL B N 1
ATOM 3538 C CA . VAL B 1 179 ? -8.484 17.734 16.906 1 98.38 179 VAL B CA 1
ATOM 3539 C C . VAL B 1 179 ? -9.242 16.406 16.875 1 98.38 179 VAL B C 1
ATOM 3541 O O . VAL B 1 179 ? -9.141 15.609 17.812 1 98.38 179 VAL B O 1
ATOM 3544 N N . SER B 1 180 ? -10.023 16.203 15.734 1 98.12 180 SER B N 1
ATOM 3545 C CA . SER B 1 180 ? -10.852 15 15.711 1 98.12 180 SER B CA 1
ATOM 3546 C C . SER B 1 180 ? -10.828 14.344 14.336 1 98.12 180 SER B C 1
ATOM 3548 O O . SER B 1 180 ? -10.32 14.922 13.375 1 98.12 180 SER B O 1
ATOM 3550 N N . TYR B 1 181 ? -11.289 13.078 14.344 1 97.62 181 TYR B N 1
ATOM 3551 C CA . TYR B 1 181 ? -11.227 12.219 13.164 1 97.62 181 TYR B CA 1
ATOM 3552 C C . TYR B 1 181 ? -12.539 11.477 12.961 1 97.62 181 TYR B C 1
ATOM 3554 O O . TYR B 1 181 ? -13.43 11.531 13.812 1 97.62 181 TYR B O 1
ATOM 3562 N N . GLU B 1 182 ? -12.625 10.805 11.844 1 95.31 182 GLU B N 1
ATOM 3563 C CA . GLU B 1 182 ? -13.875 10.164 11.461 1 95.31 182 GLU B CA 1
ATOM 3564 C C . GLU B 1 182 ? -13.914 8.711 11.93 1 95.31 182 GLU B C 1
ATOM 3566 O O . GLU B 1 182 ? -14.992 8.148 12.156 1 95.31 182 GLU B O 1
ATOM 3571 N N . ASP B 1 183 ? -12.742 8.133 12.031 1 95.81 183 ASP B N 1
ATOM 3572 C CA . ASP B 1 183 ? -12.656 6.711 12.359 1 95.81 183 ASP B CA 1
ATOM 3573 C C . ASP B 1 183 ? -12.031 6.5 13.734 1 95.81 183 ASP B C 1
ATOM 3575 O O . ASP B 1 183 ? -10.961 7.047 14.031 1 95.81 183 ASP B O 1
ATOM 3579 N N . ALA B 1 184 ? -12.688 5.645 14.516 1 96.5 184 ALA B N 1
ATOM 3580 C CA . ALA B 1 184 ? -12.172 5.355 15.852 1 96.5 184 ALA B CA 1
ATOM 3581 C C . ALA B 1 184 ? -10.797 4.688 15.781 1 96.5 184 ALA B C 1
ATOM 3583 O O . ALA B 1 184 ? -9.898 5.027 16.547 1 96.5 184 ALA B O 1
ATOM 3584 N N . GLU B 1 185 ? -10.656 3.711 14.883 1 95.69 185 GLU B N 1
ATOM 3585 C CA . GLU B 1 185 ? -9.406 2.982 14.703 1 95.69 185 GLU B CA 1
ATOM 3586 C C . GLU B 1 185 ? -8.266 3.926 14.328 1 95.69 185 GLU B C 1
ATOM 3588 O O . GLU B 1 185 ? -7.16 3.822 14.867 1 95.69 185 GLU B O 1
ATOM 3593 N N . ASP B 1 186 ? -8.578 4.812 13.461 1 96.19 186 ASP B N 1
ATOM 3594 C CA . ASP B 1 186 ? -7.605 5.801 13 1 96.19 186 ASP B CA 1
ATOM 3595 C C . ASP B 1 186 ? -7.18 6.719 14.148 1 96.19 186 ASP B C 1
ATOM 3597 O O . ASP B 1 186 ? -5.984 6.949 14.352 1 96.19 186 ASP B O 1
ATOM 3601 N N . ALA B 1 187 ? -8.141 7.199 14.898 1 97.06 187 ALA B N 1
ATOM 3602 C CA . ALA B 1 187 ? -7.879 8.086 16.031 1 97.06 187 ALA B CA 1
ATOM 3603 C C . ALA B 1 187 ? -7.039 7.379 17.094 1 97.06 187 ALA B C 1
ATOM 3605 O O . ALA B 1 187 ? -6.168 7.992 17.703 1 97.06 187 ALA B O 1
ATOM 3606 N N . TYR B 1 188 ? -7.297 6.145 17.234 1 96.06 188 TYR B N 1
ATOM 3607 C CA . TYR B 1 188 ? -6.574 5.387 18.25 1 96.06 188 TYR B CA 1
ATOM 3608 C C . TYR B 1 188 ? -5.098 5.266 17.891 1 96.06 188 TYR B C 1
ATOM 3610 O O . TYR B 1 188 ? -4.23 5.438 18.75 1 96.06 188 TYR B O 1
ATOM 3618 N N . ILE B 1 189 ? -4.766 4.949 16.656 1 96.5 189 ILE B N 1
ATOM 3619 C CA . ILE B 1 189 ? -3.379 4.875 16.219 1 96.5 189 ILE B CA 1
ATOM 3620 C C . ILE B 1 189 ? -2.688 6.215 16.453 1 96.5 189 ILE B C 1
ATOM 3622 O O . ILE B 1 189 ? -1.569 6.262 16.969 1 96.5 189 ILE B O 1
ATOM 3626 N N . LYS B 1 190 ? -3.361 7.234 16.125 1 97.5 190 LYS B N 1
ATOM 3627 C CA . LYS B 1 190 ? -2.797 8.578 16.25 1 97.5 190 LYS B CA 1
ATOM 3628 C C . LYS B 1 190 ? -2.564 8.93 17.719 1 97.5 190 LYS B C 1
ATOM 3630 O O . LYS B 1 190 ? -1.615 9.648 18.047 1 97.5 190 LYS B O 1
ATOM 3635 N N . LYS B 1 191 ? -3.453 8.461 18.547 1 97.06 191 LYS B N 1
ATOM 3636 C CA . LYS B 1 191 ? -3.258 8.656 19.984 1 97.06 191 LYS B CA 1
ATOM 3637 C C . LYS B 1 191 ? -1.965 8 20.453 1 97.06 191 LYS B C 1
ATOM 3639 O O . LYS B 1 191 ? -1.189 8.609 21.203 1 97.06 191 LYS B O 1
ATOM 3644 N N . LEU B 1 192 ? -1.769 6.797 20.047 1 96.88 192 LEU B N 1
ATOM 3645 C CA . LEU B 1 192 ? -0.554 6.078 20.406 1 96.88 192 LEU B CA 1
ATOM 3646 C C . LEU B 1 192 ? 0.683 6.785 19.859 1 96.88 192 LEU B C 1
ATOM 3648 O O . LEU B 1 192 ? 1.679 6.941 20.578 1 96.88 192 LEU B O 1
ATOM 3652 N N . VAL B 1 193 ? 0.651 7.254 18.656 1 98.12 193 VAL B N 1
ATOM 3653 C CA . VAL B 1 193 ? 1.773 7.945 18.031 1 98.12 193 VAL B CA 1
ATOM 3654 C C . VAL B 1 193 ? 2.078 9.234 18.797 1 98.12 193 VAL B C 1
ATOM 3656 O O . VAL B 1 193 ? 3.242 9.539 19.062 1 98.12 193 VAL B O 1
ATOM 3659 N N . MET B 1 194 ? 1.029 9.93 19.109 1 97.94 194 MET B N 1
ATOM 3660 C CA . MET B 1 194 ? 1.201 11.188 19.828 1 97.94 194 MET B CA 1
ATOM 3661 C C . MET B 1 194 ? 1.928 10.969 21.156 1 97.94 194 MET B C 1
ATOM 3663 O O . MET B 1 194 ? 2.781 11.766 21.547 1 97.94 194 MET B O 1
ATOM 3667 N N . GLN B 1 195 ? 1.614 9.852 21.797 1 96.75 195 GLN B N 1
ATOM 3668 C CA . GLN B 1 195 ? 2.195 9.523 23.094 1 96.75 195 GLN B CA 1
ATOM 3669 C C . GLN B 1 195 ? 3.67 9.156 22.969 1 96.75 195 GLN B C 1
ATOM 3671 O O . GLN B 1 195 ? 4.426 9.227 23.938 1 96.75 195 GLN B O 1
ATOM 3676 N N . HIS B 1 196 ? 4.074 8.852 21.797 1 97.62 196 HIS B N 1
ATOM 3677 C CA . HIS B 1 196 ? 5.426 8.352 21.594 1 97.62 196 HIS B CA 1
ATOM 3678 C C . HIS B 1 196 ? 6.18 9.188 20.562 1 97.62 196 HIS B C 1
ATOM 3680 O O . HIS B 1 196 ? 6.883 8.648 19.703 1 97.62 196 HIS B O 1
ATOM 3686 N N . SER B 1 197 ? 5.949 10.461 20.562 1 98.56 197 SER B N 1
ATOM 3687 C CA . SER B 1 197 ? 6.637 11.391 19.672 1 98.56 197 SER B CA 1
ATOM 3688 C C . SER B 1 197 ? 7.266 12.547 20.438 1 98.56 197 SER B C 1
ATOM 3690 O O . SER B 1 197 ? 6.648 13.086 21.359 1 98.56 197 SER B O 1
ATOM 3692 N N . GLN B 1 198 ? 8.469 12.844 20.078 1 98.62 198 GLN B N 1
ATOM 3693 C CA . GLN B 1 198 ? 9.148 13.977 20.703 1 98.62 198 GLN B CA 1
ATOM 3694 C C . GLN B 1 198 ? 8.539 15.305 20.25 1 98.62 198 GLN B C 1
ATOM 3696 O O . GLN B 1 198 ? 8.266 16.188 21.062 1 98.62 198 GLN B O 1
ATOM 3701 N N . THR B 1 199 ? 8.383 15.43 19.016 1 98.81 199 THR B N 1
ATOM 3702 C CA . THR B 1 199 ? 7.773 16.625 18.438 1 98.81 199 THR B CA 1
ATOM 3703 C C . THR B 1 199 ? 6.496 16.25 17.688 1 98.81 199 THR B C 1
ATOM 3705 O O . THR B 1 199 ? 6.496 15.352 16.844 1 98.81 199 THR B O 1
ATOM 3708 N N . LYS B 1 200 ? 5.402 16.906 18 1 98.88 200 LYS B N 1
ATOM 3709 C CA . LYS B 1 200 ? 4.098 16.688 17.375 1 98.88 200 LYS B CA 1
ATOM 3710 C C . LYS B 1 200 ? 3.686 17.875 16.516 1 98.88 200 LYS B C 1
ATOM 3712 O O . LYS B 1 200 ? 3.518 18.984 17.016 1 98.88 200 LYS B O 1
ATOM 3717 N N . VAL B 1 201 ? 3.479 17.609 15.188 1 98.94 201 VAL B N 1
ATOM 3718 C CA . VAL B 1 201 ? 3.18 18.672 14.242 1 98.94 201 VAL B CA 1
ATOM 3719 C C . VAL B 1 201 ? 1.817 18.438 13.602 1 98.94 201 VAL B C 1
ATOM 3721 O O . VAL B 1 201 ? 1.604 17.406 12.953 1 98.94 201 VAL B O 1
ATOM 3724 N N . LEU B 1 202 ? 0.919 19.375 13.758 1 98.88 202 LEU B N 1
ATOM 3725 C CA . LEU B 1 202 ? -0.396 19.312 13.133 1 98.88 202 LEU B CA 1
ATOM 3726 C C . LEU B 1 202 ? -0.404 20.094 11.82 1 98.88 202 LEU B C 1
ATOM 3728 O O . LEU B 1 202 ? -0.025 21.266 11.781 1 98.88 202 LEU B O 1
ATOM 3732 N N . LEU B 1 203 ? -0.738 19.391 10.742 1 98.75 203 LEU B N 1
ATOM 3733 C CA . LEU B 1 203 ? -0.924 20 9.438 1 98.75 203 LEU B CA 1
ATOM 3734 C C . LEU B 1 203 ? -2.404 20.094 9.078 1 98.75 203 LEU B C 1
ATOM 3736 O O . LEU B 1 203 ? -3.01 19.078 8.695 1 98.75 203 LEU B O 1
ATOM 3740 N N . ALA B 1 204 ? -2.98 21.297 9.102 1 98 204 ALA B N 1
ATOM 3741 C CA . ALA B 1 204 ? -4.41 21.453 8.836 1 98 204 ALA B CA 1
ATOM 3742 C C . ALA B 1 204 ? -4.742 22.891 8.438 1 98 204 ALA B C 1
ATOM 3744 O O . ALA B 1 204 ? -4.262 23.828 9.062 1 98 204 ALA B O 1
ATOM 3745 N N . GLU B 1 205 ? -5.582 22.984 7.461 1 96.31 205 GLU B N 1
ATOM 3746 C CA . GLU B 1 205 ? -6.078 24.297 7.066 1 96.31 205 GLU B CA 1
ATOM 3747 C C . GLU B 1 205 ? -7.055 24.859 8.102 1 96.31 205 GLU B C 1
ATOM 3749 O O . GLU B 1 205 ? -7.688 24.094 8.836 1 96.31 205 GLU B O 1
ATOM 3754 N N . GLN B 1 206 ? -7.18 26.172 8.047 1 94.88 206 GLN B N 1
ATOM 3755 C CA . GLN B 1 206 ? -8.07 26.812 9 1 94.88 206 GLN B CA 1
ATOM 3756 C C . GLN B 1 206 ? -9.523 26.422 8.758 1 94.88 206 GLN B C 1
ATOM 3758 O O . GLN B 1 206 ? -10.336 26.422 9.688 1 94.88 206 GLN B O 1
ATOM 3763 N N . GLU B 1 207 ? -9.867 26.016 7.547 1 93.62 207 GLU B N 1
ATOM 3764 C CA . GLU B 1 207 ? -11.242 25.625 7.219 1 93.62 207 GLU B CA 1
ATOM 3765 C C . GLU B 1 207 ? -11.703 24.453 8.07 1 93.62 207 GLU B C 1
ATOM 3767 O O . GLU B 1 207 ? -12.906 24.25 8.266 1 93.62 207 GLU B O 1
ATOM 3772 N N . LYS B 1 208 ? -10.805 23.703 8.633 1 96 208 LYS B N 1
ATOM 3773 C CA . LYS B 1 208 ? -11.141 22.547 9.461 1 96 208 LYS B CA 1
ATOM 3774 C C . LYS B 1 208 ? -11.852 22.969 10.742 1 96 208 LYS B C 1
ATOM 3776 O O . LYS B 1 208 ? -12.484 22.156 11.414 1 96 208 LYS B O 1
ATOM 3781 N N . TRP B 1 209 ? -11.805 24.281 11.078 1 95.56 209 TRP B N 1
ATOM 3782 C CA . TRP B 1 209 ? -12.508 24.797 12.25 1 95.56 209 TRP B CA 1
ATOM 3783 C C . TRP B 1 209 ? -14.016 24.75 12.039 1 95.56 209 TRP B C 1
ATOM 3785 O O . TRP B 1 209 ? -14.781 24.828 13.008 1 95.56 209 TRP B O 1
ATOM 3795 N N . GLN B 1 210 ? -14.406 24.641 10.766 1 93.62 210 GLN B N 1
ATOM 3796 C CA . GLN B 1 210 ? -15.82 24.688 10.43 1 93.62 210 GLN B CA 1
ATOM 3797 C C . GLN B 1 210 ? -16.359 23.281 10.164 1 93.62 210 GLN B C 1
ATOM 3799 O O . GLN B 1 210 ? -17.531 23.125 9.773 1 93.62 210 GLN B O 1
ATOM 3804 N N . LYS B 1 211 ? -15.555 22.312 10.344 1 93.69 211 LYS B N 1
ATOM 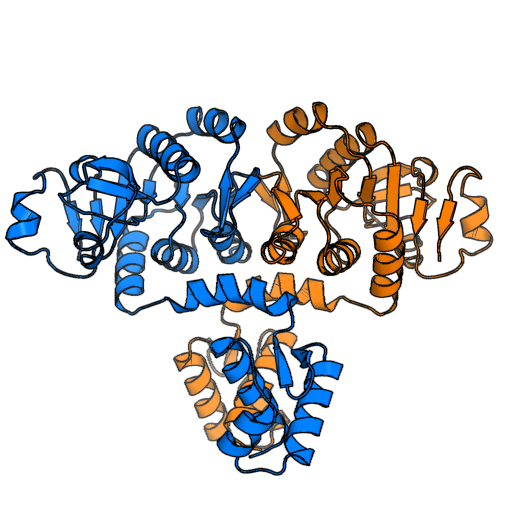3805 C CA . LYS B 1 211 ? -15.938 20.922 10.094 1 93.69 211 LYS B CA 1
ATOM 3806 C C . LYS B 1 211 ? -16.219 20.188 11.398 1 93.69 211 LYS B C 1
ATOM 3808 O O . LYS B 1 211 ? -15.82 20.641 12.477 1 93.69 211 LYS B O 1
ATOM 3813 N N . ASN B 1 212 ? -16.984 19.109 11.227 1 93 212 ASN B N 1
ATOM 3814 C CA . ASN B 1 212 ? -17.297 18.25 12.359 1 93 212 ASN B CA 1
ATOM 3815 C C . ASN B 1 212 ? -16.781 16.828 12.141 1 93 212 ASN B C 1
ATOM 3817 O O . ASN B 1 212 ? -16.688 16.375 11 1 93 212 ASN B O 1
ATOM 3821 N N . SER B 1 213 ? -16.359 16.266 13.219 1 93.62 213 SER B N 1
ATOM 3822 C CA . SER B 1 213 ? -16 14.852 13.234 1 93.62 213 SER B CA 1
ATOM 3823 C C . SER B 1 213 ? -16.203 14.242 14.617 1 93.62 213 SER B C 1
ATOM 3825 O O . SER B 1 213 ? -16.391 14.969 15.602 1 93.62 213 SER B O 1
ATOM 3827 N N . ASN B 1 214 ? -16.125 12.93 14.711 1 93.25 214 ASN B N 1
ATOM 3828 C CA . ASN B 1 214 ? -16.703 12.281 15.883 1 93.25 214 ASN B CA 1
ATOM 3829 C C . ASN B 1 214 ? -15.633 11.867 16.891 1 93.25 214 ASN B C 1
ATOM 3831 O O . ASN B 1 214 ? -15.898 11.781 18.078 1 93.25 214 ASN B O 1
ATOM 3835 N N . TYR B 1 215 ? -14.5 11.539 16.547 1 97.38 215 TYR B N 1
ATOM 3836 C CA . TYR B 1 215 ? -13.523 10.945 17.453 1 97.38 215 TYR B CA 1
ATOM 3837 C C . TYR B 1 215 ? -12.414 11.93 17.781 1 97.38 215 TYR B C 1
ATOM 3839 O O . TYR B 1 215 ? -11.539 12.188 16.953 1 97.38 215 TYR B O 1
ATOM 3847 N N . ILE B 1 216 ? -12.438 12.375 19.016 1 97.56 216 ILE B N 1
ATOM 3848 C CA . ILE B 1 216 ? -11.523 13.43 19.438 1 97.56 216 ILE B CA 1
ATOM 3849 C C . ILE B 1 216 ? -10.188 12.82 19.859 1 97.56 216 ILE B C 1
ATOM 3851 O O . ILE B 1 216 ? -10.148 11.859 20.641 1 97.56 216 ILE B O 1
ATOM 3855 N N . LEU B 1 217 ? -9.109 13.383 19.328 1 98.06 217 LEU B N 1
ATOM 3856 C CA . LEU B 1 217 ? -7.77 12.977 19.719 1 98.06 217 LEU B CA 1
ATOM 3857 C C . LEU B 1 217 ? -7.285 13.781 20.922 1 98.06 217 LEU B C 1
ATOM 3859 O O . LEU B 1 217 ? -6.859 13.203 21.938 1 98.06 217 LEU B O 1
ATOM 3863 N N . SER B 1 218 ? -7.359 15.062 20.781 1 97.31 218 SER B N 1
ATOM 3864 C CA . SER B 1 218 ? -6.801 15.969 21.781 1 97.31 218 SER B CA 1
ATOM 3865 C C . SER B 1 218 ? -7.184 17.422 21.484 1 97.31 218 SER B C 1
ATOM 3867 O O . SER B 1 218 ? -7.77 17.719 20.453 1 97.31 218 SER B O 1
ATOM 3869 N N . ASP B 1 219 ? -6.789 18.188 22.531 1 96.5 219 ASP B N 1
ATOM 3870 C CA . ASP B 1 219 ? -6.746 19.609 22.25 1 96.5 219 ASP B CA 1
ATOM 3871 C C . ASP B 1 219 ? -5.578 19.969 21.328 1 96.5 219 ASP B C 1
ATOM 3873 O O . ASP B 1 219 ? -4.527 19.328 21.391 1 96.5 219 ASP B O 1
ATOM 3877 N N . ILE B 1 220 ? -5.762 21.016 20.547 1 97 220 ILE B N 1
ATOM 3878 C CA . ILE B 1 220 ? -4.719 21.438 19.625 1 97 220 ILE B CA 1
ATOM 3879 C C . ILE B 1 220 ? -3.471 21.844 20.391 1 97 220 ILE B C 1
ATOM 3881 O O . ILE B 1 220 ? -2.352 21.734 19.891 1 97 220 ILE B O 1
ATOM 3885 N N . SER B 1 221 ? -3.664 22.281 21.562 1 93.81 221 SER B N 1
ATOM 3886 C CA . SER B 1 221 ? -2.564 22.75 22.391 1 93.81 221 SER B CA 1
ATOM 3887 C C . SER B 1 221 ? -1.659 21.594 22.828 1 93.81 221 SER B C 1
ATOM 3889 O O . SER B 1 221 ? -0.564 21.812 23.344 1 93.81 221 SER B O 1
ATOM 3891 N N . SER B 1 222 ? -2.053 20.344 22.594 1 96.56 222 SER B N 1
ATOM 3892 C CA . SER B 1 222 ? -1.216 19.188 22.859 1 96.56 222 SER B CA 1
ATOM 3893 C C . SER B 1 222 ? -0.133 19.031 21.797 1 96.56 222 SER B C 1
ATOM 3895 O O . SER B 1 222 ? 0.792 18.219 21.953 1 96.56 222 SER B O 1
ATOM 3897 N N . PHE B 1 223 ? -0.175 19.797 20.781 1 98.5 223 PHE B N 1
ATOM 3898 C CA . PHE B 1 223 ? 0.814 19.781 19.703 1 98.5 223 PHE B CA 1
ATOM 3899 C C . PHE B 1 223 ? 1.893 20.828 19.953 1 98.5 223 PHE B C 1
ATOM 3901 O O . PHE B 1 223 ? 1.66 21.812 20.656 1 98.5 223 PHE B O 1
ATOM 3908 N N . ASP B 1 224 ? 2.994 20.594 19.375 1 98.56 224 ASP B N 1
ATOM 3909 C CA . ASP B 1 224 ? 4.082 21.562 19.422 1 98.56 224 ASP B CA 1
ATOM 3910 C C . ASP B 1 224 ? 3.943 22.609 18.328 1 98.56 224 ASP B C 1
ATOM 3912 O O . ASP B 1 224 ? 4.273 23.781 18.531 1 98.56 224 ASP B O 1
ATOM 3916 N N . TYR B 1 225 ? 3.473 22.156 17.172 1 98.62 225 TYR B N 1
ATOM 3917 C CA . TYR B 1 225 ? 3.289 23.031 16.016 1 98.62 225 TYR B CA 1
ATOM 3918 C C . TYR B 1 225 ? 1.91 22.844 15.406 1 98.62 225 TYR B C 1
ATOM 3920 O O . TYR B 1 225 ? 1.399 21.719 15.352 1 98.62 225 TYR B O 1
ATOM 3928 N N . TRP B 1 226 ? 1.386 23.906 14.969 1 98.69 226 TRP B N 1
ATOM 3929 C CA . TRP B 1 226 ? 0.291 23.906 14.008 1 98.69 226 TRP B CA 1
ATOM 3930 C C . TRP B 1 226 ? 0.669 24.703 12.758 1 98.69 226 TRP B C 1
ATOM 3932 O O . TRP B 1 226 ? 0.934 25.891 12.836 1 98.69 226 TRP B O 1
ATOM 3942 N N . ILE B 1 227 ? 0.772 23.984 11.68 1 98.75 227 ILE B N 1
ATOM 3943 C CA . ILE B 1 227 ? 1.041 24.625 10.391 1 98.75 227 ILE B CA 1
ATOM 3944 C C . ILE B 1 227 ? -0.253 24.734 9.586 1 98.75 227 ILE B C 1
ATOM 3946 O O . ILE B 1 227 ? -0.933 23.734 9.359 1 98.75 227 ILE B O 1
ATOM 3950 N N . THR B 1 228 ? -0.604 25.953 9.164 1 98.12 228 THR B N 1
ATOM 3951 C CA . THR B 1 228 ? -1.895 26.203 8.531 1 98.12 228 THR B CA 1
ATOM 3952 C C . THR B 1 228 ? -1.737 27.109 7.32 1 98.12 228 THR B C 1
ATOM 3954 O O . THR B 1 228 ? -0.62 27.484 6.961 1 98.12 228 THR B O 1
ATOM 3957 N N . ASP B 1 229 ? -2.812 27.297 6.617 1 95.75 229 ASP B N 1
ATOM 3958 C CA . ASP B 1 229 ? -2.775 27.938 5.305 1 95.75 229 ASP B CA 1
ATOM 3959 C C . ASP B 1 229 ? -2.758 29.453 5.43 1 95.75 229 ASP B C 1
ATOM 3961 O O . ASP B 1 229 ? -2.4 30.156 4.48 1 95.75 229 ASP B O 1
ATOM 3965 N N . GLN B 1 230 ? -3.131 29.984 6.602 1 95.62 230 GLN B N 1
ATOM 3966 C CA . GLN B 1 230 ? -3.207 31.422 6.801 1 95.62 230 GLN B CA 1
ATOM 3967 C C . GLN B 1 230 ? -3.078 31.781 8.281 1 95.62 230 GLN B C 1
ATOM 3969 O O . GLN B 1 230 ? -3.164 30.922 9.148 1 95.62 230 GLN B O 1
ATOM 3974 N N . LYS B 1 231 ? -2.871 33.094 8.484 1 96.19 231 LYS B N 1
ATOM 3975 C CA . LYS B 1 231 ? -2.826 33.594 9.859 1 96.19 231 LYS B CA 1
ATOM 3976 C C . LYS B 1 231 ? -4.148 33.344 10.578 1 96.19 231 LYS B C 1
ATOM 3978 O O . LYS B 1 231 ? -5.215 33.719 10.07 1 96.19 231 LYS B O 1
ATOM 3983 N N . PRO B 1 232 ? -4.082 32.75 11.734 1 95.56 232 PRO B N 1
ATOM 3984 C CA . PRO B 1 232 ? -5.336 32.5 12.453 1 95.56 232 PRO B CA 1
ATOM 3985 C C . PRO B 1 232 ? -6.066 33.812 12.82 1 95.56 232 PRO B C 1
ATOM 3987 O O . PRO B 1 232 ? -5.426 34.812 13.164 1 95.56 232 PRO B O 1
ATOM 3990 N N . THR B 1 233 ? -7.344 33.719 12.852 1 94.19 233 THR B N 1
ATOM 3991 C CA . THR B 1 233 ? -8.148 34.844 13.289 1 94.19 233 THR B CA 1
ATOM 3992 C C . THR B 1 233 ? -7.992 35.094 14.789 1 94.19 233 THR B C 1
ATOM 3994 O O . THR B 1 233 ? -7.52 34.188 15.508 1 94.19 233 THR B O 1
ATOM 3997 N N . THR B 1 234 ? -8.453 36.219 15.211 1 93.75 234 THR B N 1
ATOM 3998 C CA . THR B 1 234 ? -8.383 36.562 16.625 1 93.75 234 THR B CA 1
ATOM 3999 C C . THR B 1 234 ? -9.211 35.562 17.453 1 93.75 234 THR B C 1
ATOM 4001 O O . THR B 1 234 ? -8.82 35.219 18.562 1 93.75 234 THR B O 1
ATOM 4004 N N . GLU B 1 235 ? -10.305 35.188 16.891 1 92.81 235 GLU B N 1
ATOM 4005 C CA . GLU B 1 235 ? -11.195 34.25 17.578 1 92.81 235 GLU B CA 1
ATOM 4006 C C . GLU B 1 235 ? -10.508 32.906 17.781 1 92.81 235 GLU B C 1
ATOM 4008 O O . GLU B 1 235 ? -10.609 32.312 18.844 1 92.81 235 GLU B O 1
ATOM 4013 N N . ILE B 1 236 ? -9.805 32.5 16.797 1 94.31 236 ILE B N 1
ATOM 4014 C CA . ILE B 1 236 ? -9.102 31.219 16.859 1 94.31 236 ILE B CA 1
ATOM 4015 C C . ILE B 1 236 ? -7.918 31.328 17.812 1 94.31 236 ILE B C 1
ATOM 4017 O O . ILE B 1 236 ? -7.711 30.453 18.656 1 94.31 236 ILE B O 1
ATOM 4021 N N . LYS B 1 237 ? -7.199 32.375 17.703 1 92.75 237 LYS B N 1
ATOM 4022 C CA . LYS B 1 237 ? -6.012 32.594 18.531 1 92.75 237 LYS B CA 1
ATOM 4023 C C . LYS B 1 237 ? -6.367 32.562 20.016 1 92.75 237 LYS B C 1
ATOM 4025 O O . LYS B 1 237 ? -5.574 32.094 20.844 1 92.75 237 LYS B O 1
ATOM 4030 N N . ALA B 1 238 ? -7.496 33 20.359 1 91.94 238 ALA B N 1
ATOM 4031 C CA . ALA B 1 238 ? -7.934 33.094 21.75 1 91.94 238 ALA B CA 1
ATOM 4032 C C . ALA B 1 238 ? -8.102 31.719 22.359 1 91.94 238 ALA B C 1
ATOM 4034 O O . ALA B 1 238 ? -8.031 31.562 23.578 1 91.94 238 ALA B O 1
ATOM 4035 N N . LEU B 1 239 ? -8.258 30.75 21.5 1 91 239 LEU B N 1
ATOM 4036 C CA . LEU B 1 239 ? -8.5 29.391 21.969 1 91 239 LEU B CA 1
ATOM 4037 C C . LEU B 1 239 ? -7.188 28.625 22.094 1 91 239 LEU B C 1
ATOM 4039 O O . LEU B 1 239 ? -7.164 27.5 22.609 1 91 239 LEU B O 1
ATOM 4043 N N . LEU B 1 240 ? -6.133 29.172 21.703 1 92.69 240 LEU B N 1
ATOM 4044 C CA . LEU B 1 240 ? -4.883 28.438 21.562 1 92.69 240 LEU B CA 1
ATOM 4045 C C . LEU B 1 240 ? -3.924 28.781 22.703 1 92.69 240 LEU B C 1
ATOM 4047 O O . LEU B 1 240 ? -3.947 29.906 23.219 1 92.69 240 LEU B O 1
ATOM 4051 N N . SER B 1 241 ? -3.176 27.812 23.062 1 91.81 241 SER B N 1
ATOM 4052 C CA . SER B 1 241 ? -2.162 28.031 24.094 1 91.81 241 SER B CA 1
ATOM 4053 C C . SER B 1 241 ? -0.957 28.781 23.531 1 91.81 241 SER B C 1
ATOM 4055 O O . SER B 1 241 ? -0.659 28.672 22.344 1 91.81 241 SER B O 1
ATOM 4057 N N . ASP B 1 242 ? -0.156 29.391 24.438 1 89.81 242 ASP B N 1
ATOM 4058 C CA . ASP B 1 242 ? 1.043 30.125 24.031 1 89.81 242 ASP B CA 1
ATOM 4059 C C . ASP B 1 242 ? 2.189 29.172 23.719 1 89.81 242 ASP B C 1
ATOM 4061 O O . ASP B 1 242 ? 3.172 29.562 23.078 1 89.81 242 ASP B O 1
ATOM 4065 N N . THR B 1 243 ? 2.006 27.953 24.141 1 93.81 243 THR B N 1
ATOM 4066 C CA . THR B 1 243 ? 3.076 26.984 23.906 1 93.81 243 THR B CA 1
ATOM 4067 C C . THR B 1 243 ? 3.006 26.406 22.5 1 93.81 243 THR B C 1
ATOM 4069 O O . THR B 1 243 ? 3.973 25.828 22.016 1 93.81 243 THR B O 1
ATOM 4072 N N . LEU B 1 244 ? 1.902 26.531 21.891 1 97.19 244 LEU B N 1
ATOM 4073 C CA . LEU B 1 244 ? 1.727 26.078 20.516 1 97.19 244 LEU B CA 1
ATOM 4074 C C . LEU B 1 244 ? 2.375 27.047 19.531 1 97.19 244 LEU B C 1
ATOM 4076 O O . LEU B 1 244 ? 2.035 28.234 19.5 1 97.19 244 LEU B O 1
ATOM 4080 N N . LYS B 1 245 ? 3.322 26.594 18.766 1 98 245 LYS B N 1
ATOM 4081 C CA . LYS B 1 245 ? 3.908 27.406 17.703 1 98 245 LYS B CA 1
ATOM 4082 C C . LYS B 1 245 ? 3.088 27.297 16.422 1 98 245 LYS B C 1
ATOM 4084 O O . LYS B 1 245 ? 2.854 26.203 15.922 1 98 245 LYS B O 1
ATOM 4089 N N . ILE B 1 246 ? 2.697 28.453 15.914 1 97.75 246 ILE B N 1
ATOM 4090 C CA . ILE B 1 246 ? 1.864 28.484 14.719 1 97.75 246 ILE B CA 1
ATOM 4091 C C . ILE B 1 246 ? 2.68 28.984 13.531 1 97.75 246 ILE B C 1
ATOM 4093 O O . ILE B 1 246 ? 3.285 30.062 13.609 1 97.75 246 ILE B O 1
ATOM 4097 N N . LEU B 1 247 ? 2.705 28.188 12.469 1 97.88 247 LEU B N 1
ATOM 4098 C CA . LEU B 1 247 ? 3.371 28.578 11.227 1 97.88 247 LEU B CA 1
ATOM 4099 C C . LEU B 1 247 ? 2.365 28.703 10.086 1 97.88 247 LEU B C 1
ATOM 4101 O O . LEU B 1 247 ? 1.444 27.891 9.969 1 97.88 247 LEU B O 1
ATOM 4105 N N . TYR B 1 248 ? 2.482 29.812 9.328 1 95.56 248 TYR B N 1
ATOM 4106 C CA . TYR B 1 248 ? 1.596 30.016 8.188 1 95.56 248 TYR B CA 1
ATOM 4107 C C . TYR B 1 248 ? 2.311 30.766 7.062 1 95.56 248 TYR B C 1
ATOM 4109 O O . TYR B 1 248 ? 3.307 31.453 7.301 1 95.56 248 TYR B O 1
#

Nearest PDB structures (foldseek):
  7l6l-assembly1_E  TM=9.417E-01  e=4.616E-13  Escherichia coli K-12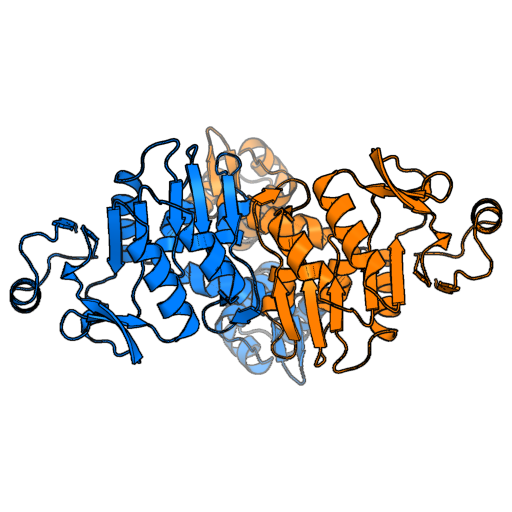
  2pex-assembly1_A  TM=8.244E-01  e=2.674E-02  Xanthomonas campestris
  7oyk-assembly2_CCC  TM=6.740E-01  e=1.576E-02  Bacillus subtilis subsp. subtilis str. 168
  2g7u-assembly1_A  TM=5.766E-01  e=3.587E-02  Rhodococcus jostii RHA1
  8bif-assembly2_D-2  TM=3.317E-01  e=5.165E-03  Photorhabdus laumondii subsp. laumondii TTO1

Solvent-accessible surface area (backbone atoms only — not comparable to full-atom values): 25683 Å² total; per-residue (Å²): 130,56,70,69,42,50,50,50,48,50,52,52,48,21,69,72,60,56,48,40,43,40,67,60,48,20,68,72,70,70,50,53,65,66,57,43,52,50,48,51,47,51,37,32,73,66,63,58,29,34,74,50,97,65,28,39,27,52,21,67,75,54,50,30,61,33,50,52,45,53,47,57,62,66,64,39,73,52,38,48,53,34,18,51,57,55,51,71,72,61,61,76,70,37,39,34,34,45,42,71,34,65,42,47,40,48,32,45,62,66,60,81,51,46,27,36,38,36,30,36,22,54,60,47,51,53,56,39,62,51,36,85,53,43,49,40,30,39,45,30,23,42,59,39,68,92,78,38,30,36,47,42,78,66,47,57,60,55,47,73,74,44,72,27,52,36,30,43,34,51,58,56,8,32,37,97,45,30,31,17,21,84,41,63,71,59,35,49,54,51,46,52,47,60,75,27,32,75,34,40,35,36,49,46,52,67,70,27,48,79,34,78,54,76,33,73,65,42,52,54,57,79,27,48,30,40,32,23,61,52,82,74,48,71,76,56,51,72,69,51,49,89,76,35,42,76,45,95,130,55,69,69,42,49,49,50,48,50,51,51,48,21,69,72,58,55,48,40,44,40,66,59,49,20,68,73,67,70,49,53,63,67,57,42,50,50,50,52,47,52,38,32,74,67,64,58,28,34,76,49,98,63,28,37,26,52,23,68,74,53,52,28,60,32,52,52,46,54,47,56,64,66,65,41,75,52,39,47,53,34,20,51,57,56,53,70,73,63,61,75,72,36,39,33,34,45,42,70,34,63,43,47,40,49,30,46,63,66,61,83,52,44,28,37,37,37,30,36,20,53,59,46,50,52,56,40,63,53,35,84,55,42,50,42,29,39,46,33,24,42,60,39,69,89,78,37,31,36,48,43,78,69,48,57,62,55,49,71,74,44,71,26,52,37,31,41,33,52,59,56,8,32,37,97,45,31,33,16,22,83,41,65,69,60,34,49,54,50,48,52,47,60,76,28,32,76,34,37,35,36,48,45,51,69,70,27,48,79,34,79,53,76,32,74,66,43,52,55,57,79,26,48,30,40,32,24,59,53,82,74,50,72,76,56,51,70,69,51,49,89,74,36,43,76,46,96

InterPro domains:
  IPR001034 DeoR-type HTH domain [PF08220] (6-56)
  IPR001034 DeoR-type HTH domain [PR00037] (24-38)
  IPR001034 DeoR-type HTH domain [PR00037] (38-56)
  IPR001034 DeoR-type HTH domain [PS51000] (3-58)
  IPR001034 DeoR-type HTH domain [SM00420] (6-58)
  IPR014036 DeoR-like transcriptional repressor, C-terminal sensor domain [PF00455] (76-230)
  IPR018356 Transcription regulator, HTH DeoR-type, conserved site [PS00894] (6-40)
  IPR036388 Winged helix-like DNA-binding domain superfamily [G3DSA:1.10.10.10] (1-56)
  IPR036390 Winged helix DNA-binding domain superfamily [SSF46785] (4-71)
  IPR037171 NagB/RpiA transferase-like [SSF100950] (75-231)
  IPR050313 Carbohydrate Metabolism HTH-type Transcriptional Regulators [PTHR30363] (1-242)

Organism: NCBI:txid862967

Secondary structure (DSSP, 8-state):
--HHHHHHHHHHHHHHHS-EEHHHHHHHHT--HHHHHHHHHHHHHTTSEEEETTEEEE-HHHHHHHHHHHHHTT--HHHHHHHHHHHTT--TT-EEEE-S-HHHHHHHHH--SSEEEEE-BHHHHHHHTT-TTEEEEE--EEEETTTTEEE-HHHHHHHTT--EEEEEE--SB-GGGEEEES-HHHHHHHHHHHHTEEEEEEE--GGGGG---SEEEEEGGGSSEEE-SSPPPHHHHTTS-TTSEEE-/--HHHHHHHHHHHHHHHS-EEHHHHHHHHT--HHHHHHHHHHHHHTTSEEEETTEEEE-HHHHHHHHHHHHHTT--HHHHHHHHHHHTT--TT-EEEE-S-HHHHHHHHH--S-EEEEE-BHHHHHHHTT-TTEEEEE--EEEETTTTEEE-HHHHHHHTT--EEEEEE--SB-GGGEEEES-HHHHHHHHHHHHTEEEEEEE--GGGGG---SEEEEEGGGSSEEE-SSPPPHHHHTTS-TTSEEE-

Foldseek 3Di:
DDLVVLLVVLLVVCLVVQKDFLVNSCVVVVDDSVSSVVSQVVCVVVVQWDDDDRITGGNPVVVLVSVLVVLQVPDDPLLLVLLVVVLVVDDAAFEEEQELHSSSLSNLLVDAHAYEYEYQAPSSCVNNVPHPRYNYDHDAADFDPPSRGHADPVSLVVLQPDAGAEYEDEAQACALQWGADADPRRLVSVLSNLVRYPAYEYEYEPCRNVGDHDGTNGGNQSHQEYEYSDDDDPVVVVSHDPNYHYHD/DDLVVLLVVLLVVCLVVQKDFLVNSCVVVVDDSVSSVVSQVVCVVVVQWDDDDRITGGNPVVVLVSVLVVLQVPDDPLLLVLLVVVLVVDDAAFEEEQALHSSSLSNLLVDAHAYEYEYQAPSSCVNNVPHPRYNYDHDAADFDPPSTGHADPVVLVVLQPDAGAEYEDEAQACALQWGADADPRRLVSVLSNLVRYPAYEYEYEPCRNVGDHDGTNGGNQSHQEYEYSDDDDPVVVVSHDPNYHYHD

Radius of gyration: 24.71 Å; Cα contacts (8 Å, |Δi|>4): 1018; chains: 2; bounding box: 45×74×61 Å

pLDDT: mean 88.49, std 12.88, range [40.59, 98.94]